Protein AF-A0A103IWM6-F1 (afdb_monomer)

Organism: Cynara cardunculus var. scolymus (NCBI:txid59895)

Nearest PDB structures (foldseek):
  8atw-assembly1_A  TM=8.349E-01  e=1.826E-16  Saccharomyces cerevisiae S288C
  6ymw-assembly1_A  TM=8.243E-01  e=3.149E-16  Saccharomyces cerevisiae S288C
  8ap1-assembly1_A  TM=8.142E-01  e=3.393E-15  Saccharomyces cerevisiae S288C
  8q63-assembly1_A  TM=7.911E-01  e=1.462E-15  Saccharomyces cerevisiae S288C
  4rnp-assembly3_C  TM=8.339E-01  e=2.522E-13  Escherichia phage T7

Sequence (405 aa):
MLQGLHKDIQQARYESLIIDLSIAYEGYKFYLPAFLDFRGRIYRSGLLHFHERDLARSFIQFADSNNSPACAPITALATCYHYKSFISQSAVVDWCESFLIHTDTNSPISLINYASGAKRPFQFLSNIVLMELSKDNDSKMCIPITHDASASAYQIMSYFLMDECIARRTNLIPSENGEIQDLYLCILNELKPFIQNELCDSNLSVLICSSITRKMVKGIFMPIIYGKTVMSTASDIKGYLSQYLTQKECFDLAKICFKFWKVKYHNMDCLIRLIRSIGWVASSCGRPVQYSVDYYTTIQDYMQMESINIWVYDKLHKKRRKVSLRISTDKRDSKKTGVSTFVNFIHQKDAFIAMKVVEVMLYLKAPVYTVHDNFLTLPYYSQKVADIYSNLVTRMGSPLLIINK

Solvent-accessible surface area (backbone atoms only — not comparable to full-atom values): 22451 Å² total; per-residue (Å²): 110,70,70,55,53,52,51,50,51,52,49,51,55,51,52,49,51,50,50,54,51,50,61,75,46,60,95,59,85,82,84,81,66,77,44,64,49,78,48,48,39,57,44,72,80,86,69,84,42,76,83,44,57,53,65,39,38,37,76,58,63,51,92,62,63,50,78,56,79,69,23,56,62,48,47,54,54,56,37,50,57,25,40,45,89,67,56,30,68,66,60,43,52,59,48,49,56,53,47,68,73,75,49,60,76,89,40,66,68,56,38,51,61,56,26,67,72,25,76,29,32,44,41,30,43,40,49,51,55,53,53,58,59,30,72,80,57,92,38,63,45,24,57,64,40,80,46,69,56,51,57,54,69,51,38,54,48,15,62,78,66,68,34,61,71,48,19,37,32,28,50,63,40,75,48,93,86,51,48,56,56,52,48,41,53,52,50,44,67,57,43,43,64,52,47,49,74,71,39,88,51,61,70,62,31,51,55,47,56,72,65,67,44,52,68,54,41,41,67,49,56,61,41,43,78,56,59,56,48,53,69,63,41,14,53,52,44,36,75,76,36,55,92,80,41,56,76,66,53,22,41,52,51,25,48,48,54,53,50,48,42,52,68,79,41,35,70,59,51,50,52,46,50,52,47,16,48,52,20,35,52,30,37,73,72,77,39,60,43,35,40,54,54,101,87,52,70,28,72,52,71,48,48,37,70,46,79,47,78,46,80,43,76,39,74,91,76,73,40,81,41,83,44,82,45,78,44,79,48,96,48,71,27,44,67,59,33,18,58,44,36,39,41,50,51,53,46,27,52,48,22,50,51,39,52,52,45,50,53,54,33,53,76,69,71,44,67,73,47,63,53,50,67,25,41,30,23,39,41,81,58,46,79,50,48,62,58,51,47,48,58,50,63,77,64,71,68,68,73,72,78,28,49,68,113

InterPro domains:
  IPR002092 DNA-directed RNA polymerase, phage-type [PS00489] (212-226)
  IPR002092 DNA-directed RNA polymerase, phage-type [PTHR10102] (22-380)
  IPR043502 DNA/RNA polymerase superfamily [SSF56672] (5-399)
  IPR046950 DNA-directed RNA polymerase, C-terminal domain, phage-type [PF00940] (106-380)

Radius of gyration: 24.31 Å; Cα contacts (8 Å, |Δi|>4): 519; chains: 1; bounding box: 64×63×61 Å

Foldseek 3Di:
DVVVVVVVVVVVVLLVVLVVVLVVCVPHDDDWDWDADLLQFIDTDDAQDPLHALSSLLSDFAPAFDLPPLQLVLLLLLLLVQAHDDFFSVRSVVVSVVCVVPQDLVDPVSLLVSLVNGNRSSNSSSSSVVSVVCVPDSDGQGRWRKDFFQLLLLCLVCLQVVPVVSCPQRCLPADPVRTDHHVLVVVLVVLLVLLCVPDPDNVLSVVCNVQDDSVLSCVQPSCVLLQDDLQNNLVSQCVRQVVPDDSVRSSVVSVSVVVCCCVVVVVSVVVLQVQLVLLLVCVVVVHWKWFDDPPDIRTHFAFDWDWDWDWDQDPVVRDIDIDIDIDGDPRTDSVCSSSRRSVSLSQSLLSVLVVQLVVVCVVVVWDWDDPRSMIITRSVCVVCSSVSSSVVSNVSDHSVVGIPD

Structure (mmCIF, N/CA/C/O backbone):
data_AF-A0A103IWM6-F1
#
_entry.id   AF-A0A103IWM6-F1
#
loop_
_atom_site.group_PDB
_atom_site.id
_atom_site.type_symbol
_atom_site.label_atom_id
_atom_site.label_alt_id
_atom_site.label_comp_id
_atom_site.label_asym_id
_atom_site.label_entity_id
_atom_site.label_seq_id
_atom_site.pdbx_PDB_ins_code
_atom_site.Cartn_x
_atom_site.Cartn_y
_atom_site.Cartn_z
_atom_site.occupancy
_atom_site.B_iso_or_equiv
_atom_site.auth_seq_id
_atom_site.auth_comp_id
_atom_site.auth_asym_id
_atom_site.auth_atom_id
_atom_site.pdbx_PDB_model_num
ATOM 1 N N . MET A 1 1 ? 21.085 -4.346 23.808 1.00 64.94 1 MET A N 1
ATOM 2 C CA . MET A 1 1 ? 22.115 -5.199 23.173 1.00 64.94 1 MET A CA 1
ATOM 3 C C . MET A 1 1 ? 21.542 -6.553 22.732 1.00 64.94 1 MET A C 1
ATOM 5 O O . MET A 1 1 ? 21.488 -6.783 21.535 1.00 64.94 1 MET A O 1
ATOM 9 N N . LEU A 1 2 ? 20.992 -7.386 23.632 1.00 74.88 2 LEU A N 1
ATOM 10 C CA . LEU A 1 2 ? 20.420 -8.710 23.284 1.00 74.88 2 LEU A CA 1
ATOM 11 C C . LEU A 1 2 ? 19.254 -8.689 22.272 1.00 74.88 2 LEU A C 1
ATOM 13 O O . LEU A 1 2 ? 19.198 -9.530 21.383 1.00 74.88 2 LEU A O 1
ATOM 17 N N . GLN A 1 3 ? 18.337 -7.720 22.374 1.00 75.44 3 GLN A N 1
ATOM 18 C CA . GLN A 1 3 ? 17.219 -7.589 21.424 1.00 75.44 3 GLN A CA 1
ATOM 19 C C . GLN A 1 3 ? 17.675 -7.207 20.007 1.00 75.44 3 GLN A C 1
ATOM 21 O O . GLN A 1 3 ? 17.056 -7.644 19.041 1.00 75.44 3 GLN A O 1
ATOM 26 N N . GLY A 1 4 ? 18.751 -6.417 19.891 1.00 84.19 4 GLY A N 1
ATOM 27 C CA . GLY A 1 4 ? 19.355 -6.059 18.604 1.00 84.19 4 GLY A CA 1
ATOM 28 C C . GLY A 1 4 ? 19.963 -7.289 17.943 1.00 84.19 4 GLY A C 1
ATOM 29 O O . GLY A 1 4 ? 19.514 -7.687 16.878 1.00 84.19 4 GLY A O 1
ATOM 30 N N . LEU A 1 5 ? 20.841 -7.990 18.668 1.00 89.12 5 LEU A N 1
ATOM 31 C CA . LEU A 1 5 ? 21.473 -9.218 18.182 1.00 89.12 5 LEU A CA 1
ATOM 32 C C . LEU A 1 5 ? 20.452 -10.281 17.746 1.00 89.12 5 LEU A C 1
ATOM 34 O O . LEU A 1 5 ? 20.606 -10.898 16.700 1.00 89.12 5 LEU A O 1
ATOM 38 N N . HIS A 1 6 ? 19.386 -10.494 18.523 1.00 91.12 6 HIS A N 1
ATOM 39 C CA . HIS A 1 6 ? 18.343 -11.452 18.149 1.00 91.12 6 HIS A CA 1
ATOM 40 C C . HIS A 1 6 ? 17.626 -11.055 16.852 1.00 91.12 6 HIS A C 1
ATOM 42 O O . HIS A 1 6 ? 17.358 -11.912 16.011 1.00 91.12 6 HIS A O 1
ATOM 48 N N . LYS A 1 7 ? 17.327 -9.763 16.676 1.00 90.19 7 LYS A N 1
ATOM 49 C CA . LYS A 1 7 ? 16.724 -9.245 15.444 1.00 90.19 7 LYS A CA 1
ATOM 50 C C . LYS A 1 7 ? 17.661 -9.443 14.250 1.00 90.19 7 LYS A C 1
ATOM 52 O O . LYS A 1 7 ? 17.196 -9.889 13.205 1.00 90.19 7 LYS A O 1
ATOM 57 N N . ASP A 1 8 ? 18.950 -9.176 14.428 1.00 91.88 8 ASP A N 1
ATOM 58 C CA . ASP A 1 8 ? 19.957 -9.312 13.374 1.00 91.88 8 ASP A CA 1
ATOM 59 C C . ASP A 1 8 ? 20.137 -10.783 12.973 1.00 91.88 8 ASP A C 1
ATOM 61 O O . ASP A 1 8 ? 20.119 -11.107 11.790 1.00 91.88 8 ASP A O 1
ATOM 65 N N . ILE A 1 9 ? 20.183 -11.706 13.942 1.00 94.06 9 ILE A N 1
ATOM 66 C CA . ILE A 1 9 ? 20.218 -13.155 13.679 1.00 94.06 9 ILE A CA 1
ATOM 67 C C . ILE A 1 9 ? 18.961 -13.608 12.927 1.00 94.06 9 ILE A C 1
ATOM 69 O O . ILE A 1 9 ? 19.051 -14.383 11.976 1.00 94.06 9 ILE A O 1
ATOM 73 N N . GLN A 1 10 ? 17.775 -13.155 13.343 1.00 92.62 10 GLN A N 1
ATOM 74 C CA . GLN A 1 10 ? 16.530 -13.496 12.651 1.00 92.62 10 GLN A CA 1
ATOM 75 C C . GLN A 1 10 ? 16.519 -12.980 11.212 1.00 92.62 10 GLN A C 1
ATOM 77 O O . GLN A 1 10 ? 16.090 -13.701 10.313 1.00 92.62 10 GLN A O 1
ATOM 82 N N . GLN A 1 11 ? 16.995 -11.754 11.001 1.00 92.06 11 GLN A N 1
ATOM 83 C CA . GLN A 1 11 ? 17.110 -11.163 9.677 1.00 92.06 11 GLN A CA 1
ATOM 84 C C . GLN A 1 11 ? 18.101 -11.942 8.807 1.00 92.06 11 GLN A C 1
ATOM 86 O O . GLN A 1 11 ? 17.716 -12.372 7.726 1.00 92.06 11 GLN A O 1
ATOM 91 N N . ALA A 1 12 ? 19.307 -12.222 9.304 1.00 94.31 12 ALA A N 1
ATOM 92 C CA . ALA A 1 12 ? 20.319 -12.980 8.571 1.00 94.31 12 ALA A CA 1
ATOM 93 C C . ALA A 1 12 ? 19.829 -14.385 8.187 1.00 94.31 12 ALA A C 1
ATOM 95 O O . ALA A 1 12 ? 20.014 -14.828 7.058 1.00 94.31 12 ALA A O 1
ATOM 96 N N . ARG A 1 13 ? 19.135 -15.082 9.099 1.00 94.81 13 ARG A N 1
ATOM 97 C CA . ARG A 1 13 ? 18.540 -16.398 8.805 1.00 94.81 13 ARG A CA 1
ATOM 98 C C . ARG A 1 13 ? 17.465 -16.325 7.726 1.00 94.81 13 ARG A C 1
ATOM 100 O O . ARG A 1 13 ? 17.384 -17.221 6.893 1.00 94.81 13 ARG A O 1
ATOM 107 N N . TYR A 1 14 ? 16.630 -15.291 7.767 1.00 93.56 14 TYR A N 1
ATOM 108 C CA . TYR A 1 14 ? 15.615 -15.066 6.746 1.00 93.56 14 TYR A CA 1
ATOM 109 C C . TYR A 1 14 ? 16.255 -14.779 5.382 1.00 93.56 14 TYR A C 1
ATOM 111 O O . TYR A 1 14 ? 15.870 -15.385 4.390 1.00 93.56 14 TYR A O 1
ATOM 119 N N . GLU A 1 15 ? 17.249 -13.894 5.335 1.00 94.62 15 GLU A N 1
ATOM 120 C CA . GLU A 1 15 ? 17.946 -13.519 4.100 1.00 94.62 15 GLU A CA 1
ATOM 121 C C . GLU A 1 15 ? 18.711 -14.704 3.498 1.00 94.62 15 GLU A C 1
ATOM 123 O O . GLU A 1 15 ? 18.584 -14.945 2.301 1.00 94.62 15 GLU A O 1
ATOM 128 N N . SER A 1 16 ? 19.399 -15.505 4.323 1.00 96.44 16 SER A N 1
ATOM 129 C CA . SER A 1 16 ? 20.036 -16.759 3.890 1.00 96.44 16 SER A CA 1
ATOM 130 C C . SER A 1 16 ? 19.026 -17.706 3.250 1.00 96.44 16 SER A C 1
ATOM 132 O O . SER A 1 16 ? 19.258 -18.186 2.150 1.00 96.44 16 SER A O 1
ATOM 134 N N . LEU A 1 17 ? 17.865 -17.911 3.884 1.00 96.06 17 LEU A N 1
ATOM 135 C CA . LEU A 1 17 ? 16.816 -18.771 3.335 1.00 96.06 17 LEU A CA 1
ATOM 136 C C . LEU A 1 17 ? 16.293 -18.262 1.983 1.00 96.06 17 LEU A C 1
ATOM 138 O O . LEU A 1 17 ? 16.028 -19.065 1.094 1.00 96.06 17 LEU A O 1
ATOM 142 N N . ILE A 1 18 ? 16.130 -16.946 1.816 1.00 96.44 18 ILE A N 1
ATOM 143 C CA . ILE A 1 18 ? 15.721 -16.359 0.531 1.00 96.44 18 ILE A CA 1
ATOM 144 C C . ILE A 1 18 ? 16.775 -16.614 -0.550 1.00 96.44 18 ILE A C 1
ATOM 146 O O . ILE A 1 18 ? 16.406 -16.949 -1.675 1.00 96.44 18 ILE A O 1
ATOM 150 N N . ILE A 1 19 ? 18.061 -16.478 -0.221 1.00 96.81 19 ILE A N 1
ATOM 151 C CA . ILE A 1 19 ? 19.164 -16.746 -1.151 1.00 96.81 19 ILE A CA 1
ATOM 152 C C . ILE A 1 19 ? 19.192 -18.232 -1.526 1.00 96.81 19 ILE A C 1
ATOM 154 O O . ILE A 1 19 ? 19.172 -18.547 -2.712 1.00 96.81 19 ILE A O 1
ATOM 158 N N . ASP A 1 20 ? 19.135 -19.134 -0.545 1.00 97.12 20 ASP A N 1
ATOM 159 C CA . ASP A 1 20 ? 19.146 -20.586 -0.767 1.00 97.12 20 ASP A CA 1
ATOM 160 C C . ASP A 1 20 ? 17.960 -21.034 -1.634 1.00 97.12 20 ASP A C 1
ATOM 162 O O . ASP A 1 20 ? 18.118 -21.828 -2.562 1.00 97.12 20 ASP A O 1
ATOM 166 N N . LEU A 1 21 ? 16.765 -20.485 -1.377 1.00 95.50 21 LEU A N 1
ATOM 167 C CA . LEU A 1 21 ? 15.594 -20.714 -2.223 1.00 95.50 21 LEU A CA 1
ATOM 168 C C . LEU A 1 21 ? 15.811 -20.162 -3.634 1.00 95.50 21 LEU A C 1
ATOM 170 O O . LEU A 1 21 ? 15.482 -20.838 -4.599 1.00 95.50 21 LEU A O 1
ATOM 174 N N . SER A 1 22 ? 16.369 -18.962 -3.777 1.00 95.25 22 SER A N 1
ATOM 175 C CA . SER A 1 22 ? 16.598 -18.363 -5.098 1.00 95.25 22 SER A CA 1
ATOM 176 C C . SER A 1 22 ? 17.586 -19.188 -5.928 1.00 95.25 22 SER A C 1
ATOM 178 O O . SER A 1 22 ? 17.331 -19.409 -7.106 1.00 95.25 22 SER A O 1
ATOM 180 N N . ILE A 1 23 ? 18.644 -19.721 -5.304 1.00 96.44 23 ILE A N 1
ATOM 181 C CA . ILE A 1 23 ? 19.593 -20.654 -5.933 1.00 96.44 23 ILE A CA 1
ATOM 182 C C . ILE A 1 23 ? 18.882 -21.951 -6.339 1.00 96.44 23 ILE A C 1
ATOM 184 O O . ILE A 1 23 ? 19.032 -22.421 -7.461 1.00 96.44 23 ILE A O 1
ATOM 188 N N . ALA A 1 24 ? 18.055 -22.524 -5.458 1.00 95.75 24 ALA A N 1
ATOM 189 C CA . ALA A 1 24 ? 17.328 -23.759 -5.761 1.00 95.75 24 ALA A CA 1
ATOM 190 C C . ALA A 1 24 ? 16.338 -23.615 -6.936 1.00 95.75 24 ALA A C 1
ATOM 192 O O . ALA A 1 24 ? 16.064 -24.595 -7.627 1.00 95.75 24 ALA A O 1
ATOM 193 N N . TYR A 1 25 ? 15.802 -22.411 -7.153 1.00 94.38 25 TYR A N 1
ATOM 194 C CA . TYR A 1 25 ? 14.888 -22.082 -8.252 1.00 94.38 25 TYR A CA 1
ATOM 195 C C . TYR A 1 25 ? 15.586 -21.412 -9.449 1.00 94.38 25 TYR A C 1
ATOM 197 O O . TYR A 1 25 ? 14.907 -20.995 -10.390 1.00 94.38 25 TYR A O 1
ATOM 205 N N . GLU A 1 26 ? 16.917 -21.318 -9.457 1.00 92.88 26 GLU A N 1
ATOM 206 C CA . GLU A 1 26 ? 17.664 -20.702 -10.553 1.00 92.88 26 GLU A CA 1
ATOM 207 C C . GLU A 1 26 ? 17.361 -21.403 -11.889 1.00 92.88 26 GLU A C 1
ATOM 209 O O . GLU A 1 26 ? 17.395 -22.628 -12.005 1.00 92.88 26 GLU A O 1
ATOM 214 N N . GLY A 1 27 ? 16.994 -20.619 -12.907 1.00 90.12 27 GLY A N 1
ATOM 215 C CA . GLY A 1 27 ? 16.616 -21.122 -14.233 1.00 90.12 27 GLY A CA 1
ATOM 216 C C . GLY A 1 27 ? 15.213 -21.739 -14.333 1.00 90.12 27 GLY A C 1
ATOM 217 O O . GLY A 1 27 ? 14.746 -22.003 -15.444 1.00 90.12 27 GLY A O 1
ATOM 218 N N . TYR A 1 28 ? 14.495 -21.928 -13.221 1.00 93.56 28 TYR A N 1
ATOM 219 C CA . TYR A 1 28 ? 13.139 -22.471 -13.246 1.00 93.56 28 TYR A CA 1
ATOM 220 C C . TYR A 1 28 ? 12.092 -21.397 -13.546 1.00 93.56 28 TYR A C 1
ATOM 222 O O . TYR A 1 28 ? 12.085 -20.303 -12.982 1.00 93.56 28 TYR A O 1
ATOM 230 N N . LYS A 1 29 ? 11.114 -21.760 -14.381 1.00 94.31 29 LYS A N 1
ATOM 231 C CA . LYS A 1 29 ? 9.841 -21.038 -14.483 1.00 94.31 29 LYS A CA 1
ATOM 232 C C . LYS A 1 29 ? 8.880 -21.624 -13.459 1.00 94.31 29 LYS A C 1
ATOM 234 O O . LYS A 1 29 ? 8.609 -22.822 -13.488 1.00 94.31 29 LYS A O 1
ATOM 239 N N . PHE A 1 30 ? 8.346 -20.789 -12.579 1.00 92.75 30 PHE A N 1
ATOM 240 C CA . PHE A 1 30 ? 7.389 -21.215 -11.564 1.00 92.75 30 PHE A CA 1
ATOM 241 C C . PHE A 1 30 ? 6.170 -20.296 -11.531 1.00 92.75 30 PHE A C 1
ATOM 243 O O . PHE A 1 30 ? 6.213 -19.141 -11.953 1.00 92.75 30 PHE A O 1
ATOM 250 N N . TYR A 1 31 ? 5.067 -20.834 -11.018 1.00 92.62 31 TYR A N 1
ATOM 251 C CA . TYR A 1 31 ? 3.801 -20.127 -10.876 1.00 92.62 31 TYR A CA 1
ATOM 252 C C . TYR A 1 31 ? 3.477 -19.951 -9.398 1.00 92.62 31 TYR A C 1
ATOM 254 O O . TYR A 1 31 ? 3.702 -20.845 -8.584 1.00 92.62 31 TYR A O 1
ATOM 262 N N . LEU A 1 32 ? 2.918 -18.793 -9.053 1.00 93.00 32 LEU A N 1
ATOM 263 C CA . LEU A 1 32 ? 2.563 -18.450 -7.681 1.00 93.00 32 LEU A CA 1
ATOM 264 C C . LEU A 1 32 ? 1.038 -18.517 -7.511 1.00 93.00 32 LEU A C 1
ATOM 266 O O . LEU A 1 32 ? 0.350 -17.617 -8.012 1.00 93.00 32 LEU A O 1
ATOM 270 N N . PRO A 1 33 ? 0.492 -19.531 -6.810 1.00 93.38 33 PRO A N 1
ATOM 271 C CA . PRO A 1 33 ? -0.950 -19.679 -6.634 1.00 93.38 33 PRO A CA 1
ATOM 272 C C . PRO A 1 33 ? -1.531 -18.521 -5.820 1.00 93.38 33 PRO A C 1
ATOM 274 O O . PRO A 1 33 ? -0.971 -18.114 -4.798 1.00 93.38 33 PRO A O 1
ATOM 277 N N . ALA A 1 34 ? -2.653 -17.987 -6.301 1.00 94.56 34 ALA A N 1
ATOM 278 C CA . ALA A 1 34 ? -3.360 -16.864 -5.706 1.00 94.56 34 ALA A CA 1
ATOM 279 C C . ALA A 1 34 ? -4.404 -17.316 -4.689 1.00 94.56 34 ALA A C 1
ATOM 281 O O . ALA A 1 34 ? -5.177 -18.230 -4.962 1.00 94.56 34 ALA A O 1
ATOM 282 N N . PHE A 1 35 ? -4.485 -16.610 -3.565 1.00 94.88 35 PHE A N 1
ATOM 283 C CA . PHE A 1 35 ? -5.546 -16.792 -2.577 1.00 94.88 35 PHE A CA 1
ATOM 284 C C . PHE A 1 35 ? -6.193 -15.449 -2.276 1.00 94.88 35 PHE A C 1
ATOM 286 O O . PHE A 1 35 ? -5.536 -14.411 -2.361 1.00 94.88 35 PHE A O 1
ATOM 293 N N . LEU A 1 36 ? -7.471 -15.473 -1.920 1.00 95.81 36 LEU A N 1
ATOM 294 C CA . LEU A 1 36 ? -8.208 -14.285 -1.518 1.00 95.81 36 LEU A CA 1
ATOM 295 C C . LEU A 1 36 ? -8.424 -14.317 -0.009 1.00 95.81 36 LEU A C 1
ATOM 297 O O . LEU A 1 36 ? -8.766 -15.362 0.547 1.00 95.81 36 LEU A O 1
ATOM 301 N N . ASP A 1 37 ? -8.257 -13.177 0.658 1.00 96.38 37 ASP A N 1
ATOM 302 C CA . ASP A 1 37 ? -8.880 -13.019 1.970 1.00 96.38 37 ASP A CA 1
ATOM 303 C C . ASP A 1 37 ? -10.400 -12.832 1.827 1.00 96.38 37 ASP A C 1
ATOM 305 O O . ASP A 1 37 ? -10.929 -12.671 0.727 1.00 96.38 37 ASP A O 1
ATOM 309 N N . PHE A 1 38 ? -11.124 -12.807 2.949 1.00 95.81 38 PHE A N 1
ATOM 310 C CA . PHE A 1 38 ? -12.585 -12.657 2.924 1.00 95.81 38 PHE A CA 1
ATOM 311 C C . PHE A 1 38 ? -13.067 -11.337 2.290 1.00 95.81 38 PHE A C 1
ATOM 313 O O . PHE A 1 38 ? -14.246 -11.218 1.983 1.00 95.81 38 PHE A O 1
ATOM 320 N N . ARG A 1 39 ? -12.183 -10.343 2.110 1.00 95.88 39 ARG A N 1
ATOM 321 C CA . ARG A 1 39 ? -12.472 -9.044 1.477 1.00 95.88 39 ARG A CA 1
ATOM 322 C C . ARG A 1 39 ? -12.137 -9.049 -0.015 1.00 95.88 39 ARG A C 1
ATOM 324 O O . ARG A 1 39 ? -12.439 -8.068 -0.690 1.00 95.88 39 ARG A O 1
ATOM 331 N N . GLY A 1 40 ? -11.521 -10.120 -0.512 1.00 96.25 40 GLY A N 1
ATOM 332 C CA . GLY A 1 40 ? -11.048 -10.279 -1.881 1.00 96.25 40 GLY A CA 1
ATOM 333 C C . GLY A 1 40 ? -9.613 -9.813 -2.114 1.00 96.25 40 GLY A C 1
ATOM 334 O O . GLY A 1 40 ? -9.153 -9.853 -3.250 1.00 96.25 40 GLY A O 1
ATOM 335 N N . ARG A 1 41 ? -8.862 -9.371 -1.095 1.00 96.56 41 ARG A N 1
ATOM 336 C CA . ARG A 1 41 ? -7.463 -8.977 -1.323 1.00 96.56 41 ARG A CA 1
ATOM 337 C C . ARG A 1 41 ? -6.660 -10.202 -1.735 1.00 96.56 41 ARG A C 1
ATOM 339 O O . ARG A 1 41 ? -6.765 -11.261 -1.120 1.00 96.56 41 ARG A O 1
ATOM 346 N N . ILE A 1 42 ? -5.858 -10.027 -2.775 1.00 96.31 42 ILE A N 1
ATOM 347 C CA . ILE A 1 42 ? -5.085 -11.092 -3.401 1.00 96.31 42 ILE A CA 1
ATOM 348 C C . ILE A 1 42 ? -3.775 -11.291 -2.627 1.00 96.31 42 ILE A C 1
ATOM 350 O O . ILE A 1 42 ? -3.045 -10.331 -2.401 1.00 96.31 42 ILE A O 1
ATOM 354 N N . TYR A 1 43 ? -3.479 -12.537 -2.257 1.00 96.56 43 TYR A N 1
ATOM 355 C CA . TYR A 1 43 ? -2.278 -12.975 -1.542 1.00 96.56 43 TYR A CA 1
ATOM 356 C C . TYR A 1 43 ? -1.575 -14.117 -2.281 1.00 96.56 43 TYR A C 1
ATOM 358 O O . TYR A 1 43 ? -2.130 -14.726 -3.204 1.00 96.56 43 TYR A O 1
ATOM 366 N N . ARG A 1 44 ? -0.343 -14.415 -1.863 1.00 94.69 44 ARG A N 1
ATOM 367 C CA . ARG A 1 44 ? 0.436 -15.589 -2.275 1.00 94.69 44 ARG A CA 1
ATOM 368 C C . ARG A 1 44 ? 0.941 -16.338 -1.044 1.00 94.69 44 ARG A C 1
ATOM 370 O O . ARG A 1 44 ? 1.005 -15.773 0.042 1.00 94.69 44 ARG A O 1
ATOM 377 N N . SER A 1 45 ? 1.250 -17.614 -1.238 1.00 89.81 45 SER A N 1
ATOM 378 C CA . SER A 1 45 ? 1.908 -18.455 -0.238 1.00 89.81 45 SER A CA 1
ATOM 379 C C . SER A 1 45 ? 3.388 -18.611 -0.586 1.00 89.81 45 SER A C 1
ATOM 381 O O . SER A 1 45 ? 3.754 -18.545 -1.761 1.00 89.81 45 SER A O 1
ATOM 383 N N . GLY A 1 46 ? 4.218 -18.852 0.426 1.00 88.44 46 GLY A N 1
ATOM 384 C CA . GLY A 1 46 ? 5.665 -19.013 0.293 1.00 88.44 46 GLY A CA 1
ATOM 385 C C . GLY A 1 46 ? 6.444 -17.748 0.651 1.00 88.44 46 GLY A C 1
ATOM 386 O O . GLY A 1 46 ? 5.908 -16.842 1.275 1.00 88.44 46 GLY A O 1
ATOM 387 N N . LEU A 1 47 ? 7.732 -17.734 0.299 1.00 89.56 47 LEU A N 1
ATOM 388 C CA . LEU A 1 47 ? 8.662 -16.637 0.609 1.00 89.56 47 LEU A CA 1
ATOM 389 C C . LEU A 1 47 ? 9.243 -15.969 -0.648 1.00 89.56 47 LEU A C 1
ATOM 391 O O . LEU A 1 47 ? 9.756 -14.858 -0.586 1.00 89.56 47 LEU A O 1
ATOM 395 N N . LEU A 1 48 ? 9.170 -16.625 -1.807 1.00 92.38 48 LEU A N 1
ATOM 396 C CA . LEU A 1 48 ? 9.710 -16.097 -3.059 1.00 92.38 48 LEU A CA 1
ATOM 397 C C . LEU A 1 48 ? 8.574 -15.500 -3.901 1.00 92.38 48 LEU A C 1
ATOM 399 O O . LEU A 1 48 ? 8.103 -16.098 -4.866 1.00 92.38 48 LEU A O 1
ATOM 403 N N . HIS A 1 49 ? 8.082 -14.326 -3.494 1.00 94.19 49 HIS A N 1
ATOM 404 C CA . HIS A 1 49 ? 7.029 -13.594 -4.209 1.00 94.19 49 HIS A CA 1
ATOM 405 C C . HIS A 1 49 ? 7.060 -12.079 -3.946 1.00 94.19 49 HIS A C 1
ATOM 407 O O . HIS A 1 49 ? 7.617 -11.624 -2.949 1.00 94.19 49 HIS A O 1
ATOM 413 N N . PHE A 1 50 ? 6.375 -11.276 -4.769 1.00 94.81 50 PHE A N 1
ATOM 414 C CA . PHE A 1 50 ? 6.474 -9.808 -4.689 1.00 94.81 50 PHE A CA 1
ATOM 415 C C . PHE A 1 50 ? 5.831 -9.137 -3.461 1.00 94.81 50 PHE A C 1
ATOM 417 O O . PHE A 1 50 ? 6.055 -7.944 -3.242 1.00 94.81 50 PHE A O 1
ATOM 424 N N . HIS A 1 51 ? 5.074 -9.876 -2.641 1.00 94.44 51 HIS A N 1
ATOM 425 C CA . HIS A 1 51 ? 4.609 -9.386 -1.334 1.00 94.44 51 HIS A CA 1
ATOM 426 C C . HIS A 1 51 ? 5.738 -9.309 -0.291 1.00 94.44 51 HIS A C 1
ATOM 428 O O . HIS A 1 51 ? 5.563 -8.661 0.740 1.00 94.44 51 HIS A O 1
ATOM 434 N N . GLU A 1 52 ? 6.882 -9.950 -0.551 1.00 94.44 52 GLU A N 1
ATOM 435 C CA . GLU A 1 52 ? 8.011 -9.952 0.374 1.00 94.44 52 GLU A CA 1
ATOM 436 C C . GLU A 1 52 ? 8.877 -8.689 0.286 1.00 94.44 52 GLU A C 1
ATOM 438 O O . GLU A 1 52 ? 8.627 -7.744 -0.469 1.00 94.44 52 GLU A O 1
ATOM 443 N N . ARG A 1 53 ? 9.907 -8.661 1.134 1.00 92.31 53 ARG A N 1
ATOM 444 C CA . ARG A 1 53 ? 10.887 -7.577 1.248 1.00 92.31 53 ARG A CA 1
ATOM 445 C C . ARG A 1 53 ? 11.738 -7.415 -0.014 1.00 92.31 53 ARG A C 1
ATOM 447 O O . ARG A 1 53 ? 11.779 -8.279 -0.884 1.00 92.31 53 ARG A O 1
ATOM 454 N N . ASP A 1 54 ? 12.459 -6.297 -0.048 1.00 95.62 54 ASP A N 1
ATOM 455 C CA . ASP A 1 54 ? 13.321 -5.856 -1.151 1.00 95.62 54 ASP A CA 1
ATOM 456 C C . ASP A 1 54 ? 14.197 -6.972 -1.747 1.00 95.62 54 ASP A C 1
ATOM 458 O O . ASP A 1 54 ? 14.143 -7.195 -2.951 1.00 95.62 54 ASP A O 1
ATOM 462 N N . LEU A 1 55 ? 14.900 -7.731 -0.897 1.00 95.88 55 LEU A N 1
ATOM 463 C CA . LEU A 1 55 ? 15.767 -8.838 -1.316 1.00 95.88 55 LEU A CA 1
ATOM 464 C C . LEU A 1 55 ? 15.015 -9.961 -2.051 1.00 95.88 55 LEU A C 1
ATOM 466 O O . LEU A 1 55 ? 15.464 -10.446 -3.078 1.00 95.88 55 LEU A O 1
ATOM 470 N N . ALA A 1 56 ? 13.854 -10.390 -1.555 1.00 95.31 56 ALA A N 1
ATOM 471 C CA . ALA A 1 56 ? 13.092 -11.443 -2.229 1.00 95.31 56 ALA A CA 1
ATOM 472 C C . ALA A 1 56 ? 12.547 -10.952 -3.579 1.00 95.31 56 ALA A C 1
ATOM 474 O O . ALA A 1 56 ? 12.526 -11.695 -4.555 1.00 95.31 56 ALA A O 1
ATOM 475 N N . ARG A 1 57 ? 12.139 -9.678 -3.650 1.00 95.44 57 ARG A N 1
ATOM 476 C CA . ARG A 1 57 ? 11.642 -9.051 -4.883 1.00 95.44 57 ARG A CA 1
ATOM 477 C C . ARG A 1 57 ? 12.723 -8.914 -5.950 1.00 95.44 57 ARG A C 1
ATOM 479 O O . ARG A 1 57 ? 12.392 -9.005 -7.125 1.00 95.44 57 ARG A O 1
ATOM 486 N N . SER A 1 58 ? 13.982 -8.706 -5.561 1.00 95.56 58 SER A N 1
ATOM 487 C CA . SER A 1 58 ? 15.089 -8.522 -6.505 1.00 95.56 58 SER A CA 1
ATOM 488 C C . SER A 1 58 ? 15.519 -9.799 -7.228 1.00 95.56 58 SER A C 1
ATOM 490 O O . SER A 1 58 ? 16.189 -9.698 -8.252 1.00 95.56 58 SER A O 1
ATOM 492 N N . PHE A 1 59 ? 15.150 -10.978 -6.716 1.00 94.56 59 PHE A N 1
ATOM 493 C CA . PHE A 1 59 ? 15.478 -12.272 -7.326 1.00 94.56 59 PHE A CA 1
ATOM 494 C C . PHE A 1 59 ? 14.419 -12.787 -8.309 1.00 94.56 59 PHE A C 1
ATOM 496 O O . PHE A 1 59 ? 14.658 -13.773 -9.001 1.00 94.56 59 PHE A O 1
ATOM 503 N N . ILE A 1 60 ? 13.246 -12.150 -8.389 1.00 93.25 60 ILE A N 1
ATOM 504 C CA . ILE A 1 60 ? 12.114 -12.656 -9.175 1.00 93.25 60 ILE A CA 1
ATOM 505 C C . ILE A 1 60 ? 11.903 -11.780 -10.401 1.00 93.25 60 ILE A C 1
ATOM 507 O O . ILE A 1 60 ? 11.797 -10.559 -10.304 1.00 93.25 60 ILE A O 1
ATOM 511 N N . GLN A 1 61 ? 11.770 -12.427 -11.553 1.00 92.81 61 GLN A N 1
ATOM 512 C CA . GLN A 1 61 ? 11.523 -11.786 -12.840 1.00 92.81 61 GLN A CA 1
ATOM 513 C C . GLN A 1 61 ? 10.293 -12.405 -13.505 1.00 92.81 61 GLN A C 1
ATOM 515 O O . GLN A 1 61 ? 9.844 -13.490 -13.124 1.00 92.81 61 GLN A O 1
ATOM 520 N N . PHE A 1 62 ? 9.732 -11.726 -14.506 1.00 93.62 62 PHE A N 1
ATOM 521 C CA . PHE A 1 62 ? 8.732 -12.364 -15.357 1.00 93.62 62 PHE A CA 1
ATOM 522 C C . PHE A 1 62 ? 9.400 -13.414 -16.254 1.00 93.62 62 PHE A C 1
ATOM 524 O O . PHE A 1 62 ? 10.495 -13.207 -16.763 1.00 93.62 62 PHE A O 1
ATOM 531 N N . ALA A 1 63 ? 8.741 -14.559 -16.450 1.00 91.31 63 ALA A N 1
ATOM 532 C CA . ALA A 1 63 ? 9.241 -15.600 -17.352 1.00 91.31 63 ALA A CA 1
ATOM 533 C C . ALA A 1 63 ? 9.117 -15.206 -18.836 1.00 91.31 63 ALA A C 1
ATOM 535 O O . ALA A 1 63 ? 9.837 -15.742 -19.684 1.00 91.31 63 ALA A O 1
ATOM 536 N N . ASP A 1 64 ? 8.183 -14.300 -19.127 1.00 84.56 64 ASP A N 1
ATOM 537 C CA . ASP A 1 64 ? 7.981 -13.690 -20.433 1.00 84.56 64 ASP A CA 1
ATOM 538 C C . ASP A 1 64 ? 8.776 -12.392 -20.546 1.00 84.56 64 ASP A C 1
ATOM 540 O O . ASP A 1 64 ? 9.095 -11.737 -19.556 1.00 84.56 64 ASP A O 1
ATOM 544 N N . SER A 1 65 ? 9.032 -11.990 -21.782 1.00 81.62 65 SER A N 1
ATOM 545 C CA . SER A 1 65 ? 9.919 -10.883 -22.110 1.00 81.62 65 SER A CA 1
ATOM 546 C C . SER A 1 65 ? 9.372 -10.029 -23.235 1.00 81.62 65 SER A C 1
ATOM 548 O O . SER A 1 65 ? 8.711 -10.555 -24.134 1.00 81.62 65 SER A O 1
ATOM 550 N N . ASN A 1 66 ? 9.754 -8.756 -23.270 1.00 76.00 66 ASN A N 1
ATOM 551 C CA . ASN A 1 66 ? 9.478 -7.896 -24.413 1.00 76.00 66 ASN A CA 1
ATOM 552 C C . ASN A 1 66 ? 10.739 -7.136 -24.847 1.00 76.00 66 ASN A C 1
ATOM 554 O O . ASN A 1 66 ? 11.334 -6.420 -24.043 1.00 76.00 66 ASN A O 1
ATOM 558 N N . ASN A 1 67 ? 11.098 -7.267 -26.127 1.00 73.06 67 ASN A N 1
ATOM 559 C CA . ASN A 1 67 ? 12.309 -6.687 -26.721 1.00 73.06 67 ASN A CA 1
ATOM 560 C C . ASN A 1 67 ? 12.042 -5.351 -27.431 1.00 73.06 67 ASN A C 1
ATOM 562 O O . ASN A 1 67 ? 12.836 -4.912 -28.258 1.00 73.06 67 ASN A O 1
ATOM 566 N N . SER A 1 68 ? 10.914 -4.695 -27.149 1.00 82.25 68 SER A N 1
ATOM 567 C CA . SER A 1 68 ? 10.668 -3.354 -27.671 1.00 82.25 68 SER A CA 1
ATOM 568 C C . SER A 1 68 ? 11.797 -2.402 -27.238 1.00 82.25 68 SER A C 1
ATOM 570 O O . SER A 1 68 ? 12.096 -2.341 -26.042 1.00 82.25 68 SER A O 1
ATOM 572 N N . PRO A 1 69 ? 12.373 -1.596 -28.152 1.00 79.00 69 PRO A N 1
ATOM 573 C CA . PRO A 1 69 ? 13.381 -0.590 -27.803 1.00 79.00 69 PRO A CA 1
ATOM 574 C C . PRO A 1 69 ? 12.911 0.400 -26.727 1.00 79.00 69 PRO A C 1
ATOM 576 O O . PRO A 1 69 ? 13.717 0.928 -25.967 1.00 79.00 69 PRO A O 1
ATOM 579 N N . ALA A 1 70 ? 11.594 0.608 -26.603 1.00 83.06 70 ALA A N 1
ATOM 580 C CA . ALA A 1 70 ? 11.002 1.444 -25.562 1.00 83.06 70 ALA A CA 1
ATOM 581 C C . ALA A 1 70 ? 11.165 0.867 -24.141 1.00 83.06 70 ALA A C 1
ATOM 583 O O . ALA A 1 70 ? 11.048 1.609 -23.169 1.00 83.06 70 ALA A O 1
ATOM 584 N N . CYS A 1 71 ? 11.450 -0.432 -23.985 1.00 86.19 71 CYS A N 1
ATOM 585 C CA . CYS A 1 71 ? 11.600 -1.061 -22.673 1.00 86.19 71 CYS A CA 1
ATOM 586 C C . CYS A 1 71 ? 12.802 -0.511 -21.892 1.00 86.19 71 CYS A C 1
ATOM 588 O O . CYS A 1 71 ? 12.684 -0.296 -20.690 1.00 86.19 71 CYS A O 1
ATOM 590 N N . ALA A 1 72 ? 13.941 -0.271 -22.549 1.00 86.56 72 ALA A N 1
ATOM 591 C CA . ALA A 1 72 ? 15.171 0.174 -21.889 1.00 86.56 72 ALA A CA 1
ATOM 592 C C . ALA A 1 72 ? 15.021 1.518 -21.151 1.00 86.56 72 ALA A C 1
ATOM 594 O O . ALA A 1 72 ? 15.284 1.549 -19.945 1.00 86.56 72 ALA A O 1
ATOM 595 N N . PRO A 1 73 ? 14.532 2.605 -21.787 1.00 89.19 73 PRO A N 1
ATOM 596 C CA . PRO A 1 73 ? 14.337 3.870 -21.083 1.00 89.19 73 PRO A CA 1
ATOM 597 C C . PRO A 1 73 ? 13.296 3.759 -19.960 1.00 89.19 73 PRO A C 1
ATOM 599 O O . PRO A 1 73 ? 13.491 4.326 -18.889 1.00 89.19 73 PRO A O 1
ATOM 602 N N . ILE A 1 74 ? 12.222 2.982 -20.148 1.00 90.94 74 ILE A N 1
ATOM 603 C CA . ILE A 1 74 ? 11.209 2.757 -19.101 1.00 90.94 74 ILE A CA 1
ATOM 604 C C . ILE A 1 74 ? 11.838 2.087 -17.873 1.00 90.94 74 ILE A C 1
ATOM 606 O O . ILE A 1 74 ? 11.610 2.524 -16.744 1.00 90.94 74 ILE A O 1
ATOM 610 N N . THR A 1 75 ? 12.644 1.047 -18.084 1.00 91.19 75 THR A N 1
ATOM 611 C CA . THR A 1 75 ? 13.353 0.344 -17.011 1.00 91.19 75 THR A CA 1
ATOM 612 C C . THR A 1 75 ? 14.348 1.259 -16.303 1.00 91.19 75 THR A C 1
ATOM 614 O O . THR A 1 75 ? 14.393 1.263 -15.072 1.00 91.19 75 THR A O 1
ATOM 617 N N . ALA A 1 76 ? 15.121 2.053 -17.046 1.00 91.31 76 ALA A N 1
ATOM 618 C CA . ALA A 1 76 ? 16.093 2.979 -16.470 1.00 91.31 76 ALA A CA 1
ATOM 619 C C . ALA A 1 76 ? 15.409 3.995 -15.537 1.00 91.31 76 ALA A C 1
ATOM 621 O O . ALA A 1 76 ? 15.789 4.136 -14.371 1.00 91.31 76 ALA A O 1
ATOM 622 N N . LEU A 1 77 ? 14.314 4.611 -15.995 1.00 93.31 77 LEU A N 1
ATOM 623 C CA . LEU A 1 77 ? 13.528 5.544 -15.184 1.00 93.31 77 LEU A CA 1
ATOM 624 C C . LEU A 1 77 ? 12.894 4.861 -13.964 1.00 93.31 77 LEU A C 1
ATOM 626 O O . LEU A 1 77 ? 12.957 5.391 -12.855 1.00 93.31 77 LEU A O 1
ATOM 630 N N . ALA A 1 78 ? 12.330 3.660 -14.123 1.00 93.69 78 ALA A N 1
ATOM 631 C CA . ALA A 1 78 ? 11.768 2.900 -13.005 1.00 93.69 78 ALA A CA 1
ATOM 632 C C . ALA A 1 78 ? 12.828 2.528 -11.954 1.00 93.69 78 ALA A C 1
ATOM 634 O O . ALA A 1 78 ? 12.558 2.563 -10.751 1.00 93.69 78 ALA A O 1
ATOM 635 N N . THR A 1 79 ? 14.049 2.227 -12.396 1.00 94.50 79 THR A N 1
ATOM 636 C CA . THR A 1 79 ? 15.186 1.917 -11.522 1.00 94.50 79 THR A CA 1
ATOM 637 C C . THR A 1 79 ? 15.560 3.119 -10.663 1.00 94.50 79 THR A C 1
ATOM 639 O O . THR A 1 79 ? 15.766 2.965 -9.461 1.00 94.50 79 THR A O 1
ATOM 642 N N . CYS A 1 80 ? 15.518 4.337 -11.207 1.00 95.69 80 CYS A N 1
ATOM 643 C CA . CYS A 1 80 ? 15.752 5.559 -10.434 1.00 95.69 80 CYS A CA 1
ATOM 644 C C . CYS A 1 80 ? 14.812 5.672 -9.216 1.00 95.69 80 CYS A C 1
ATOM 646 O O . CYS A 1 80 ? 15.244 6.060 -8.126 1.00 95.69 80 CYS A O 1
ATOM 648 N N . TYR A 1 81 ? 13.545 5.254 -9.345 1.00 95.31 81 TYR A N 1
ATOM 649 C CA . TYR A 1 81 ? 12.573 5.255 -8.240 1.00 95.31 81 TYR A CA 1
ATOM 650 C C . TYR A 1 81 ? 12.871 4.234 -7.127 1.00 95.31 81 TYR A C 1
ATOM 652 O O . TYR A 1 81 ? 12.344 4.353 -6.013 1.00 95.31 81 TYR A O 1
ATOM 660 N N . HIS A 1 82 ? 13.714 3.230 -7.383 1.00 96.19 82 HIS A N 1
ATOM 661 C CA . HIS A 1 82 ? 14.258 2.372 -6.328 1.00 96.19 82 HIS A CA 1
ATOM 662 C C . HIS A 1 82 ? 15.334 3.092 -5.506 1.00 96.19 82 HIS A C 1
ATOM 664 O O . HIS A 1 82 ? 15.481 2.791 -4.320 1.00 96.19 82 HIS A O 1
ATOM 670 N N . TYR A 1 83 ? 16.003 4.101 -6.073 1.00 96.31 83 TYR A N 1
ATOM 671 C CA . TYR A 1 83 ? 16.972 4.925 -5.356 1.00 96.31 83 TYR A CA 1
ATOM 672 C C . TYR A 1 83 ? 16.298 5.961 -4.454 1.00 96.31 83 TYR A C 1
ATOM 674 O O . TYR A 1 83 ? 16.526 5.976 -3.244 1.00 96.31 83 TYR A O 1
ATOM 682 N N . LYS A 1 84 ? 15.422 6.805 -5.010 1.00 95.06 84 LYS A N 1
ATOM 683 C CA . LYS A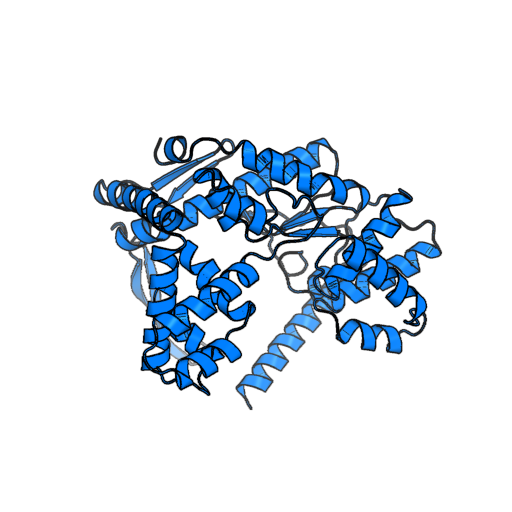 1 84 ? 14.739 7.875 -4.263 1.00 95.06 84 LYS A CA 1
ATOM 684 C C . LYS A 1 84 ? 13.381 8.237 -4.869 1.00 95.06 84 LYS A C 1
ATOM 686 O O . LYS A 1 84 ? 13.005 7.751 -5.926 1.00 95.06 84 LYS A O 1
ATOM 691 N N . SER A 1 85 ? 12.623 9.077 -4.166 1.00 93.06 85 SER A N 1
ATOM 692 C CA . SER A 1 85 ? 11.408 9.696 -4.713 1.00 93.06 85 SER A CA 1
ATOM 693 C C . SER A 1 85 ? 11.764 10.946 -5.530 1.00 93.06 85 SER A C 1
ATOM 695 O O . SER A 1 85 ? 12.753 11.610 -5.223 1.00 93.06 85 SER A O 1
ATOM 697 N N . PHE A 1 86 ? 10.926 11.295 -6.506 1.00 94.25 86 PHE A N 1
ATOM 698 C CA . PHE A 1 86 ? 11.096 12.463 -7.379 1.00 94.25 86 PHE A CA 1
ATOM 699 C C . PHE A 1 86 ? 9.845 13.340 -7.372 1.00 94.25 86 PHE A C 1
ATOM 701 O O . PHE A 1 86 ? 8.757 12.857 -7.059 1.00 94.25 86 PHE A O 1
ATOM 708 N N . ILE A 1 87 ? 10.022 14.619 -7.711 1.00 92.94 87 ILE A N 1
ATOM 709 C CA . ILE A 1 87 ? 8.950 15.625 -7.753 1.00 92.94 87 ILE A CA 1
ATOM 710 C C . ILE A 1 87 ? 8.249 15.704 -9.113 1.00 92.94 87 ILE A C 1
ATOM 712 O O . ILE A 1 87 ? 7.130 16.187 -9.187 1.00 92.94 87 ILE A O 1
ATOM 716 N N . SER A 1 88 ? 8.888 15.239 -10.184 1.00 93.81 88 SER A N 1
ATOM 717 C CA . SER A 1 88 ? 8.369 15.271 -11.553 1.00 93.81 88 SER A CA 1
ATOM 718 C C . SER A 1 88 ? 9.060 14.196 -12.387 1.00 93.81 88 SER A C 1
ATOM 720 O O . SER A 1 88 ? 10.103 13.677 -11.985 1.00 93.81 88 SER A O 1
ATOM 722 N N . GLN A 1 89 ? 8.509 13.892 -13.562 1.00 89.69 89 GLN A N 1
ATOM 723 C CA . GLN A 1 89 ? 9.139 12.958 -14.497 1.00 89.69 89 GLN A CA 1
ATOM 724 C C . GLN A 1 89 ? 10.446 13.514 -15.085 1.00 89.69 89 GLN A C 1
ATOM 726 O O . GLN A 1 89 ? 11.404 12.762 -15.241 1.00 89.69 89 GLN A O 1
ATOM 731 N N . SER A 1 90 ? 10.521 14.825 -15.350 1.00 92.25 90 SER A N 1
ATOM 732 C CA . SER A 1 90 ? 11.745 15.481 -15.837 1.00 92.25 90 SER A CA 1
ATOM 733 C C . SER A 1 90 ? 12.904 15.329 -14.852 1.00 92.25 90 SER A C 1
ATOM 735 O O . SER A 1 90 ? 13.988 14.912 -15.239 1.00 92.25 90 SER A O 1
ATOM 737 N N . ALA A 1 91 ? 12.647 15.516 -13.554 1.00 94.44 91 ALA A N 1
ATOM 738 C CA . ALA A 1 91 ? 13.664 15.354 -12.519 1.00 94.44 91 ALA A CA 1
ATOM 739 C C . ALA A 1 91 ? 14.216 13.917 -12.423 1.00 94.44 91 ALA A C 1
ATOM 741 O O . ALA A 1 91 ? 15.331 13.717 -11.938 1.00 94.44 91 ALA A O 1
ATOM 742 N N . VAL A 1 92 ? 13.440 12.908 -12.840 1.00 94.56 92 VAL A N 1
ATOM 743 C CA . VAL A 1 92 ? 13.910 11.515 -12.923 1.00 94.56 92 VAL A CA 1
ATOM 744 C C . VAL A 1 92 ? 14.876 11.357 -14.091 1.00 94.56 92 VAL A C 1
ATOM 746 O O . VAL A 1 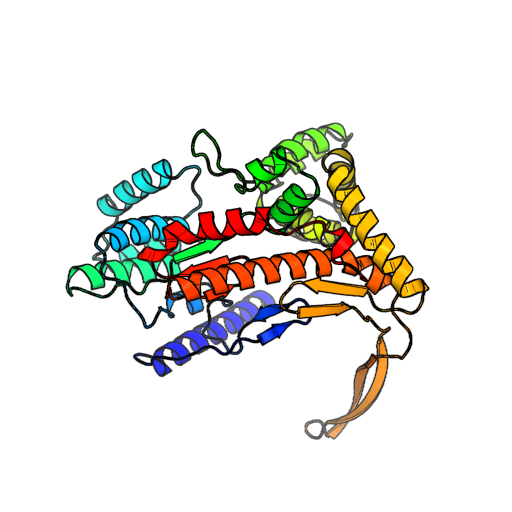92 ? 15.915 10.724 -13.922 1.00 94.56 92 VAL A O 1
ATOM 749 N N . VAL A 1 93 ? 14.540 11.932 -15.250 1.00 93.44 93 VAL A N 1
ATOM 750 C CA . VAL A 1 93 ? 15.368 11.887 -16.465 1.00 93.44 93 VAL A CA 1
ATOM 751 C C . VAL A 1 93 ? 1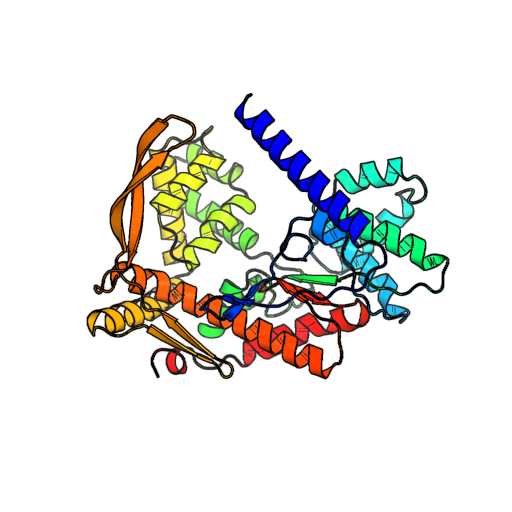6.718 12.548 -16.199 1.00 93.44 93 VAL A C 1
ATOM 753 O O . VAL A 1 93 ? 17.742 11.880 -16.332 1.00 93.44 93 VAL A O 1
ATOM 756 N N . ASP A 1 94 ? 16.716 13.785 -15.695 1.00 93.31 94 ASP A N 1
ATOM 757 C CA . ASP A 1 94 ? 17.940 14.540 -15.392 1.00 93.31 94 ASP A CA 1
ATOM 758 C C . ASP A 1 94 ? 18.848 13.778 -14.411 1.00 93.31 94 ASP A C 1
ATOM 760 O O . ASP A 1 94 ? 20.073 13.723 -14.548 1.00 93.31 94 ASP A O 1
ATOM 764 N N . TRP A 1 95 ? 18.244 13.143 -13.401 1.00 95.06 95 TRP A N 1
ATOM 765 C CA . TRP A 1 95 ? 18.990 12.345 -12.433 1.00 95.06 95 TRP A CA 1
ATOM 766 C C . TRP A 1 95 ? 19.532 11.046 -13.034 1.00 95.06 95 TRP A C 1
ATOM 768 O O . TRP A 1 95 ? 20.647 10.653 -12.697 1.00 95.06 95 TRP A O 1
ATOM 778 N N . CYS A 1 96 ? 18.770 10.386 -13.909 1.00 92.62 96 CYS A N 1
ATOM 779 C CA . CYS A 1 96 ? 19.198 9.172 -14.598 1.00 92.62 96 CYS A CA 1
ATOM 780 C C . CYS A 1 96 ? 20.422 9.442 -15.479 1.00 92.62 96 CYS A C 1
ATOM 782 O O . CYS A 1 96 ? 21.385 8.681 -15.432 1.00 92.62 96 CYS A O 1
ATOM 784 N N . GLU A 1 97 ? 20.411 10.536 -16.243 1.00 88.94 97 GLU A N 1
ATOM 785 C CA . GLU A 1 97 ? 21.541 10.942 -17.086 1.00 88.94 97 GLU A CA 1
ATOM 786 C C . GLU A 1 97 ? 22.789 11.220 -16.242 1.00 88.94 97 GLU A C 1
ATOM 788 O O . GLU A 1 97 ? 23.860 10.676 -16.510 1.00 88.94 97 GLU A O 1
ATOM 793 N N . SER A 1 98 ? 22.637 11.982 -15.155 1.00 89.06 98 SER A N 1
ATOM 794 C CA . SER A 1 98 ? 23.725 12.248 -14.207 1.00 89.06 98 SER A CA 1
ATOM 795 C C . SER A 1 98 ? 24.285 10.960 -13.584 1.00 89.06 98 SER A C 1
ATOM 797 O O . SER A 1 98 ? 25.501 10.780 -13.503 1.00 89.06 98 SER A O 1
ATOM 799 N N . PHE A 1 99 ? 23.412 10.033 -13.181 1.00 87.44 99 PHE A N 1
ATOM 800 C CA . PHE A 1 99 ? 23.804 8.742 -12.617 1.00 87.44 99 PHE A CA 1
ATOM 801 C C . PHE A 1 99 ? 24.644 7.913 -13.599 1.00 87.44 99 PHE A C 1
ATOM 803 O O . PHE A 1 99 ? 25.704 7.419 -13.207 1.00 87.44 99 PHE A O 1
ATOM 810 N N . LEU A 1 100 ? 24.195 7.803 -14.855 1.00 80.44 100 LEU A N 1
ATOM 811 C CA . LEU A 1 100 ? 24.867 7.030 -15.905 1.00 80.44 100 LEU A CA 1
ATOM 812 C C . LEU A 1 100 ? 26.242 7.603 -16.283 1.00 80.44 100 LEU A C 1
ATOM 814 O O . LEU A 1 100 ? 27.109 6.851 -16.713 1.00 80.44 100 LEU A O 1
ATOM 818 N N . ILE A 1 101 ? 26.457 8.912 -16.115 1.00 82.56 101 ILE A N 1
ATOM 819 C CA . ILE A 1 101 ? 27.743 9.572 -16.396 1.00 82.56 101 ILE A CA 1
ATOM 820 C C . ILE A 1 101 ? 28.737 9.395 -15.240 1.00 82.56 101 ILE A C 1
ATOM 822 O O . ILE A 1 101 ? 29.932 9.219 -15.469 1.00 82.56 101 ILE A O 1
ATOM 826 N N . HIS A 1 102 ? 28.268 9.491 -13.993 1.00 80.50 102 HIS A N 1
ATOM 827 C CA . HIS A 1 102 ? 29.149 9.609 -12.825 1.00 80.50 102 HIS A CA 1
ATOM 828 C C . HIS A 1 102 ? 29.373 8.311 -12.051 1.00 80.50 102 HIS A C 1
ATOM 830 O O . HIS A 1 102 ? 30.254 8.271 -11.190 1.00 80.50 102 HIS A O 1
ATOM 836 N N . THR A 1 103 ? 28.591 7.266 -12.317 1.00 77.88 103 THR A N 1
ATOM 837 C CA . THR A 1 103 ? 28.720 5.991 -11.608 1.00 77.88 103 THR A CA 1
ATOM 838 C C . THR A 1 103 ? 29.368 4.966 -12.517 1.00 77.88 103 THR A C 1
ATOM 840 O O . THR A 1 103 ? 28.799 4.595 -13.539 1.00 77.88 103 THR A O 1
ATOM 843 N N . ASP A 1 104 ? 30.541 4.475 -12.123 1.00 79.38 104 ASP A N 1
ATOM 844 C CA . ASP A 1 104 ? 31.162 3.338 -12.798 1.00 79.38 104 ASP A CA 1
ATOM 845 C C . ASP A 1 104 ? 30.368 2.059 -12.496 1.00 79.38 104 ASP A C 1
ATOM 847 O O . ASP A 1 104 ? 30.528 1.443 -11.437 1.00 79.38 104 ASP A O 1
ATOM 851 N N . THR A 1 105 ? 29.485 1.683 -13.424 1.00 78.25 105 THR A N 1
ATOM 852 C CA . THR A 1 105 ? 28.681 0.457 -13.349 1.00 78.25 105 THR A CA 1
ATOM 853 C C . THR A 1 105 ? 29.493 -0.806 -13.639 1.00 78.25 105 THR A C 1
ATOM 855 O O . THR A 1 105 ? 29.025 -1.895 -13.310 1.00 78.25 105 THR A O 1
ATOM 858 N N . ASN A 1 106 ? 30.718 -0.688 -14.173 1.00 79.38 106 ASN A N 1
ATOM 859 C CA . ASN A 1 106 ? 31.580 -1.835 -14.479 1.00 79.38 106 ASN A CA 1
ATOM 860 C C . ASN A 1 106 ? 32.349 -2.348 -13.257 1.00 79.38 106 ASN A C 1
ATOM 862 O O . ASN A 1 106 ? 32.840 -3.475 -13.273 1.00 79.38 106 ASN A O 1
ATOM 866 N N . SER A 1 107 ? 32.458 -1.547 -12.192 1.00 87.44 107 SER A N 1
ATOM 867 C CA . SER A 1 107 ? 33.075 -1.950 -10.928 1.00 87.44 107 SER A CA 1
ATOM 868 C C . SER A 1 107 ? 32.014 -2.477 -9.952 1.00 87.44 107 SER A C 1
ATOM 870 O O . SER A 1 107 ? 31.255 -1.680 -9.387 1.00 87.44 107 SER A O 1
ATOM 872 N N . PRO A 1 108 ? 31.970 -3.798 -9.663 1.00 86.69 108 PRO A N 1
ATOM 873 C CA . PRO A 1 108 ? 30.951 -4.368 -8.781 1.00 86.69 108 PRO A CA 1
ATOM 874 C C . PRO A 1 108 ? 30.947 -3.741 -7.383 1.00 86.69 108 PRO A C 1
ATOM 876 O O . PRO A 1 108 ? 29.889 -3.494 -6.813 1.00 86.69 108 PRO A O 1
ATOM 879 N N . ILE A 1 109 ? 32.126 -3.435 -6.833 1.00 88.94 109 ILE A N 1
ATOM 880 C CA . ILE A 1 109 ? 32.263 -2.838 -5.495 1.00 88.94 109 ILE A CA 1
ATOM 881 C C . ILE A 1 109 ? 31.733 -1.402 -5.486 1.00 88.94 109 ILE A C 1
ATOM 883 O O . ILE A 1 109 ? 31.020 -1.019 -4.558 1.00 88.94 109 ILE A O 1
ATOM 887 N N . SER A 1 110 ? 32.057 -0.615 -6.517 1.00 87.88 110 SER A N 1
ATOM 888 C CA . SER A 1 110 ? 31.544 0.752 -6.668 1.00 87.88 110 SER A CA 1
ATOM 889 C C . SER A 1 110 ? 30.017 0.748 -6.741 1.00 87.88 110 SER A C 1
ATOM 891 O O . SER A 1 110 ? 29.349 1.455 -5.983 1.00 87.88 110 SER A O 1
ATOM 893 N N . LEU A 1 111 ? 29.461 -0.130 -7.581 1.00 89.44 111 LEU A N 1
ATOM 894 C CA . LEU A 1 111 ? 28.024 -0.258 -7.770 1.00 89.44 111 LEU A CA 1
ATOM 895 C C . LEU A 1 111 ? 27.303 -0.720 -6.494 1.00 89.44 111 LEU A C 1
ATOM 897 O O . LEU A 1 111 ? 26.275 -0.146 -6.144 1.00 89.44 111 LEU A O 1
ATOM 901 N N . ILE A 1 112 ? 27.842 -1.706 -5.767 1.00 92.44 112 ILE A N 1
ATOM 902 C CA . ILE A 1 112 ? 27.278 -2.173 -4.487 1.00 92.44 112 ILE A CA 1
ATOM 903 C C . ILE A 1 112 ? 27.275 -1.043 -3.451 1.00 92.44 112 ILE A C 1
ATOM 905 O O . ILE A 1 112 ? 26.255 -0.803 -2.800 1.00 92.44 112 ILE A O 1
ATOM 909 N N . ASN A 1 113 ? 28.392 -0.322 -3.318 1.00 91.69 113 ASN A N 1
ATOM 910 C CA . ASN A 1 113 ? 28.495 0.803 -2.391 1.00 91.69 113 ASN A CA 1
ATOM 911 C C . ASN A 1 113 ? 27.486 1.902 -2.741 1.00 91.69 113 ASN A C 1
ATOM 913 O O . ASN A 1 113 ? 26.809 2.411 -1.849 1.00 91.69 113 ASN A O 1
ATOM 917 N N . TYR A 1 114 ? 27.321 2.223 -4.025 1.00 91.69 114 TYR A N 1
ATOM 918 C CA . TYR A 1 114 ? 26.322 3.190 -4.472 1.00 91.69 114 TYR A CA 1
ATOM 919 C C . TYR A 1 114 ? 24.891 2.707 -4.195 1.00 91.69 114 TYR A C 1
ATOM 921 O O . TYR A 1 114 ? 24.091 3.418 -3.584 1.00 91.69 114 TYR A O 1
ATOM 929 N N . ALA A 1 115 ? 24.572 1.467 -4.576 1.00 94.25 115 ALA A N 1
ATOM 930 C CA . ALA A 1 115 ? 23.258 0.863 -4.381 1.00 94.25 115 ALA A CA 1
ATOM 931 C C . ALA A 1 115 ? 22.854 0.792 -2.902 1.00 94.25 115 ALA A C 1
ATOM 933 O O . ALA A 1 115 ? 21.668 0.898 -2.597 1.00 94.25 115 ALA A O 1
ATOM 934 N N . SER A 1 116 ? 23.811 0.686 -1.973 1.00 94.62 116 SER A N 1
ATOM 935 C CA . SER A 1 116 ? 23.540 0.714 -0.527 1.00 94.62 116 SER A CA 1
ATOM 936 C C . SER A 1 116 ? 22.855 2.008 -0.053 1.00 94.62 116 SER A C 1
ATOM 938 O O . SER A 1 116 ? 22.141 1.990 0.950 1.00 94.62 116 SER A O 1
ATOM 940 N N . GLY A 1 117 ? 23.018 3.113 -0.793 1.00 94.44 117 GLY A N 1
ATOM 941 C CA . GLY A 1 117 ? 22.351 4.391 -0.533 1.00 94.44 117 GLY A CA 1
ATOM 942 C C . GLY A 1 117 ? 20.909 4.476 -1.047 1.00 94.44 117 GLY A C 1
ATOM 943 O O . GLY A 1 117 ? 20.204 5.440 -0.741 1.00 94.44 117 GLY A O 1
ATOM 944 N N . ALA A 1 118 ? 20.447 3.490 -1.818 1.00 96.44 118 ALA A N 1
ATOM 945 C CA . ALA A 1 118 ? 19.104 3.472 -2.380 1.00 96.44 118 ALA A CA 1
ATOM 946 C C . ALA A 1 118 ? 18.029 3.174 -1.320 1.00 96.44 118 ALA A C 1
ATOM 948 O O . ALA A 1 118 ? 18.223 2.419 -0.369 1.00 96.44 118 ALA A O 1
ATOM 949 N N . LYS A 1 119 ? 16.814 3.683 -1.543 1.00 95.88 119 LYS A N 1
ATOM 950 C CA . LYS A 1 119 ? 15.614 3.341 -0.760 1.00 95.88 119 LYS A CA 1
ATOM 951 C C . LYS A 1 119 ? 15.251 1.849 -0.843 1.00 95.88 119 LYS A C 1
ATOM 953 O O . LYS A 1 119 ? 14.597 1.332 0.065 1.00 95.88 119 LYS A O 1
ATOM 958 N N . ARG A 1 120 ? 15.605 1.192 -1.950 1.00 96.81 120 ARG A N 1
ATOM 959 C CA . ARG A 1 120 ? 15.396 -0.230 -2.267 1.00 96.81 120 ARG A CA 1
ATOM 960 C C . ARG A 1 120 ? 16.687 -0.795 -2.884 1.00 96.81 120 ARG A C 1
ATOM 962 O O . ARG A 1 120 ? 16.763 -0.902 -4.109 1.00 96.81 120 ARG A O 1
ATOM 969 N N . PRO A 1 121 ? 17.721 -1.054 -2.064 1.00 96.88 121 PRO A N 1
ATOM 970 C CA . PRO A 1 121 ? 19.071 -1.366 -2.535 1.00 96.88 121 PRO A CA 1
ATOM 971 C C . PRO A 1 121 ? 19.138 -2.582 -3.457 1.00 96.88 121 PRO A C 1
ATOM 973 O O . PRO A 1 121 ? 19.786 -2.516 -4.499 1.00 96.88 121 PRO A O 1
ATOM 976 N N . PHE A 1 122 ? 18.440 -3.669 -3.132 1.00 96.81 122 PHE A N 1
ATOM 977 C CA . PHE A 1 122 ? 18.542 -4.906 -3.899 1.00 96.81 122 PHE A CA 1
ATOM 978 C C . PHE A 1 122 ? 17.774 -4.836 -5.218 1.00 96.81 122 PHE A C 1
ATOM 980 O O . PHE A 1 122 ? 18.290 -5.278 -6.240 1.00 96.81 122 PHE A O 1
ATOM 987 N N . GLN A 1 123 ? 16.572 -4.246 -5.237 1.00 96.38 123 GLN A N 1
ATOM 988 C CA . GLN A 1 123 ? 15.842 -4.027 -6.495 1.00 96.38 123 GLN A CA 1
ATOM 989 C C . GLN A 1 123 ? 16.577 -3.028 -7.404 1.00 96.38 123 GLN A C 1
ATOM 991 O O . GLN A 1 123 ? 16.634 -3.236 -8.612 1.00 96.38 123 GLN A O 1
ATOM 996 N N . PHE A 1 124 ? 17.180 -1.972 -6.839 1.00 95.81 124 PHE A N 1
ATOM 997 C CA . PHE A 1 124 ? 18.006 -1.029 -7.601 1.00 95.81 124 PHE A CA 1
ATOM 998 C C . PHE A 1 124 ? 19.203 -1.731 -8.254 1.00 95.81 124 PHE A C 1
ATOM 1000 O O . PHE A 1 124 ? 19.388 -1.634 -9.465 1.00 95.81 124 PHE A O 1
ATOM 1007 N N . LEU A 1 125 ? 19.971 -2.484 -7.459 1.00 94.94 125 LEU A N 1
ATOM 1008 C CA . LEU A 1 125 ? 21.134 -3.234 -7.931 1.00 94.94 125 LEU A CA 1
ATOM 1009 C C . LEU A 1 125 ? 20.751 -4.277 -8.989 1.00 94.94 125 LEU A C 1
ATOM 1011 O O . LEU A 1 125 ? 21.375 -4.327 -10.045 1.00 94.94 125 LEU A O 1
ATOM 1015 N N . SER A 1 126 ? 19.710 -5.073 -8.726 1.00 93.38 126 SER A N 1
ATOM 1016 C CA . SER A 1 126 ? 19.235 -6.121 -9.637 1.00 93.38 126 SER A CA 1
ATOM 1017 C C . SER A 1 126 ? 18.842 -5.554 -10.999 1.00 93.38 126 SER A C 1
ATOM 1019 O O . SER A 1 126 ? 19.286 -6.066 -12.024 1.00 93.38 126 SER A O 1
ATOM 1021 N N . ASN A 1 127 ? 18.106 -4.438 -11.031 1.00 93.00 127 ASN A N 1
ATOM 1022 C CA . ASN A 1 127 ? 17.733 -3.812 -12.295 1.00 93.00 127 ASN A CA 1
ATOM 1023 C C . ASN A 1 127 ? 18.951 -3.331 -13.093 1.00 93.00 127 ASN A C 1
ATOM 1025 O O . ASN A 1 127 ? 18.970 -3.508 -14.307 1.00 93.00 127 ASN A O 1
ATOM 1029 N N . ILE A 1 128 ? 19.960 -2.734 -12.444 1.00 91.31 128 ILE A N 1
ATOM 1030 C CA . ILE A 1 128 ? 21.177 -2.274 -13.135 1.00 91.31 128 ILE A CA 1
ATOM 1031 C C . ILE A 1 128 ? 21.940 -3.455 -13.715 1.00 91.31 128 ILE A C 1
ATOM 1033 O O . ILE A 1 128 ? 22.244 -3.444 -14.903 1.00 91.31 128 ILE A O 1
ATOM 1037 N N . VAL A 1 129 ? 22.186 -4.490 -12.908 1.00 89.50 129 VAL A N 1
ATOM 1038 C CA . VAL A 1 129 ? 22.868 -5.708 -13.366 1.00 89.50 129 VAL A CA 1
ATOM 1039 C C . VAL A 1 129 ? 22.137 -6.306 -14.566 1.00 89.50 129 VAL A C 1
ATOM 1041 O O . VAL A 1 129 ? 22.764 -6.636 -15.568 1.00 89.50 129 VAL A O 1
ATOM 1044 N N . LEU A 1 130 ? 20.807 -6.391 -14.511 1.00 87.50 130 LEU A N 1
ATOM 1045 C CA . LEU A 1 130 ? 20.032 -6.966 -15.603 1.00 87.50 130 LEU A CA 1
ATOM 1046 C C . LEU A 1 130 ? 20.004 -6.075 -16.857 1.00 87.50 130 LEU A C 1
ATOM 1048 O O . LEU A 1 130 ? 19.984 -6.596 -17.971 1.00 87.50 130 LEU A O 1
ATOM 1052 N N . MET A 1 131 ? 20.024 -4.747 -16.701 1.00 86.31 131 MET A N 1
ATOM 1053 C CA . MET A 1 131 ? 20.158 -3.811 -17.823 1.00 86.31 131 MET A CA 1
ATOM 1054 C C . MET A 1 131 ? 21.528 -3.926 -18.498 1.00 86.31 131 MET A C 1
ATOM 1056 O O . MET A 1 131 ? 21.572 -3.938 -19.724 1.00 86.31 131 MET A O 1
ATOM 1060 N N . GLU A 1 132 ? 22.619 -4.050 -17.735 1.00 84.19 132 GLU A N 1
ATOM 1061 C CA . GLU A 1 132 ? 23.969 -4.254 -18.283 1.00 84.19 132 GLU A CA 1
ATOM 1062 C C . GLU A 1 132 ? 24.070 -5.588 -19.030 1.00 84.19 132 GLU A C 1
ATOM 1064 O O . GLU A 1 132 ? 24.443 -5.607 -20.199 1.00 84.19 132 GLU A O 1
ATOM 1069 N N . LEU A 1 133 ? 23.598 -6.686 -18.425 1.00 80.31 133 LEU A N 1
ATOM 1070 C CA . LEU A 1 133 ? 23.524 -7.995 -19.093 1.00 80.31 133 LEU A CA 1
ATOM 1071 C C . LEU A 1 133 ? 22.661 -7.967 -20.363 1.00 80.31 133 LEU A C 1
ATOM 1073 O O . LEU A 1 133 ? 22.858 -8.778 -21.269 1.00 80.31 133 LEU A O 1
ATOM 1077 N N . SER A 1 134 ? 21.702 -7.039 -20.438 1.00 75.88 134 SER A N 1
ATOM 1078 C CA . SER A 1 134 ? 20.830 -6.908 -21.602 1.00 75.88 134 SER A CA 1
ATOM 1079 C C . SER A 1 134 ? 21.464 -6.190 -22.789 1.00 75.88 134 SER A C 1
ATOM 1081 O O . SER A 1 134 ? 20.990 -6.390 -23.907 1.00 75.88 134 SER A O 1
ATOM 1083 N N . LYS A 1 135 ? 22.535 -5.411 -22.580 1.00 74.25 135 LYS A N 1
ATOM 1084 C CA . LYS A 1 135 ? 23.258 -4.719 -23.661 1.00 74.25 135 LYS A CA 1
ATO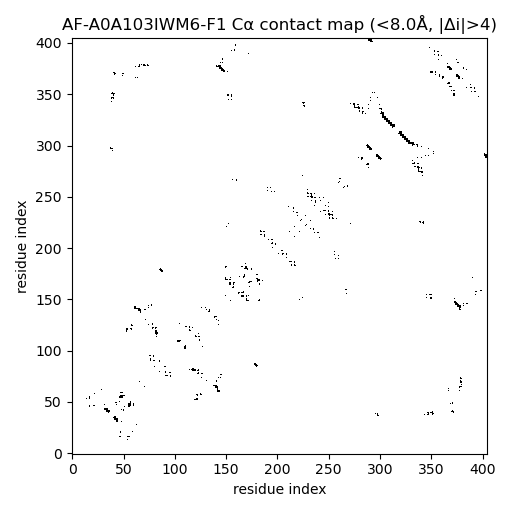M 1085 C C . LYS A 1 135 ? 24.002 -5.688 -24.581 1.00 74.25 135 LYS A C 1
ATOM 1087 O O . LYS A 1 135 ? 24.071 -5.441 -25.780 1.00 74.25 135 LYS A O 1
ATOM 1092 N N . ASP A 1 136 ? 24.491 -6.798 -24.031 1.00 61.19 136 ASP A N 1
ATOM 1093 C CA . ASP A 1 136 ? 25.400 -7.708 -24.736 1.00 61.19 136 ASP A CA 1
ATOM 1094 C C . ASP A 1 136 ? 24.697 -8.847 -25.499 1.00 61.19 136 ASP A C 1
ATOM 1096 O O . ASP A 1 136 ? 25.337 -9.515 -26.306 1.00 61.19 136 ASP A O 1
ATOM 1100 N N . ASN A 1 137 ? 23.400 -9.101 -25.266 1.00 50.91 137 ASN A N 1
ATOM 1101 C CA . ASN A 1 137 ? 22.801 -10.408 -25.596 1.00 50.91 137 ASN A CA 1
ATOM 1102 C C . ASN A 1 137 ? 21.442 -10.409 -26.322 1.00 50.91 137 ASN A C 1
ATOM 1104 O O . ASN A 1 137 ? 20.722 -11.405 -26.248 1.00 50.91 137 ASN A O 1
ATOM 1108 N N . ASP A 1 138 ? 21.040 -9.324 -26.998 1.00 52.31 138 ASP A N 1
ATOM 1109 C CA . ASP A 1 138 ? 19.677 -9.199 -27.577 1.00 52.31 138 ASP A CA 1
ATOM 1110 C C . ASP A 1 138 ? 18.591 -9.547 -26.525 1.00 52.31 138 ASP A C 1
ATOM 1112 O O . ASP A 1 138 ? 17.547 -10.175 -26.762 1.00 52.31 138 ASP A O 1
ATOM 1116 N N . SER A 1 139 ? 18.956 -9.234 -25.280 1.00 53.41 139 SER A N 1
ATOM 1117 C CA . SER A 1 139 ? 18.500 -9.956 -24.114 1.00 53.41 139 SER A CA 1
ATOM 1118 C C . SER A 1 139 ? 17.161 -9.413 -23.656 1.00 53.41 139 SER A C 1
ATOM 1120 O O . SER A 1 139 ? 16.839 -8.225 -23.707 1.00 53.41 139 SER A O 1
ATOM 1122 N N . LYS A 1 140 ? 16.345 -10.368 -23.255 1.00 64.75 140 LYS A N 1
ATOM 1123 C CA . LYS A 1 140 ? 14.925 -10.242 -23.033 1.00 64.75 140 LYS A CA 1
ATOM 1124 C C . LYS A 1 140 ? 14.647 -9.447 -21.761 1.00 64.75 140 LYS A C 1
ATOM 1126 O O . LYS A 1 140 ? 14.944 -9.907 -20.664 1.00 64.75 140 LYS A O 1
ATOM 1131 N N . MET A 1 141 ? 14.046 -8.262 -21.898 1.00 77.75 141 MET A N 1
ATOM 1132 C CA . MET A 1 141 ? 13.752 -7.403 -20.748 1.00 77.75 141 MET A CA 1
ATOM 1133 C C . MET A 1 141 ? 12.587 -7.994 -19.934 1.00 77.75 141 MET A C 1
ATOM 1135 O O . MET A 1 141 ? 11.416 -7.828 -20.288 1.00 77.75 141 MET A O 1
ATOM 1139 N N . CYS A 1 142 ? 12.923 -8.698 -18.852 1.00 87.44 142 CYS A N 1
ATOM 1140 C CA . CYS A 1 142 ? 11.989 -9.417 -17.970 1.00 87.44 142 CYS A CA 1
ATOM 1141 C C . CYS A 1 142 ? 11.714 -8.697 -16.633 1.00 87.44 142 CYS A C 1
ATOM 1143 O O . CYS A 1 142 ? 11.071 -9.249 -15.734 1.00 87.44 142 CYS A O 1
ATOM 1145 N N . ILE A 1 143 ? 12.225 -7.470 -16.487 1.00 90.44 143 ILE A N 1
ATOM 1146 C CA . ILE A 1 143 ? 12.231 -6.712 -15.229 1.00 90.44 143 ILE A CA 1
ATOM 1147 C C . ILE A 1 143 ? 10.802 -6.305 -14.849 1.00 90.44 143 ILE A C 1
ATOM 1149 O O . ILE A 1 143 ? 10.135 -5.624 -15.633 1.00 90.44 143 ILE A O 1
ATOM 1153 N N . PRO A 1 144 ? 10.321 -6.665 -13.647 1.00 93.00 144 PRO A N 1
ATOM 1154 C CA . PRO A 1 144 ? 9.026 -6.212 -13.157 1.00 93.00 144 PRO A CA 1
ATOM 1155 C C . PRO A 1 144 ? 9.039 -4.707 -12.849 1.00 93.00 144 PRO A C 1
ATOM 1157 O O . PRO A 1 144 ? 9.684 -4.256 -11.903 1.00 93.00 144 PRO A O 1
ATOM 1160 N N . ILE A 1 145 ? 8.266 -3.919 -13.597 1.00 94.88 145 ILE A N 1
ATOM 1161 C CA . ILE A 1 145 ? 8.050 -2.496 -13.308 1.00 94.88 145 ILE A CA 1
ATOM 1162 C C . ILE A 1 145 ? 6.891 -2.354 -12.330 1.00 94.88 145 ILE A C 1
ATOM 1164 O O . ILE A 1 145 ? 5.809 -2.880 -12.568 1.00 94.88 145 ILE A O 1
ATOM 1168 N N . THR A 1 146 ? 7.132 -1.654 -11.222 1.00 94.75 146 THR A N 1
ATOM 1169 C CA . THR A 1 146 ? 6.199 -1.513 -10.095 1.00 94.75 146 THR A CA 1
ATOM 1170 C C . THR A 1 146 ? 5.429 -0.189 -10.174 1.00 94.75 146 THR A C 1
ATOM 1172 O O . THR A 1 146 ? 6.046 0.873 -10.194 1.00 94.75 146 THR A O 1
ATOM 1175 N N . HIS A 1 147 ? 4.101 -0.245 -10.100 1.00 94.94 147 HIS A N 1
ATOM 1176 C CA . HIS A 1 147 ? 3.188 0.898 -10.028 1.00 94.94 147 HIS A CA 1
ATOM 1177 C C . HIS A 1 147 ? 2.413 0.852 -8.714 1.00 94.94 147 HIS A C 1
ATOM 1179 O O . HIS A 1 147 ? 1.609 -0.049 -8.510 1.00 94.94 147 HIS A O 1
ATOM 1185 N N . ASP A 1 148 ? 2.654 1.809 -7.823 1.00 94.00 148 ASP A N 1
ATOM 1186 C CA . ASP A 1 148 ? 2.041 1.861 -6.491 1.00 94.00 148 ASP A CA 1
ATOM 1187 C C . ASP A 1 148 ? 1.007 2.991 -6.432 1.00 94.00 148 ASP A C 1
ATOM 1189 O O . ASP A 1 148 ? 1.342 4.147 -6.716 1.00 94.00 148 ASP A O 1
ATOM 1193 N N . ALA A 1 149 ? -0.240 2.682 -6.071 1.00 94.19 149 ALA A N 1
ATOM 1194 C CA . ALA A 1 149 ? -1.274 3.701 -5.943 1.00 94.19 149 ALA A CA 1
ATOM 1195 C C . ALA A 1 149 ? -0.943 4.678 -4.800 1.00 94.19 149 ALA A C 1
ATOM 1197 O O . ALA A 1 149 ? -0.643 4.304 -3.662 1.00 94.19 149 ALA A O 1
ATOM 1198 N N . SER A 1 150 ? -1.014 5.978 -5.086 1.00 93.19 150 SER A N 1
ATOM 1199 C CA . SER A 1 150 ? -0.684 7.020 -4.113 1.00 93.19 150 SER A CA 1
ATOM 1200 C C . SER A 1 150 ? -1.799 7.177 -3.079 1.00 93.19 150 SER A C 1
ATOM 1202 O O . SER A 1 150 ? -2.734 7.947 -3.264 1.00 93.19 150 SER A O 1
ATOM 1204 N N . ALA A 1 151 ? -1.668 6.456 -1.961 1.00 95.25 151 ALA A N 1
ATOM 1205 C CA . ALA A 1 151 ? -2.646 6.445 -0.874 1.00 95.25 151 ALA A CA 1
ATOM 1206 C C . ALA A 1 151 ? -4.051 6.027 -1.357 1.00 95.25 151 ALA A C 1
ATOM 1208 O O . ALA A 1 151 ? -5.015 6.772 -1.194 1.00 95.25 151 ALA A O 1
ATOM 1209 N N . SER A 1 152 ? -4.152 4.816 -1.916 1.00 95.50 152 SER A N 1
ATOM 1210 C CA . SER A 1 152 ? -5.362 4.183 -2.483 1.00 95.50 152 SER A CA 1
ATOM 1211 C C . SER A 1 152 ? -6.666 4.473 -1.730 1.00 95.50 152 SER A C 1
ATOM 1213 O O . SER A 1 152 ? -7.648 4.902 -2.329 1.00 95.50 152 SER A O 1
ATOM 1215 N N . ALA A 1 153 ? -6.690 4.351 -0.401 1.00 95.56 153 ALA A N 1
ATOM 1216 C CA . ALA A 1 153 ? -7.893 4.672 0.373 1.00 95.56 153 ALA A CA 1
ATOM 1217 C C . ALA A 1 153 ? -8.351 6.134 0.239 1.00 95.56 153 ALA A C 1
ATOM 1219 O O . ALA A 1 153 ? -9.551 6.386 0.187 1.00 95.56 153 ALA A O 1
ATOM 1220 N N . TYR A 1 154 ? -7.431 7.097 0.155 1.00 97.12 154 TYR A N 1
ATOM 1221 C CA . TYR A 1 154 ? -7.778 8.499 -0.090 1.00 97.12 154 TYR A CA 1
ATOM 1222 C C . TYR A 1 154 ? -8.253 8.730 -1.528 1.00 97.12 154 TYR A C 1
ATOM 1224 O O . TYR A 1 154 ? -9.137 9.558 -1.717 1.00 97.12 154 TYR A O 1
ATOM 1232 N N . GLN A 1 155 ? -7.740 7.978 -2.510 1.00 96.00 155 GLN A N 1
ATOM 1233 C CA . GLN A 1 155 ? -8.252 7.998 -3.890 1.00 96.00 155 GLN A CA 1
ATOM 1234 C C . GLN A 1 155 ? -9.692 7.463 -3.965 1.00 96.00 155 GLN A C 1
ATOM 1236 O O . GLN A 1 155 ? -10.555 8.037 -4.622 1.00 96.00 155 GLN A O 1
ATOM 1241 N N . ILE A 1 156 ? -9.987 6.377 -3.246 1.00 95.44 156 ILE A N 1
ATOM 1242 C CA . ILE A 1 156 ? -11.345 5.822 -3.166 1.00 95.44 156 ILE A CA 1
ATOM 1243 C C . ILE A 1 156 ? -12.282 6.799 -2.437 1.00 95.44 156 ILE A C 1
ATOM 1245 O O . ILE A 1 156 ? -13.422 7.008 -2.850 1.00 95.44 156 ILE A O 1
ATOM 1249 N N . MET A 1 157 ? -11.803 7.431 -1.362 1.00 94.75 157 MET A N 1
ATOM 1250 C CA . MET A 1 157 ? -12.575 8.432 -0.622 1.00 94.75 157 MET A CA 1
ATOM 1251 C C . MET A 1 157 ? -12.852 9.686 -1.445 1.00 94.75 157 MET A C 1
ATOM 1253 O O . MET A 1 157 ? -13.968 10.199 -1.384 1.00 94.75 157 MET A O 1
ATOM 1257 N N . SER A 1 158 ? -11.876 10.169 -2.219 1.00 95.25 158 SER A N 1
ATOM 1258 C CA . SER A 1 158 ? -12.085 11.323 -3.090 1.00 95.25 158 SER A CA 1
ATOM 1259 C C . SER A 1 158 ? -13.107 11.025 -4.177 1.00 95.25 158 SER A C 1
ATOM 1261 O O . SER A 1 158 ? -13.944 11.878 -4.445 1.00 95.25 158 SER A O 1
ATOM 1263 N N . TYR A 1 159 ? -13.125 9.806 -4.722 1.00 94.62 159 TYR A N 1
ATOM 1264 C CA . TYR A 1 159 ? -14.175 9.377 -5.644 1.00 94.62 159 TYR A CA 1
ATOM 1265 C C . TYR A 1 159 ? -15.567 9.425 -4.997 1.00 94.62 159 TYR A C 1
ATOM 1267 O O . TYR A 1 159 ? -16.468 10.070 -5.523 1.00 94.62 159 TYR A O 1
ATOM 1275 N N . PHE A 1 160 ? -15.756 8.796 -3.830 1.00 93.19 160 PHE A N 1
ATOM 1276 C CA . PHE A 1 160 ? -17.080 8.752 -3.192 1.00 93.19 160 PHE A CA 1
ATOM 1277 C C . PHE A 1 160 ? -17.596 10.114 -2.730 1.00 93.19 160 PHE A C 1
ATOM 1279 O O . PHE A 1 160 ? -18.807 10.304 -2.633 1.00 93.19 160 PHE A O 1
ATOM 1286 N N . LEU A 1 161 ? -16.693 11.042 -2.422 1.00 93.81 161 LEU A N 1
ATOM 1287 C CA . LEU A 1 161 ? -17.034 12.394 -1.986 1.00 93.81 161 LEU A CA 1
ATOM 1288 C C . LEU A 1 161 ? -17.000 13.423 -3.117 1.00 93.81 161 LEU A C 1
ATOM 1290 O O . LEU A 1 161 ? -17.310 14.583 -2.859 1.00 93.81 161 LEU A O 1
ATOM 1294 N N . MET A 1 162 ? -16.617 13.021 -4.333 1.00 93.31 162 MET A N 1
ATOM 1295 C CA . MET A 1 162 ? -16.324 13.931 -5.446 1.00 93.31 162 MET A CA 1
ATOM 1296 C C . MET A 1 162 ? -15.338 15.048 -5.038 1.00 93.31 162 MET A C 1
ATOM 1298 O O . MET A 1 162 ? -15.482 16.205 -5.427 1.00 93.31 162 MET A O 1
ATOM 1302 N N . ASP A 1 163 ? -14.340 14.704 -4.217 1.00 95.50 163 ASP A N 1
ATOM 1303 C CA . ASP A 1 163 ? -13.349 15.636 -3.671 1.00 95.50 163 ASP A CA 1
ATOM 1304 C C . ASP A 1 163 ? -12.157 15.778 -4.628 1.00 95.50 163 ASP A C 1
ATOM 1306 O O . ASP A 1 163 ? -11.168 15.040 -4.560 1.00 95.50 163 ASP A O 1
ATOM 1310 N N . GLU A 1 164 ? -12.257 16.745 -5.538 1.00 95.62 164 GLU A N 1
ATOM 1311 C CA . GLU A 1 164 ? -11.223 17.027 -6.535 1.00 95.62 164 GLU A CA 1
ATOM 1312 C C . GLU A 1 164 ? -9.865 17.370 -5.899 1.00 95.62 164 GLU A C 1
ATOM 1314 O O . GLU A 1 164 ? -8.818 16.937 -6.385 1.00 95.62 164 GLU A O 1
ATOM 1319 N N . CYS A 1 165 ? -9.864 18.100 -4.780 1.00 95.31 165 CYS A N 1
ATOM 1320 C CA . CYS A 1 165 ? -8.640 18.521 -4.102 1.00 95.31 165 CYS A CA 1
ATOM 1321 C C . CYS A 1 165 ? -7.833 17.305 -3.632 1.00 95.31 165 CYS A C 1
ATOM 1323 O O . CYS A 1 165 ? -6.626 17.206 -3.877 1.00 95.31 165 CYS A O 1
ATOM 1325 N N . ILE A 1 166 ? -8.500 16.331 -3.010 1.00 96.38 166 ILE A N 1
ATOM 1326 C CA . ILE A 1 166 ? -7.854 15.090 -2.573 1.00 96.38 166 ILE A CA 1
ATOM 1327 C C . ILE A 1 166 ? -7.500 14.200 -3.762 1.00 96.38 166 ILE A C 1
ATOM 1329 O O . ILE A 1 166 ? -6.425 13.596 -3.756 1.00 96.38 166 ILE A O 1
ATOM 1333 N N . ALA A 1 167 ? -8.341 14.141 -4.797 1.00 95.94 167 ALA A N 1
ATOM 1334 C CA . ALA A 1 167 ? -8.032 13.400 -6.019 1.00 95.94 167 ALA A CA 1
ATOM 1335 C C . ALA A 1 167 ? -6.737 13.907 -6.686 1.00 95.94 167 ALA A C 1
ATOM 1337 O O . ALA A 1 167 ? -5.895 13.095 -7.071 1.00 95.94 167 ALA A O 1
ATOM 1338 N N . ARG A 1 168 ? -6.512 15.227 -6.736 1.00 96.19 168 ARG A N 1
ATOM 1339 C CA . ARG A 1 168 ? -5.250 15.819 -7.220 1.00 96.19 168 ARG A CA 1
ATOM 1340 C C . ARG A 1 168 ? -4.075 15.530 -6.279 1.00 96.19 168 ARG A C 1
ATOM 1342 O O . ARG A 1 168 ? -3.035 15.057 -6.722 1.00 96.19 168 ARG A O 1
ATOM 1349 N N . ARG A 1 169 ? -4.243 15.705 -4.961 1.00 96.00 169 ARG A N 1
ATOM 1350 C CA . ARG A 1 169 ? -3.187 15.425 -3.951 1.00 96.00 169 ARG A CA 1
ATOM 1351 C C . ARG A 1 169 ? -2.752 13.956 -3.883 1.00 96.00 169 ARG A C 1
ATOM 1353 O O . ARG A 1 169 ? -1.692 13.650 -3.339 1.00 96.00 169 ARG A O 1
ATOM 1360 N N . THR A 1 170 ? -3.584 13.051 -4.387 1.00 96.19 170 THR A N 1
ATOM 1361 C CA . THR A 1 170 ? -3.319 11.609 -4.493 1.00 96.19 170 THR A CA 1
ATOM 1362 C C . THR A 1 170 ? -2.938 11.177 -5.908 1.00 96.19 170 THR A C 1
ATOM 1364 O O . THR A 1 170 ? -2.853 9.979 -6.170 1.00 96.19 170 THR A O 1
ATOM 1367 N N . ASN A 1 171 ? -2.704 12.121 -6.824 1.00 95.12 171 ASN A N 1
ATOM 1368 C CA . ASN A 1 171 ? -2.363 11.869 -8.227 1.00 95.12 171 ASN A CA 1
ATOM 1369 C C . ASN A 1 171 ? -3.404 11.035 -8.998 1.00 95.12 171 ASN A C 1
ATOM 1371 O O . ASN A 1 171 ? -3.082 10.482 -10.045 1.00 95.12 171 ASN A O 1
ATOM 1375 N N . LEU A 1 172 ? -4.641 10.916 -8.496 1.00 94.19 172 LEU A N 1
ATOM 1376 C CA . LEU A 1 172 ? -5.735 10.286 -9.243 1.00 94.19 172 LEU A CA 1
ATOM 1377 C C . LEU A 1 172 ? -6.137 11.165 -10.434 1.00 94.19 172 LEU A C 1
ATOM 1379 O O . LEU A 1 172 ? -6.412 10.658 -11.517 1.00 94.19 172 LEU A O 1
ATOM 1383 N N . ILE A 1 173 ? -6.128 12.483 -10.223 1.00 93.38 173 ILE A N 1
ATOM 1384 C CA . ILE A 1 173 ? -6.159 13.485 -11.288 1.00 93.38 173 ILE A CA 1
ATOM 1385 C C . ILE A 1 173 ? -4.721 13.993 -11.455 1.00 93.38 173 ILE A C 1
ATOM 1387 O O . ILE A 1 173 ? -4.174 14.532 -10.486 1.00 93.38 173 ILE A O 1
ATOM 1391 N N . PRO A 1 174 ? -4.092 13.808 -12.631 1.00 90.38 174 PRO A N 1
ATOM 1392 C CA . PRO A 1 174 ? -2.742 14.298 -12.888 1.00 90.38 174 PRO A CA 1
ATOM 1393 C C . PRO A 1 174 ? -2.630 15.813 -12.696 1.00 90.38 174 PRO A C 1
ATOM 1395 O O . PRO A 1 174 ? -3.563 16.560 -12.994 1.00 90.38 174 PRO A O 1
ATOM 1398 N N . SER A 1 175 ? -1.475 16.272 -12.214 1.00 90.75 175 SER A N 1
ATOM 1399 C CA . SER A 1 175 ? -1.196 17.703 -12.105 1.00 90.75 175 SER A CA 1
ATOM 1400 C C . SER A 1 175 ? -0.936 18.317 -13.481 1.00 90.75 175 SER A C 1
ATOM 1402 O O . SER A 1 175 ? -0.227 17.732 -14.298 1.00 90.75 175 SER A O 1
ATOM 1404 N N . GLU A 1 176 ? -1.450 19.523 -13.719 1.00 89.06 176 GLU A N 1
ATOM 1405 C CA . GLU A 1 176 ? -1.290 20.252 -14.989 1.00 89.06 176 GLU A CA 1
ATOM 1406 C C . GLU A 1 176 ? 0.176 20.594 -15.289 1.00 89.06 176 GLU A C 1
ATOM 1408 O O . GLU A 1 176 ? 0.601 20.583 -16.440 1.00 89.06 176 GLU A O 1
ATOM 1413 N N . ASN A 1 177 ? 0.969 20.842 -14.246 1.00 88.50 177 ASN A N 1
ATOM 1414 C CA . ASN A 1 177 ? 2.399 21.142 -14.341 1.00 88.50 177 ASN A CA 1
ATOM 1415 C C . ASN A 1 177 ? 3.299 19.886 -14.350 1.00 88.50 177 ASN A C 1
ATOM 1417 O O . ASN A 1 177 ? 4.521 20.014 -14.353 1.00 88.50 177 ASN A O 1
ATOM 1421 N N . GLY A 1 178 ? 2.723 18.677 -14.318 1.00 87.19 178 GLY A N 1
ATOM 1422 C CA . GLY A 1 178 ? 3.477 17.418 -14.283 1.00 87.19 178 GLY A CA 1
ATOM 1423 C C . GLY A 1 178 ? 4.153 17.094 -12.942 1.00 87.19 178 GLY A C 1
ATOM 1424 O O . GLY A 1 178 ? 4.949 16.152 -12.875 1.00 87.19 178 GLY A O 1
ATOM 1425 N N . GLU A 1 179 ? 3.857 17.841 -11.873 1.00 92.94 179 GLU A N 1
ATOM 1426 C CA . GLU A 1 179 ? 4.361 17.544 -10.530 1.00 92.94 179 GLU A CA 1
ATOM 1427 C C . GLU A 1 179 ? 3.644 16.348 -9.894 1.00 92.94 179 GLU A C 1
ATOM 1429 O O . GLU A 1 179 ? 2.416 16.233 -9.910 1.00 92.94 179 GLU A O 1
ATOM 1434 N N . ILE A 1 180 ? 4.434 15.486 -9.260 1.00 94.25 180 ILE A N 1
ATOM 1435 C CA . ILE A 1 180 ? 3.975 14.346 -8.477 1.00 94.25 180 ILE A CA 1
ATOM 1436 C C . ILE A 1 180 ? 3.639 14.842 -7.070 1.00 94.25 180 ILE A C 1
ATOM 1438 O O . ILE A 1 180 ? 4.518 15.224 -6.295 1.00 94.25 180 ILE A O 1
ATOM 1442 N N . GLN A 1 181 ? 2.356 14.804 -6.721 1.00 95.19 181 GLN A N 1
ATOM 1443 C CA . GLN A 1 181 ? 1.857 15.250 -5.426 1.00 95.19 181 GLN A CA 1
ATOM 1444 C C . GLN A 1 181 ? 2.113 14.209 -4.332 1.00 95.19 181 GLN A C 1
ATOM 1446 O O . GLN A 1 181 ? 2.083 12.996 -4.560 1.00 95.19 181 GLN A O 1
ATOM 1451 N N . ASP A 1 182 ? 2.316 14.688 -3.106 1.00 95.75 182 ASP A N 1
ATOM 1452 C CA . ASP A 1 182 ? 2.501 13.848 -1.927 1.00 95.75 182 ASP A CA 1
ATOM 1453 C C . ASP A 1 182 ? 1.511 14.236 -0.827 1.00 95.75 182 ASP A C 1
ATOM 1455 O O . ASP A 1 182 ? 1.782 15.104 0.005 1.00 95.75 182 ASP A O 1
ATOM 1459 N N . LEU A 1 183 ? 0.369 13.542 -0.795 1.00 96.62 183 LEU A N 1
ATOM 1460 C CA . LEU A 1 183 ? -0.705 13.761 0.177 1.00 96.62 183 LEU A CA 1
ATOM 1461 C C . LEU A 1 183 ? -0.201 13.922 1.620 1.00 96.62 183 LEU A C 1
ATOM 1463 O O . LEU A 1 183 ? -0.667 14.800 2.343 1.00 96.62 183 LEU A O 1
ATOM 1467 N N . TYR A 1 184 ? 0.733 13.079 2.069 1.00 97.56 184 TYR A N 1
ATOM 1468 C CA . TYR A 1 184 ? 1.193 13.120 3.460 1.00 97.56 184 TYR A CA 1
ATOM 1469 C C . TYR A 1 184 ? 2.121 14.303 3.732 1.00 97.56 184 TYR A C 1
ATOM 1471 O O . TYR A 1 184 ? 2.198 14.758 4.872 1.00 97.56 184 TYR A O 1
ATOM 1479 N N . LEU A 1 185 ? 2.809 14.813 2.711 1.00 96.88 185 LEU A N 1
ATOM 1480 C CA . LEU A 1 185 ? 3.544 16.068 2.815 1.00 96.88 185 LEU A CA 1
ATOM 1481 C C . LEU A 1 185 ? 2.583 17.265 2.842 1.00 96.88 185 LEU A C 1
ATOM 1483 O O . LEU A 1 185 ? 2.762 18.158 3.666 1.00 96.88 185 LEU A O 1
ATOM 1487 N N . CYS A 1 186 ? 1.516 17.247 2.036 1.00 96.75 186 CYS A N 1
ATOM 1488 C CA . CYS A 1 186 ? 0.456 18.257 2.107 1.00 96.75 186 CYS A CA 1
ATOM 1489 C C . CYS A 1 186 ? -0.185 18.291 3.504 1.00 96.75 186 CYS A C 1
ATOM 1491 O O . CYS A 1 186 ? -0.254 19.351 4.121 1.00 96.75 186 CYS A O 1
ATOM 1493 N N . ILE A 1 187 ? -0.567 17.125 4.046 1.00 97.75 187 ILE A N 1
ATOM 1494 C CA . ILE A 1 187 ? -1.103 17.009 5.412 1.00 97.75 187 ILE A CA 1
ATOM 1495 C C . ILE A 1 187 ? -0.095 17.538 6.435 1.00 97.75 187 ILE A C 1
ATOM 1497 O O . ILE A 1 187 ? -0.488 18.249 7.353 1.00 97.75 187 ILE A O 1
ATOM 1501 N N . LEU A 1 188 ? 1.197 17.218 6.298 1.00 97.62 188 LEU A N 1
ATOM 1502 C CA . LEU A 1 188 ? 2.236 17.727 7.197 1.00 97.62 188 LEU A CA 1
ATOM 1503 C C . LEU A 1 188 ? 2.282 19.261 7.198 1.00 97.62 188 LEU A C 1
ATOM 1505 O O . LEU A 1 188 ? 2.310 19.869 8.267 1.00 97.62 188 LEU A O 1
ATOM 1509 N N . ASN A 1 189 ? 2.272 19.871 6.013 1.00 97.06 189 ASN A N 1
ATOM 1510 C CA . ASN A 1 189 ? 2.340 21.321 5.853 1.00 97.06 189 ASN A CA 1
ATOM 1511 C C . ASN A 1 189 ? 1.104 22.027 6.427 1.00 97.06 189 ASN A C 1
ATOM 1513 O O . ASN A 1 189 ? 1.229 23.116 6.974 1.00 97.06 189 ASN A O 1
ATOM 1517 N N . GLU A 1 190 ? -0.070 21.395 6.368 1.00 97.38 190 GLU A N 1
ATOM 1518 C CA . GLU A 1 190 ? -1.305 21.899 6.985 1.00 97.38 190 GLU A CA 1
ATOM 1519 C C . GLU A 1 190 ? -1.368 21.652 8.498 1.00 97.38 190 GLU A C 1
ATOM 1521 O O . GLU A 1 190 ? -1.946 22.444 9.244 1.00 97.38 190 GLU A O 1
ATOM 1526 N N . LEU A 1 191 ? -0.789 20.546 8.965 1.00 97.19 191 LEU A N 1
ATOM 1527 C CA . LEU A 1 191 ? -0.830 20.138 10.363 1.00 97.19 191 LEU A CA 1
ATOM 1528 C C . LEU A 1 191 ? 0.061 21.016 11.242 1.00 97.19 191 LEU A C 1
ATOM 1530 O O . LEU A 1 191 ? -0.335 21.340 12.357 1.00 97.19 191 LEU A O 1
ATOM 1534 N N . LYS A 1 192 ? 1.246 21.415 10.763 1.00 96.00 192 LYS A N 1
ATOM 1535 C CA . LYS A 1 192 ? 2.171 22.281 11.517 1.00 96.00 192 LYS A CA 1
ATOM 1536 C C . LYS A 1 192 ? 1.519 23.584 12.013 1.00 96.00 192 LYS A C 1
ATOM 1538 O O . LYS A 1 192 ? 1.501 23.783 13.228 1.00 96.00 192 LYS A O 1
ATOM 1543 N N . PRO A 1 193 ? 0.922 24.432 11.151 1.00 95.19 193 PRO A N 1
ATOM 1544 C CA . PRO A 1 193 ? 0.260 25.651 11.614 1.00 95.19 193 PRO A CA 1
ATOM 1545 C C . PRO A 1 193 ? -0.955 25.345 12.500 1.00 95.19 193 PRO A C 1
ATOM 1547 O O . PRO A 1 193 ? -1.246 26.092 13.429 1.00 95.19 193 PRO A O 1
ATOM 1550 N N . PHE A 1 194 ? -1.647 24.221 12.280 1.00 96.06 194 PHE A N 1
ATOM 1551 C CA . PHE A 1 194 ? -2.749 23.815 13.154 1.00 96.06 194 PHE A CA 1
ATOM 1552 C C . PHE A 1 194 ? -2.273 23.466 14.572 1.00 96.06 194 PHE A C 1
ATOM 1554 O O . PHE A 1 194 ? -2.895 23.882 15.542 1.00 96.06 194 PHE A O 1
ATOM 1561 N N . ILE A 1 195 ? -1.160 22.738 14.706 1.00 94.69 195 ILE A N 1
ATOM 1562 C CA . ILE A 1 195 ? -0.554 22.412 16.005 1.00 94.69 195 ILE A CA 1
ATOM 1563 C C . ILE A 1 195 ? -0.123 23.687 16.736 1.00 94.69 195 ILE A C 1
ATOM 1565 O O . ILE A 1 195 ? -0.388 23.808 17.928 1.00 94.69 195 ILE A O 1
ATOM 1569 N N . GLN A 1 196 ? 0.506 24.632 16.031 1.00 92.56 196 GLN A N 1
ATOM 1570 C CA . GLN A 1 196 ? 0.940 25.911 16.606 1.00 92.56 196 GLN A CA 1
ATOM 1571 C C . GLN A 1 196 ? -0.229 26.733 17.157 1.00 92.56 196 GLN A C 1
ATOM 1573 O O . GLN A 1 196 ? -0.100 27.341 18.211 1.00 92.56 196 GLN A O 1
ATOM 1578 N N . ASN A 1 197 ? -1.380 26.707 16.482 1.00 92.38 197 ASN A N 1
ATOM 1579 C CA . ASN A 1 197 ? -2.573 27.418 16.941 1.00 92.38 197 ASN A CA 1
ATOM 1580 C C . ASN A 1 197 ? -3.274 26.733 18.127 1.00 92.38 197 ASN A C 1
ATOM 1582 O O . ASN A 1 197 ? -3.951 27.397 18.907 1.00 92.38 197 ASN A O 1
ATOM 1586 N N . GLU A 1 198 ? -3.167 25.408 18.247 1.00 92.62 198 GLU A N 1
ATOM 1587 C CA . GLU A 1 198 ? -3.858 24.624 19.282 1.00 92.62 198 GLU A CA 1
ATOM 1588 C C . GLU A 1 198 ? -3.043 24.453 20.572 1.00 92.62 198 GLU A C 1
ATOM 1590 O O . GLU A 1 198 ? -3.620 24.238 21.639 1.00 92.62 198 GLU A O 1
ATOM 1595 N N . LEU A 1 199 ? -1.712 24.519 20.496 1.00 88.19 199 LEU A N 1
ATOM 1596 C CA . LEU A 1 199 ? -0.839 24.422 21.663 1.00 88.19 199 LEU A CA 1
ATOM 1597 C C . LEU A 1 199 ? -0.580 25.805 22.264 1.00 88.19 199 LEU A C 1
ATOM 1599 O O . LEU A 1 199 ? -0.010 26.675 21.617 1.00 88.19 199 LEU A O 1
ATOM 1603 N N . CYS A 1 200 ? -0.928 25.983 23.542 1.00 78.69 200 CYS A N 1
ATOM 1604 C CA . CYS A 1 200 ? -0.629 27.219 24.272 1.00 78.69 200 CYS A CA 1
ATOM 1605 C C . CYS A 1 200 ? 0.877 27.414 24.522 1.00 78.69 200 CYS A C 1
ATOM 1607 O O . CYS A 1 200 ? 1.340 28.546 24.638 1.00 78.69 200 CYS A O 1
ATOM 1609 N N . ASP A 1 201 ? 1.640 26.320 24.628 1.00 84.88 201 ASP A N 1
ATOM 1610 C CA . ASP A 1 201 ? 3.091 26.368 24.802 1.00 84.88 201 ASP A CA 1
ATOM 1611 C C . ASP A 1 201 ? 3.787 26.519 23.442 1.00 84.88 201 ASP A C 1
ATOM 1613 O O . ASP A 1 201 ? 3.937 25.562 22.673 1.00 84.88 201 ASP A O 1
ATOM 1617 N N . SER A 1 202 ? 4.231 27.748 23.169 1.00 82.88 202 SER A N 1
ATOM 1618 C CA . SER A 1 202 ? 4.938 28.106 21.940 1.00 82.88 202 SER A CA 1
ATOM 1619 C C . SER A 1 202 ? 6.222 27.287 21.745 1.00 82.88 202 SER A C 1
ATOM 1621 O O . SER A 1 202 ? 6.454 26.774 20.649 1.00 82.88 202 SER A O 1
ATOM 1623 N N . ASN A 1 203 ? 7.013 27.056 22.799 1.00 85.56 203 ASN A N 1
ATOM 1624 C CA . ASN A 1 203 ? 8.283 26.329 22.694 1.00 85.56 203 ASN A CA 1
ATOM 1625 C C . ASN A 1 203 ? 8.056 24.853 22.361 1.00 85.56 203 ASN A C 1
ATOM 1627 O O . ASN A 1 203 ? 8.708 24.302 21.468 1.00 85.56 203 ASN A O 1
ATOM 1631 N N . LEU A 1 204 ? 7.087 24.227 23.034 1.00 85.44 204 LEU A N 1
ATOM 1632 C CA . LEU A 1 204 ? 6.698 22.849 22.755 1.00 85.44 204 LEU A CA 1
ATOM 1633 C C . LEU A 1 204 ? 6.160 22.704 21.325 1.00 85.44 204 LEU A C 1
ATOM 1635 O O . LEU A 1 204 ? 6.504 21.751 20.624 1.00 85.44 204 LEU A O 1
ATOM 1639 N N . SER A 1 205 ? 5.359 23.667 20.860 1.00 88.81 205 SER A N 1
ATOM 1640 C CA . SER A 1 205 ? 4.818 23.658 19.499 1.00 88.81 205 SER A CA 1
ATOM 1641 C C . SER A 1 205 ? 5.916 23.727 18.430 1.00 88.81 205 SER A C 1
ATOM 1643 O O . SER A 1 205 ? 5.870 22.971 17.455 1.00 88.81 205 SER A O 1
ATOM 1645 N N . VAL A 1 206 ? 6.941 24.564 18.634 1.00 89.19 206 VAL A N 1
ATOM 1646 C CA . VAL A 1 206 ? 8.087 24.708 17.725 1.00 89.19 206 VAL A CA 1
ATOM 1647 C C . VAL A 1 206 ? 8.921 23.427 17.704 1.00 89.19 206 VAL A C 1
ATOM 1649 O O . VAL A 1 206 ? 9.240 22.931 16.622 1.00 89.19 206 VAL A O 1
ATOM 1652 N N . LEU A 1 207 ? 9.204 22.845 18.874 1.00 88.94 207 LEU A N 1
ATOM 1653 C CA . LEU A 1 207 ? 9.933 21.579 19.002 1.00 88.94 207 LEU A CA 1
ATOM 1654 C C . LEU A 1 207 ? 9.206 20.420 18.304 1.00 88.94 207 LEU A C 1
ATOM 1656 O O . LEU A 1 207 ? 9.815 19.613 17.598 1.00 88.94 207 LEU A O 1
ATOM 1660 N N . ILE A 1 208 ? 7.886 20.336 18.470 1.00 90.56 208 ILE A N 1
ATOM 1661 C CA . ILE A 1 208 ? 7.068 19.326 17.795 1.00 90.56 208 ILE A CA 1
ATOM 1662 C C . ILE A 1 208 ? 7.092 19.561 16.280 1.00 90.56 208 ILE A C 1
ATOM 1664 O O . ILE A 1 208 ? 7.326 18.626 15.515 1.00 90.56 208 ILE A O 1
ATOM 1668 N N . CYS A 1 209 ? 6.895 20.799 15.819 1.00 91.38 209 CYS A N 1
ATOM 1669 C CA . CYS A 1 209 ? 6.845 21.118 14.390 1.00 91.38 209 CYS A CA 1
ATOM 1670 C C . CYS A 1 209 ? 8.182 20.907 13.662 1.00 91.38 209 CYS A C 1
ATOM 1672 O O . CYS A 1 209 ? 8.171 20.625 12.457 1.00 91.38 209 CYS A O 1
ATOM 1674 N N . SER A 1 210 ? 9.317 21.024 14.357 1.00 91.38 210 SER A N 1
ATOM 1675 C CA . SER A 1 210 ? 10.633 20.679 13.808 1.00 91.38 210 SER A CA 1
ATOM 1676 C C . SER A 1 210 ? 10.865 19.165 13.756 1.00 91.38 210 SER A C 1
ATOM 1678 O O . SER A 1 210 ? 11.529 18.682 12.841 1.00 91.38 210 SER A O 1
ATOM 1680 N N . SER A 1 211 ? 10.258 18.408 14.675 1.00 92.00 211 SER A N 1
ATOM 1681 C CA . SER A 1 211 ? 10.465 16.961 14.811 1.00 92.00 211 SER A CA 1
ATOM 1682 C C . SER A 1 211 ? 9.485 16.100 14.002 1.00 92.00 211 SER A C 1
ATOM 1684 O O . SER A 1 211 ? 9.813 14.970 13.634 1.00 92.00 211 SER A O 1
ATOM 1686 N N . ILE A 1 212 ? 8.269 16.584 13.712 1.00 93.62 212 ILE A N 1
ATOM 1687 C CA . ILE A 1 212 ? 7.287 15.811 12.936 1.00 93.62 212 ILE A CA 1
ATOM 1688 C C . ILE A 1 212 ? 7.766 15.647 11.490 1.00 93.62 212 ILE A C 1
ATOM 1690 O O . ILE A 1 212 ? 7.966 16.610 10.748 1.00 93.62 212 ILE A O 1
ATOM 1694 N N . THR A 1 213 ? 7.839 14.388 11.058 1.00 95.31 213 THR A N 1
ATOM 1695 C CA . THR A 1 213 ? 8.218 14.001 9.695 1.00 95.31 213 THR A CA 1
ATOM 1696 C C . THR A 1 213 ? 7.032 13.474 8.888 1.00 95.31 213 THR A C 1
ATOM 1698 O O . THR A 1 213 ? 6.039 12.981 9.433 1.00 95.31 213 THR A O 1
ATOM 1701 N N . ARG A 1 214 ? 7.172 13.457 7.556 1.00 95.19 214 ARG A N 1
ATOM 1702 C CA . ARG A 1 214 ? 6.210 12.822 6.638 1.00 95.19 214 ARG A CA 1
ATOM 1703 C C . ARG A 1 214 ? 5.901 11.366 7.022 1.00 95.19 214 ARG A C 1
ATOM 1705 O O . ARG A 1 214 ? 4.758 10.927 6.932 1.00 95.19 214 ARG A O 1
ATOM 1712 N N . LYS A 1 215 ? 6.911 10.604 7.466 1.00 94.81 215 LYS A N 1
ATOM 1713 C CA . LYS A 1 215 ? 6.752 9.200 7.888 1.00 94.81 215 LYS A CA 1
ATOM 1714 C C . LYS A 1 215 ? 5.805 9.079 9.083 1.00 94.81 215 LYS A C 1
ATOM 1716 O O . LYS A 1 215 ? 4.947 8.199 9.081 1.00 94.81 215 LYS A O 1
ATOM 1721 N N . MET A 1 216 ? 5.931 9.979 10.058 1.00 95.25 216 MET A N 1
ATOM 1722 C CA . MET A 1 216 ? 5.033 10.036 11.213 1.00 95.25 216 MET A CA 1
ATOM 1723 C C . MET A 1 216 ? 3.615 10.413 10.795 1.00 95.25 216 MET A C 1
ATOM 1725 O O . MET A 1 216 ? 2.672 9.729 11.178 1.00 95.25 216 MET A O 1
ATOM 1729 N N . VAL A 1 217 ? 3.462 11.437 9.948 1.00 96.69 217 VAL A N 1
ATOM 1730 C CA . VAL A 1 217 ? 2.153 11.847 9.414 1.00 96.69 217 VAL A CA 1
ATOM 1731 C C . VAL A 1 217 ? 1.475 10.690 8.684 1.00 96.69 217 VAL A C 1
ATOM 1733 O O . VAL A 1 217 ? 0.340 10.349 9.009 1.00 96.69 217 VAL A O 1
ATOM 1736 N N . LYS A 1 218 ? 2.180 9.990 7.788 1.00 96.00 218 LYS A N 1
ATOM 1737 C CA . LYS A 1 218 ? 1.664 8.767 7.155 1.00 96.00 218 LYS A CA 1
ATOM 1738 C C . LYS A 1 218 ? 1.242 7.728 8.200 1.00 96.00 218 LYS A C 1
ATOM 1740 O O . LYS A 1 218 ? 0.146 7.188 8.098 1.00 96.00 218 LYS A O 1
ATOM 1745 N N . GLY A 1 219 ? 2.067 7.476 9.218 1.00 95.00 219 GLY A N 1
ATOM 1746 C CA . GLY A 1 219 ? 1.762 6.532 10.300 1.00 95.00 219 GLY A CA 1
ATOM 1747 C C . GLY A 1 219 ? 0.536 6.904 11.146 1.00 95.00 219 GLY A C 1
ATOM 1748 O O . GLY A 1 219 ? -0.104 6.017 11.711 1.00 95.00 219 GLY A O 1
ATOM 1749 N N . ILE A 1 220 ? 0.174 8.186 11.213 1.00 95.38 220 ILE A N 1
ATOM 1750 C CA . ILE A 1 220 ? -0.990 8.688 11.954 1.00 95.38 220 ILE A CA 1
ATOM 1751 C C . ILE A 1 220 ? -2.239 8.708 11.072 1.00 95.38 220 ILE A C 1
ATOM 1753 O O . ILE A 1 220 ? -3.243 8.102 11.434 1.00 95.38 220 ILE A O 1
ATOM 1757 N N . PHE A 1 221 ? -2.186 9.382 9.923 1.00 96.50 221 PHE A N 1
ATOM 1758 C CA . PHE A 1 221 ? -3.379 9.693 9.133 1.00 96.50 221 PHE A CA 1
ATOM 1759 C C . PHE A 1 221 ? -3.822 8.546 8.228 1.00 96.50 221 PHE A C 1
ATOM 1761 O O . PHE A 1 221 ? -5.024 8.331 8.093 1.00 96.50 221 PHE A O 1
ATOM 1768 N N . MET A 1 222 ? -2.894 7.728 7.708 1.00 95.44 222 MET A N 1
ATOM 1769 C CA . MET A 1 222 ? -3.275 6.534 6.944 1.00 95.44 222 MET A CA 1
ATOM 1770 C C . MET A 1 222 ? -4.161 5.591 7.774 1.00 95.44 222 MET A C 1
ATOM 1772 O O . MET A 1 222 ? -5.219 5.208 7.281 1.00 95.44 222 MET A O 1
ATOM 1776 N N . PRO A 1 223 ? -3.827 5.234 9.034 1.00 94.88 223 PRO A N 1
ATOM 1777 C CA . PRO A 1 223 ? -4.671 4.306 9.772 1.00 94.88 223 PRO A CA 1
ATOM 1778 C C . PRO A 1 223 ? -5.863 4.972 10.479 1.00 94.88 223 PRO A C 1
ATOM 1780 O O . PRO A 1 223 ? -6.764 4.250 10.897 1.00 94.88 223 PRO A O 1
ATOM 1783 N N . ILE A 1 224 ? -5.936 6.311 10.582 1.00 94.06 224 ILE A N 1
ATOM 1784 C CA . ILE A 1 224 ? -7.150 7.008 11.064 1.00 94.06 224 ILE A CA 1
ATOM 1785 C C . ILE A 1 224 ? -8.356 6.675 10.180 1.00 94.06 224 ILE A C 1
ATOM 1787 O O . ILE A 1 224 ? -9.409 6.329 10.716 1.00 94.06 224 ILE A O 1
ATOM 1791 N N . ILE A 1 225 ? -8.181 6.677 8.853 1.00 91.19 225 ILE A N 1
ATOM 1792 C CA . ILE A 1 225 ? -9.207 6.219 7.900 1.00 91.19 225 ILE A CA 1
ATOM 1793 C C . ILE A 1 225 ? -9.672 4.800 8.244 1.00 91.19 225 ILE A C 1
ATOM 1795 O O . ILE A 1 225 ? -10.860 4.491 8.185 1.00 91.19 225 ILE A O 1
ATOM 1799 N N . TYR A 1 226 ? -8.747 3.952 8.690 1.00 90.81 226 TYR A N 1
ATOM 1800 C CA . TYR A 1 226 ? -9.028 2.575 9.076 1.00 90.81 226 TYR A CA 1
ATOM 1801 C C . TYR A 1 226 ? -9.493 2.397 10.534 1.00 90.81 226 TYR A C 1
ATOM 1803 O O . TYR A 1 226 ? -9.456 1.294 11.077 1.00 90.81 226 TYR A O 1
ATOM 1811 N N . GLY A 1 227 ? -9.934 3.466 11.200 1.00 89.62 227 GLY A N 1
ATOM 1812 C CA . GLY A 1 227 ? -10.494 3.386 12.549 1.00 89.62 227 GLY A CA 1
ATOM 1813 C C . GLY A 1 227 ? -9.457 3.305 13.672 1.00 89.62 227 GLY A C 1
ATOM 1814 O O . GLY A 1 227 ? -9.786 2.855 14.774 1.00 89.62 227 GLY A O 1
ATOM 1815 N N . LYS A 1 228 ? -8.216 3.749 13.431 1.00 93.38 228 LYS A N 1
ATOM 1816 C CA . LYS A 1 228 ? -7.212 3.921 14.491 1.00 93.38 228 LYS A CA 1
ATOM 1817 C C . LYS A 1 228 ? -7.749 4.822 15.604 1.00 93.38 228 LYS A C 1
ATOM 1819 O O . LYS A 1 228 ? -8.504 5.761 15.366 1.00 93.38 228 LYS A O 1
ATOM 1824 N N . THR A 1 229 ? -7.339 4.546 16.839 1.00 94.19 229 THR A N 1
ATOM 1825 C CA . THR A 1 229 ? -7.787 5.292 18.024 1.00 94.19 229 THR A CA 1
ATOM 1826 C C . THR A 1 229 ? -6.754 6.320 18.476 1.00 94.19 229 THR A C 1
ATOM 1828 O O . THR A 1 229 ? -5.560 6.201 18.178 1.00 94.19 229 THR A O 1
ATOM 1831 N N . VAL A 1 230 ? -7.199 7.300 19.268 1.00 96.38 230 VAL A N 1
ATOM 1832 C CA . VAL A 1 230 ? -6.318 8.282 19.923 1.00 96.38 230 VAL A CA 1
ATOM 1833 C C . VAL A 1 230 ? -5.249 7.576 20.761 1.00 96.38 230 VAL A C 1
ATOM 1835 O O . VAL A 1 230 ? -4.077 7.907 20.648 1.00 96.38 230 VAL A O 1
ATOM 1838 N N . MET A 1 231 ? -5.624 6.545 21.527 1.00 95.25 231 MET A N 1
ATOM 1839 C CA . MET A 1 231 ? -4.688 5.804 22.380 1.00 95.25 231 MET A CA 1
ATOM 1840 C C . MET A 1 231 ? -3.590 5.102 21.570 1.00 95.25 231 MET A C 1
ATOM 1842 O O . MET A 1 231 ? -2.408 5.252 21.870 1.00 95.25 231 MET A O 1
ATOM 1846 N N . SER A 1 232 ? -3.960 4.389 20.498 1.00 94.06 232 SER A N 1
ATOM 1847 C CA . SER A 1 232 ? -2.965 3.765 19.612 1.00 94.06 232 SER A CA 1
ATOM 1848 C C . SER A 1 232 ? -2.073 4.802 18.927 1.00 94.06 232 SER A C 1
ATOM 1850 O O . SER A 1 232 ? -0.884 4.578 18.751 1.00 94.06 232 SER A O 1
ATOM 1852 N N . THR A 1 233 ? -2.624 5.968 18.587 1.00 96.06 233 THR A N 1
ATOM 1853 C CA . THR A 1 233 ? -1.861 7.060 17.967 1.00 96.06 233 THR A CA 1
ATOM 1854 C C . THR A 1 233 ? -0.871 7.680 18.948 1.00 96.06 233 THR A C 1
ATOM 1856 O O . THR A 1 233 ? 0.269 7.933 18.579 1.00 96.06 233 THR A O 1
ATOM 1859 N N . ALA A 1 234 ? -1.268 7.864 20.208 1.00 95.94 234 ALA A N 1
ATOM 1860 C CA . ALA A 1 234 ? -0.392 8.351 21.268 1.00 95.94 234 ALA A CA 1
ATOM 1861 C C . ALA A 1 234 ? 0.783 7.394 21.523 1.00 95.94 234 ALA A C 1
ATOM 1863 O O . ALA A 1 234 ? 1.908 7.842 21.730 1.00 95.94 234 ALA A O 1
ATOM 1864 N N . SER A 1 235 ? 0.536 6.080 21.465 1.00 93.88 235 SER A N 1
ATOM 1865 C CA . SER A 1 235 ? 1.591 5.064 21.561 1.00 93.88 235 SER A CA 1
ATOM 1866 C C . SER A 1 235 ? 2.598 5.174 20.414 1.00 93.88 235 SER A C 1
ATOM 1868 O O . SER A 1 235 ? 3.802 5.095 20.648 1.00 93.88 235 SER A O 1
ATOM 1870 N N . ASP A 1 236 ? 2.124 5.399 19.189 1.00 92.62 236 ASP A N 1
ATOM 1871 C CA . ASP A 1 236 ? 3.003 5.560 18.029 1.00 92.62 236 ASP A CA 1
ATOM 1872 C C . ASP A 1 236 ? 3.808 6.857 18.106 1.00 92.62 236 ASP A C 1
ATOM 1874 O O . ASP A 1 236 ? 5.015 6.840 17.883 1.00 92.62 236 ASP A O 1
ATOM 1878 N N . ILE A 1 237 ? 3.165 7.969 18.483 1.00 94.19 237 ILE A N 1
ATOM 1879 C CA . ILE A 1 237 ? 3.837 9.256 18.713 1.00 94.19 237 ILE A CA 1
ATOM 1880 C C . ILE A 1 237 ? 4.944 9.090 19.750 1.00 94.19 237 ILE A C 1
ATOM 1882 O O . ILE A 1 237 ? 6.064 9.536 19.514 1.00 94.19 237 ILE A O 1
ATOM 1886 N N . LYS A 1 238 ? 4.669 8.390 20.856 1.00 93.38 238 LYS A N 1
ATOM 1887 C CA . LYS A 1 238 ? 5.685 8.088 21.864 1.00 93.38 238 LYS A CA 1
ATOM 1888 C C . LYS A 1 238 ? 6.847 7.291 21.280 1.00 93.38 238 LYS A C 1
ATOM 1890 O O . LYS A 1 238 ? 7.987 7.591 21.599 1.00 93.38 238 LYS A O 1
ATOM 1895 N N . GLY A 1 239 ? 6.587 6.321 20.405 1.00 88.81 239 GLY A N 1
ATOM 1896 C CA . GLY A 1 239 ? 7.644 5.572 19.721 1.00 88.81 239 GLY A CA 1
ATOM 1897 C C . GLY A 1 239 ? 8.601 6.450 18.902 1.00 88.81 239 GLY A C 1
ATOM 1898 O O . GLY A 1 239 ? 9.766 6.094 18.756 1.00 88.81 239 GLY A O 1
ATOM 1899 N N . TYR A 1 240 ? 8.133 7.598 18.399 1.00 87.81 240 TYR A N 1
ATOM 1900 C CA . TYR A 1 240 ? 8.950 8.549 17.636 1.00 87.81 240 TYR A CA 1
ATOM 1901 C C . TYR A 1 240 ? 9.552 9.674 18.483 1.00 87.81 240 TYR A C 1
ATOM 1903 O O . TYR A 1 240 ? 10.664 10.109 18.203 1.00 87.81 240 TYR A O 1
ATOM 1911 N N . LEU A 1 241 ? 8.821 10.165 19.487 1.00 90.19 241 LEU A N 1
ATOM 1912 C CA . LEU A 1 241 ? 9.137 11.397 20.215 1.00 90.19 241 LEU A CA 1
ATOM 1913 C C . LEU A 1 241 ? 9.339 11.182 21.720 1.00 90.19 241 LEU A C 1
ATOM 1915 O O . LEU A 1 241 ? 9.307 12.149 22.473 1.00 90.19 241 LEU A O 1
ATOM 1919 N N . SER A 1 242 ? 9.581 9.953 22.190 1.00 87.81 242 SER A N 1
ATOM 1920 C CA . SER A 1 242 ? 9.793 9.679 23.625 1.00 87.81 242 SER A CA 1
ATOM 1921 C C . SER A 1 242 ? 10.959 10.448 24.246 1.00 87.81 242 SER A C 1
ATOM 1923 O O . SER A 1 242 ? 11.021 10.560 25.463 1.00 87.81 242 SER A O 1
ATOM 1925 N N . GLN A 1 243 ? 11.902 10.926 23.428 1.00 87.44 243 GLN A N 1
ATOM 1926 C CA . GLN A 1 243 ? 13.026 11.755 23.876 1.00 87.44 243 GLN A CA 1
ATOM 1927 C C . GLN A 1 243 ? 12.602 13.192 24.213 1.00 87.44 243 GLN A C 1
ATOM 1929 O O . GLN A 1 243 ? 13.289 13.858 24.979 1.00 87.44 243 GLN A O 1
ATOM 1934 N N . TYR A 1 244 ? 11.485 13.656 23.648 1.00 86.56 244 TYR A N 1
ATOM 1935 C CA . TYR A 1 244 ? 11.029 15.044 23.730 1.00 86.56 244 TYR A CA 1
ATOM 1936 C C . TYR A 1 244 ? 9.704 15.194 24.477 1.00 86.56 244 TYR A C 1
ATOM 1938 O O . TYR A 1 244 ? 9.443 16.254 25.030 1.00 86.56 244 TYR A O 1
ATOM 1946 N N . LEU A 1 245 ? 8.860 14.157 24.470 1.00 89.19 245 LEU A N 1
ATOM 1947 C CA . LEU A 1 245 ? 7.493 14.212 24.976 1.00 89.19 245 LEU A CA 1
ATOM 1948 C C . LEU A 1 245 ? 7.235 13.155 26.049 1.00 89.19 245 LEU A C 1
ATOM 1950 O O . LEU A 1 245 ? 7.566 11.974 25.911 1.00 89.19 245 LEU A O 1
ATOM 1954 N N . THR A 1 246 ? 6.517 13.573 27.082 1.00 91.31 246 THR A N 1
ATOM 1955 C CA . THR A 1 246 ? 5.908 12.701 28.083 1.00 91.31 246 THR A CA 1
ATOM 1956 C C . THR A 1 246 ? 4.726 11.918 27.499 1.00 91.31 246 THR A C 1
ATOM 1958 O O . THR A 1 246 ? 4.167 12.234 26.446 1.00 91.31 246 THR A O 1
ATOM 1961 N N . GLN A 1 247 ? 4.273 10.886 28.222 1.00 90.69 247 GLN A N 1
ATOM 1962 C CA . GLN A 1 247 ? 3.087 10.106 27.842 1.00 90.69 247 GLN A CA 1
ATOM 1963 C C . GLN A 1 247 ? 1.829 10.980 27.699 1.00 90.69 247 GLN A C 1
ATOM 1965 O O . GLN A 1 247 ? 1.006 10.731 26.817 1.00 90.69 247 GLN A O 1
ATOM 1970 N N . LYS A 1 248 ? 1.673 11.975 28.580 1.00 91.62 248 LYS A N 1
ATOM 1971 C CA . LYS A 1 248 ? 0.519 12.877 28.584 1.00 91.62 248 LYS A CA 1
ATOM 1972 C C . LYS A 1 248 ? 0.548 13.790 27.359 1.00 91.62 248 LYS A C 1
ATOM 1974 O O . LYS A 1 248 ? -0.440 13.845 26.636 1.00 91.62 248 LYS A O 1
ATOM 1979 N N . GLU A 1 249 ? 1.695 14.392 27.059 1.00 92.44 249 GLU A N 1
ATOM 1980 C CA . GLU A 1 249 ? 1.866 15.243 25.873 1.00 92.44 249 GLU A CA 1
ATOM 1981 C C . GLU A 1 249 ? 1.678 14.459 24.572 1.00 92.44 249 GLU A C 1
ATOM 1983 O O . GLU A 1 249 ? 1.031 14.946 23.650 1.00 92.44 249 GLU A O 1
ATOM 1988 N N . CYS A 1 250 ? 2.141 13.204 24.504 1.00 94.00 250 CYS A N 1
ATOM 1989 C CA . CYS A 1 250 ? 1.862 12.333 23.358 1.00 94.00 250 CYS A CA 1
ATOM 1990 C C . CYS A 1 250 ? 0.354 12.099 23.162 1.00 94.00 250 CYS A C 1
ATOM 1992 O O . CYS A 1 250 ? -0.130 12.036 22.030 1.00 94.00 250 CYS A O 1
ATOM 1994 N N . PHE A 1 251 ? -0.398 11.952 24.257 1.00 95.25 251 PHE A N 1
ATOM 1995 C CA . PHE A 1 251 ? -1.849 11.777 24.212 1.00 95.25 251 PHE A CA 1
ATOM 1996 C C . PHE A 1 251 ? -2.574 13.057 23.794 1.00 95.25 251 PHE A C 1
ATOM 1998 O O . PHE A 1 251 ? -3.509 12.995 22.994 1.00 95.25 251 PHE A O 1
ATOM 2005 N N . ASP A 1 252 ? -2.130 14.213 24.278 1.00 93.94 252 ASP A N 1
ATOM 2006 C CA . ASP A 1 252 ? -2.711 15.498 23.899 1.00 93.94 252 ASP A CA 1
ATOM 2007 C C . ASP A 1 252 ? -2.378 15.859 22.442 1.00 93.94 252 ASP A C 1
ATOM 2009 O O . ASP A 1 252 ? -3.278 16.242 21.693 1.00 93.94 252 ASP A O 1
ATOM 2013 N N . LEU A 1 253 ? -1.159 15.579 21.966 1.00 94.69 253 LEU A N 1
ATOM 2014 C CA . LEU A 1 253 ? -0.814 15.692 20.545 1.00 94.69 253 LEU A CA 1
ATOM 2015 C C . LEU A 1 253 ? -1.669 14.757 19.677 1.00 94.69 253 LEU A C 1
ATOM 2017 O O . LEU A 1 253 ? -2.169 15.164 18.627 1.00 94.69 253 LEU A O 1
ATOM 2021 N N . ALA A 1 254 ? -1.917 13.521 20.126 1.00 96.75 254 ALA A N 1
ATOM 2022 C CA . ALA A 1 254 ? -2.828 12.615 19.431 1.00 96.75 254 ALA A CA 1
ATOM 2023 C C . ALA A 1 254 ? -4.251 13.195 19.341 1.00 96.75 254 ALA A C 1
ATOM 2025 O O . ALA A 1 254 ? -4.872 13.111 18.282 1.00 96.75 254 ALA A O 1
ATOM 2026 N N . LYS A 1 255 ? -4.776 13.821 20.405 1.00 97.06 255 LYS A N 1
ATOM 2027 C CA . LYS A 1 255 ? -6.081 14.506 20.346 1.00 97.06 255 LYS A CA 1
ATOM 2028 C C . LYS A 1 255 ? -6.081 15.643 19.331 1.00 97.06 255 LYS A C 1
ATOM 2030 O O . LYS A 1 255 ? -7.051 15.753 18.584 1.00 97.06 255 LYS A O 1
ATOM 2035 N N . ILE A 1 256 ? -5.016 16.446 19.276 1.00 96.75 256 ILE A N 1
ATOM 2036 C CA . ILE A 1 256 ? -4.878 17.538 18.301 1.00 96.75 256 ILE A CA 1
ATOM 2037 C C . ILE A 1 256 ? -4.914 16.980 16.874 1.00 96.75 256 ILE A C 1
ATOM 2039 O O . ILE A 1 256 ? -5.679 17.482 16.056 1.00 96.75 256 ILE A O 1
ATOM 2043 N N . CYS A 1 257 ? -4.206 15.884 16.582 1.00 97.19 257 CYS A N 1
ATOM 2044 C CA . CYS A 1 257 ? -4.267 15.224 15.270 1.00 97.19 257 CYS A CA 1
ATOM 2045 C C . CYS A 1 257 ? -5.689 14.757 14.901 1.00 97.19 257 CYS A C 1
ATOM 2047 O O . CYS A 1 257 ? -6.115 14.905 13.755 1.00 97.19 257 CYS A O 1
ATOM 2049 N N . PHE A 1 258 ? -6.455 14.222 15.858 1.00 97.62 258 PHE A N 1
ATOM 2050 C CA . PHE A 1 258 ? -7.853 13.831 15.620 1.00 97.62 258 PHE A CA 1
ATOM 2051 C C . PHE A 1 258 ? -8.787 15.038 15.482 1.00 97.62 258 PHE A C 1
ATOM 2053 O O . PHE A 1 258 ? -9.750 14.978 14.718 1.00 97.62 258 PHE A O 1
ATOM 2060 N N . LYS A 1 259 ? -8.520 16.135 16.200 1.00 97.75 259 LYS A N 1
ATOM 2061 C CA . LYS A 1 259 ? -9.243 17.400 16.032 1.00 97.75 259 LYS A CA 1
ATOM 2062 C C . LYS A 1 259 ? -8.993 17.967 14.635 1.00 97.75 259 LYS A C 1
ATOM 2064 O O . LYS A 1 259 ? -9.953 18.266 13.932 1.00 97.75 259 LYS A O 1
ATOM 2069 N N . PHE A 1 260 ? -7.732 18.009 14.206 1.00 97.88 260 PHE A N 1
ATOM 2070 C CA . PHE A 1 260 ? -7.331 18.387 12.853 1.00 97.88 260 PHE A CA 1
ATOM 2071 C C . PHE A 1 260 ? -8.063 17.552 11.799 1.00 97.88 260 PHE A C 1
ATOM 2073 O O . PHE A 1 260 ? -8.672 18.121 10.898 1.00 97.88 260 PHE A O 1
ATOM 2080 N N . TRP A 1 261 ? -8.084 16.221 11.949 1.00 97.25 261 TRP A N 1
ATOM 2081 C CA . TRP A 1 261 ? -8.813 15.324 11.046 1.00 97.25 261 TRP A CA 1
ATOM 2082 C C . TRP A 1 261 ? -10.294 15.698 10.925 1.00 97.25 261 TRP A C 1
ATOM 2084 O O . TRP A 1 261 ? -10.794 15.889 9.822 1.00 97.25 261 TRP A O 1
ATOM 2094 N N . LYS A 1 262 ? -10.987 15.874 12.053 1.00 96.50 262 LYS A N 1
ATOM 2095 C CA . LYS A 1 262 ? -12.421 16.207 12.065 1.00 96.50 262 LYS A CA 1
ATOM 2096 C C . LYS A 1 262 ? -12.739 17.572 11.462 1.00 96.50 262 LYS A C 1
ATOM 2098 O O . LYS A 1 262 ? -13.822 17.738 10.911 1.00 96.50 262 LYS A O 1
ATOM 2103 N N . VAL A 1 263 ? -11.833 18.539 11.608 1.00 96.56 263 VAL A N 1
ATOM 2104 C CA . VAL A 1 263 ? -12.016 19.905 11.099 1.00 96.56 263 VAL A CA 1
ATOM 2105 C C . VAL A 1 263 ? -11.674 19.981 9.613 1.00 96.56 263 VAL A C 1
ATOM 2107 O O . VAL A 1 263 ? -12.472 20.483 8.831 1.00 96.56 263 VAL A O 1
ATOM 2110 N N . LYS A 1 264 ? -10.500 19.486 9.208 1.00 96.00 264 LYS A N 1
ATOM 2111 C CA . LYS A 1 264 ? -10.010 19.609 7.826 1.00 96.00 264 LYS A CA 1
ATOM 2112 C C . LYS A 1 264 ? -10.581 18.560 6.881 1.00 96.00 264 LYS A C 1
ATOM 2114 O O . LYS A 1 264 ? -10.844 18.875 5.730 1.00 96.00 264 LYS A O 1
ATOM 2119 N N . TYR A 1 265 ? -10.818 17.347 7.370 1.00 95.75 265 TYR A N 1
ATOM 2120 C CA . TYR A 1 265 ? -11.306 16.207 6.588 1.00 95.75 265 TYR A CA 1
ATOM 2121 C C . TYR A 1 265 ? -12.717 15.801 7.043 1.00 95.75 265 TYR A C 1
ATOM 2123 O O . TYR A 1 265 ? -13.059 14.619 7.103 1.00 95.75 265 TYR A O 1
ATOM 2131 N N . HIS A 1 266 ? -13.551 16.797 7.370 1.00 96.00 266 HIS A N 1
ATOM 2132 C CA . HIS A 1 266 ? -14.893 16.614 7.930 1.00 96.00 266 HIS A CA 1
ATOM 2133 C C . HIS A 1 266 ? -15.772 15.671 7.096 1.00 96.00 266 HIS A C 1
ATOM 2135 O O . HIS A 1 266 ? -16.369 14.742 7.635 1.00 96.00 266 HIS A O 1
ATOM 2141 N N . ASN A 1 267 ? -15.805 15.862 5.775 1.00 95.88 267 ASN A N 1
ATOM 2142 C CA . ASN A 1 267 ? -16.627 15.049 4.875 1.00 95.88 267 ASN A CA 1
ATOM 2143 C C . ASN A 1 267 ? -16.199 13.573 4.881 1.00 95.88 267 ASN A C 1
ATOM 2145 O O . ASN A 1 267 ? -17.049 12.681 4.885 1.00 95.88 267 ASN A O 1
ATOM 2149 N N . MET A 1 268 ? -14.891 13.303 4.967 1.00 95.62 268 MET A N 1
ATOM 2150 C CA . MET A 1 268 ? -14.372 11.942 5.120 1.00 95.62 268 MET A CA 1
ATOM 2151 C C . MET A 1 268 ? -14.776 11.329 6.461 1.00 95.62 268 MET A C 1
ATOM 2153 O O . MET A 1 268 ? -15.220 10.183 6.487 1.00 95.62 268 MET A O 1
ATOM 2157 N N . ASP A 1 269 ? -14.672 12.080 7.563 1.00 95.69 269 ASP A N 1
ATOM 2158 C CA . ASP A 1 269 ? -15.127 11.621 8.885 1.00 95.69 269 ASP A CA 1
ATOM 2159 C C . ASP A 1 269 ? -16.631 11.294 8.884 1.00 95.69 269 ASP A C 1
ATOM 2161 O O . ASP A 1 269 ? -17.040 10.241 9.380 1.00 95.69 269 ASP A O 1
ATOM 2165 N N . CYS A 1 270 ? -17.450 12.140 8.255 1.00 95.25 270 CYS A N 1
ATOM 2166 C CA . CYS A 1 270 ? -18.882 11.914 8.079 1.00 95.25 270 CYS A CA 1
ATOM 2167 C C . CYS A 1 270 ? -19.181 10.639 7.283 1.00 95.25 270 CYS A C 1
ATOM 2169 O O . CYS A 1 270 ? -19.987 9.826 7.737 1.00 95.25 270 CYS A O 1
ATOM 2171 N N . LEU A 1 271 ? -18.505 10.413 6.152 1.00 94.00 271 LEU A N 1
ATOM 2172 C CA . LEU A 1 271 ? -18.689 9.200 5.348 1.00 94.00 271 LEU A CA 1
ATOM 2173 C C . LEU A 1 271 ? -18.259 7.935 6.105 1.00 94.00 271 LEU A C 1
ATOM 2175 O O . LEU A 1 271 ? -18.986 6.938 6.107 1.00 94.00 271 LEU A O 1
ATOM 2179 N N . ILE A 1 272 ? -17.126 7.985 6.815 1.00 94.75 272 ILE A N 1
ATOM 2180 C CA . ILE A 1 272 ? -16.674 6.892 7.687 1.00 94.75 272 ILE A CA 1
ATOM 2181 C C . ILE A 1 272 ? -17.754 6.573 8.723 1.00 94.75 272 ILE A C 1
ATOM 2183 O O . ILE A 1 272 ? -18.124 5.412 8.904 1.00 94.75 272 ILE A O 1
ATOM 2187 N N . ARG A 1 273 ? -18.287 7.590 9.408 1.00 94.19 273 ARG A N 1
ATOM 2188 C CA . ARG A 1 273 ? -19.334 7.415 10.424 1.00 94.19 273 ARG A CA 1
ATOM 2189 C C . ARG A 1 273 ? -20.626 6.862 9.830 1.00 94.19 273 ARG A C 1
ATOM 2191 O O . ARG A 1 273 ? -21.195 5.953 10.426 1.00 94.19 273 ARG A O 1
ATOM 2198 N N . LEU A 1 274 ? -21.049 7.355 8.668 1.00 93.25 274 LEU A N 1
ATOM 2199 C CA . LEU A 1 274 ? -22.242 6.883 7.964 1.00 93.25 274 LEU A CA 1
ATOM 2200 C C . LEU A 1 274 ? -22.149 5.383 7.663 1.00 93.25 274 LEU A C 1
ATOM 2202 O O . LEU A 1 274 ? -23.024 4.616 8.060 1.00 93.25 274 LEU A O 1
ATOM 2206 N N . ILE A 1 275 ? -21.056 4.947 7.034 1.00 93.25 275 ILE A N 1
ATOM 2207 C CA . ILE A 1 275 ? -20.845 3.535 6.687 1.00 93.25 275 ILE A CA 1
ATOM 2208 C C . ILE A 1 275 ? -20.750 2.664 7.951 1.00 93.25 275 ILE A C 1
ATOM 2210 O O . ILE A 1 275 ? -21.290 1.560 7.997 1.00 93.25 275 ILE A O 1
ATOM 2214 N N . ARG A 1 276 ? -20.123 3.161 9.024 1.00 93.75 276 ARG A N 1
ATOM 2215 C CA . ARG A 1 276 ? -20.081 2.453 10.315 1.00 93.75 276 ARG A CA 1
ATOM 2216 C C . ARG A 1 276 ? -21.460 2.306 10.962 1.00 93.75 276 ARG A C 1
ATOM 2218 O O . ARG A 1 276 ? -21.716 1.269 11.574 1.00 93.75 276 ARG A O 1
ATOM 2225 N N . SER A 1 277 ? -22.346 3.293 10.813 1.00 93.06 277 SER A N 1
ATOM 2226 C CA . SER A 1 277 ? -23.728 3.200 11.296 1.00 93.06 277 SER A CA 1
ATOM 2227 C C . SER A 1 277 ? -24.495 2.075 10.607 1.00 93.06 277 SER A C 1
ATOM 2229 O O . SER A 1 277 ? -25.225 1.363 11.287 1.00 93.06 277 SER A O 1
ATOM 2231 N N . ILE A 1 278 ? -24.274 1.836 9.307 1.00 92.31 278 ILE A N 1
ATOM 2232 C CA . ILE A 1 278 ? -24.870 0.685 8.601 1.00 92.31 278 ILE A CA 1
ATOM 2233 C C . ILE A 1 278 ? -24.455 -0.624 9.280 1.00 92.31 278 ILE A C 1
ATOM 2235 O O . ILE A 1 278 ? -25.298 -1.461 9.592 1.00 92.31 278 ILE A O 1
ATOM 2239 N N . GLY A 1 279 ? -23.164 -0.772 9.588 1.00 93.12 279 GLY A N 1
ATOM 2240 C CA . GLY A 1 279 ? -22.654 -1.952 10.284 1.00 93.12 279 GLY A CA 1
ATOM 2241 C C . GLY A 1 279 ? -23.223 -2.138 11.687 1.00 93.12 279 GLY A C 1
ATOM 2242 O O . GLY A 1 279 ? -23.525 -3.258 12.101 1.00 93.12 279 GLY A O 1
ATOM 2243 N N . TRP A 1 280 ? -23.405 -1.036 12.414 1.00 92.38 280 TRP A N 1
ATOM 2244 C CA . TRP A 1 280 ? -24.050 -1.057 13.722 1.00 92.38 280 TRP A CA 1
ATOM 2245 C C . TRP A 1 280 ? -25.526 -1.470 13.631 1.00 92.38 280 TRP A C 1
ATOM 2247 O O . TRP A 1 280 ? -25.960 -2.318 14.413 1.00 92.38 280 TRP A O 1
ATOM 2257 N N . VAL A 1 281 ? -26.280 -0.933 12.663 1.00 92.62 281 VAL A N 1
ATOM 2258 C CA . VAL A 1 281 ? -27.690 -1.293 12.433 1.00 92.62 281 VAL A CA 1
ATOM 2259 C C . VAL A 1 281 ? -27.806 -2.766 12.049 1.00 92.62 281 VAL A C 1
ATOM 2261 O O . VAL A 1 281 ? -28.557 -3.495 12.691 1.00 92.62 281 VAL A O 1
ATOM 2264 N N . ALA A 1 282 ? -27.017 -3.232 11.075 1.00 92.38 282 ALA A N 1
ATOM 2265 C CA . ALA A 1 282 ? -27.018 -4.629 10.641 1.00 92.38 282 ALA A CA 1
ATOM 2266 C C . ALA A 1 282 ? -26.767 -5.583 11.819 1.00 92.38 282 ALA A C 1
ATOM 2268 O O . ALA A 1 282 ? -27.558 -6.499 12.056 1.00 92.38 282 ALA A O 1
ATOM 2269 N N . SER A 1 283 ? -25.734 -5.305 12.625 1.00 90.06 283 SER A N 1
ATOM 2270 C CA . SER A 1 283 ? -25.444 -6.112 13.810 1.00 90.06 283 SER A CA 1
ATOM 2271 C C . SER A 1 283 ? -26.555 -6.060 14.857 1.00 90.06 283 SER A C 1
ATOM 2273 O O . SER A 1 283 ? -26.808 -7.080 15.495 1.00 90.06 283 SER A O 1
ATOM 2275 N N . SER A 1 284 ? -27.186 -4.901 15.064 1.00 89.12 284 SER A N 1
ATOM 2276 C CA . SER A 1 284 ? -28.288 -4.742 16.026 1.00 89.12 284 SER A CA 1
ATOM 2277 C C . SER A 1 284 ? -29.534 -5.514 15.590 1.00 89.12 284 SER A C 1
ATOM 2279 O O . SER A 1 284 ? -30.251 -6.050 16.427 1.00 89.12 284 SER A O 1
ATOM 2281 N N . CYS A 1 285 ? -29.743 -5.659 14.281 1.00 92.06 285 CYS A N 1
ATOM 2282 C CA . CYS A 1 285 ? -30.765 -6.526 13.697 1.00 92.06 285 CYS A CA 1
ATOM 2283 C C . CYS A 1 285 ? -30.365 -8.013 13.656 1.00 92.06 285 CYS A C 1
ATOM 2285 O O . CYS A 1 285 ? -31.083 -8.815 13.061 1.00 92.06 285 CYS A O 1
ATOM 2287 N N . GLY A 1 286 ? -29.218 -8.395 14.229 1.00 90.44 286 GLY A N 1
ATOM 2288 C CA . GLY A 1 286 ? -28.736 -9.777 14.224 1.00 90.44 286 GLY A CA 1
ATOM 2289 C C . GLY A 1 286 ? -28.3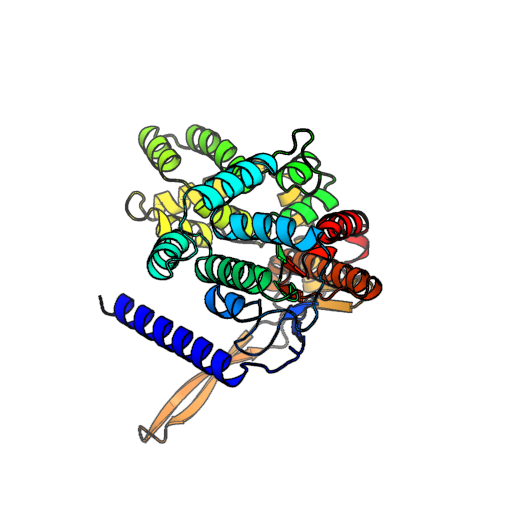12 -10.284 12.842 1.00 90.44 286 GLY A C 1
ATOM 2290 O O . GLY A 1 286 ? -28.329 -11.491 12.614 1.00 90.44 286 GLY A O 1
ATOM 2291 N N . ARG A 1 287 ? -27.942 -9.387 11.920 1.00 92.44 287 ARG A N 1
ATOM 2292 C CA . ARG A 1 287 ? -27.533 -9.719 10.549 1.00 92.44 287 ARG A CA 1
ATOM 2293 C C . ARG A 1 287 ? -26.054 -9.391 10.314 1.00 92.44 287 ARG A C 1
ATOM 2295 O O . ARG A 1 287 ? -25.546 -8.426 10.892 1.00 92.44 287 ARG A O 1
ATOM 2302 N N . PRO A 1 288 ? -25.356 -10.151 9.455 1.00 94.56 288 PRO A N 1
ATOM 2303 C CA . PRO A 1 288 ? -24.020 -9.777 9.013 1.00 94.56 288 PRO A CA 1
ATOM 2304 C C . PRO A 1 288 ? -24.059 -8.542 8.105 1.00 94.56 288 PRO A C 1
ATOM 2306 O O . PRO A 1 288 ? -25.085 -8.211 7.499 1.00 94.56 288 PRO A O 1
ATOM 2309 N N . VAL A 1 289 ? -22.912 -7.880 7.972 1.00 95.25 289 VAL A N 1
ATOM 2310 C CA . VAL A 1 289 ? -22.727 -6.848 6.945 1.00 95.25 289 VAL A CA 1
ATOM 2311 C C . VAL A 1 289 ? -22.267 -7.532 5.669 1.00 95.25 289 VAL A C 1
ATOM 2313 O O . VAL A 1 289 ? -21.315 -8.313 5.694 1.00 95.25 289 VAL A O 1
ATOM 2316 N N . GLN A 1 290 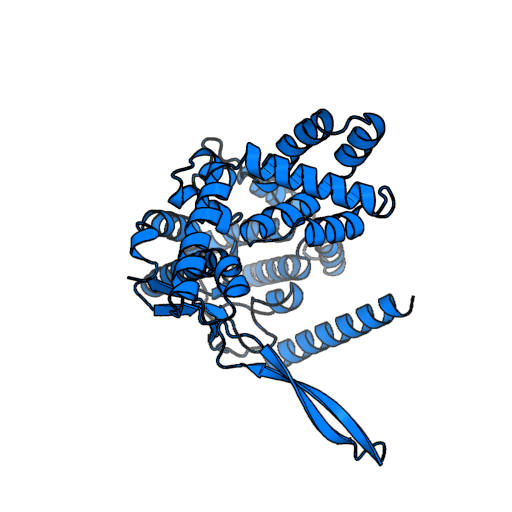? -22.947 -7.258 4.565 1.00 93.81 290 GLN A N 1
ATOM 2317 C CA . GLN A 1 290 ? -22.656 -7.849 3.267 1.00 93.81 290 GLN A CA 1
ATOM 2318 C C . GLN A 1 290 ? -22.264 -6.750 2.291 1.00 93.81 290 GLN A C 1
ATOM 2320 O O . GLN A 1 290 ? -22.876 -5.686 2.269 1.00 93.81 290 GLN A O 1
ATOM 2325 N N . TYR A 1 291 ? -21.246 -7.008 1.482 1.00 90.12 291 TYR A N 1
ATOM 2326 C CA . TYR A 1 291 ? -20.781 -6.075 0.463 1.00 90.12 291 TYR A CA 1
ATOM 2327 C C . TYR A 1 291 ? -20.688 -6.827 -0.854 1.00 90.12 291 TYR A C 1
ATOM 2329 O O . TYR A 1 291 ? -19.984 -7.836 -0.911 1.00 90.12 291 TYR A O 1
ATOM 2337 N N . SER A 1 292 ? -21.344 -6.350 -1.903 1.00 90.12 292 SER A N 1
ATOM 2338 C CA . SER A 1 292 ? -21.395 -7.061 -3.184 1.00 90.12 292 SER A CA 1
ATOM 2339 C C . SER A 1 292 ? -20.745 -6.256 -4.303 1.00 90.12 292 SER A C 1
ATOM 2341 O O . SER A 1 292 ? -21.051 -5.083 -4.504 1.00 90.12 292 SER A O 1
ATOM 2343 N N . VAL A 1 293 ? -19.855 -6.906 -5.046 1.00 90.19 293 VAL A N 1
ATOM 2344 C CA . VAL A 1 293 ? -19.280 -6.431 -6.314 1.00 90.19 293 VAL A CA 1
ATOM 2345 C C . VAL A 1 293 ? -19.474 -7.514 -7.374 1.00 90.19 293 VAL A C 1
ATOM 2347 O O . VAL A 1 293 ? -19.792 -8.647 -7.023 1.00 90.19 293 VAL A O 1
ATOM 2350 N N . ASP A 1 294 ? -19.258 -7.198 -8.652 1.00 88.25 294 ASP A N 1
ATOM 2351 C CA . ASP A 1 294 ? -19.552 -8.110 -9.775 1.00 88.25 294 ASP A CA 1
ATOM 2352 C C . ASP A 1 294 ? -18.926 -9.511 -9.642 1.00 88.25 294 ASP A C 1
ATOM 2354 O O . ASP A 1 294 ? -19.442 -10.478 -10.192 1.00 88.25 294 ASP A O 1
ATOM 2358 N N . TYR A 1 295 ? -17.811 -9.630 -8.920 1.00 91.19 295 TYR A N 1
ATOM 2359 C CA . TYR A 1 295 ? -17.052 -10.876 -8.799 1.00 91.19 295 TYR A CA 1
ATOM 2360 C C . TYR A 1 295 ? -17.347 -11.692 -7.549 1.00 91.19 295 TYR A C 1
ATOM 2362 O O . TYR A 1 295 ? -17.168 -12.907 -7.563 1.00 91.19 295 TYR A O 1
ATOM 2370 N N . TYR A 1 296 ? -17.718 -11.044 -6.448 1.00 93.06 296 TYR A N 1
ATOM 2371 C CA . TYR A 1 296 ? -17.868 -11.720 -5.167 1.00 93.06 296 TYR A CA 1
ATOM 2372 C C . TYR A 1 296 ? -18.647 -10.869 -4.166 1.00 93.06 296 TYR A C 1
ATOM 2374 O O . TYR A 1 296 ? -18.719 -9.639 -4.253 1.00 93.06 296 TYR A O 1
ATOM 2382 N N . THR A 1 297 ? -19.169 -11.553 -3.153 1.00 93.88 297 THR A N 1
ATOM 2383 C CA . THR A 1 297 ? -19.793 -10.933 -1.988 1.00 93.88 297 THR A CA 1
ATOM 2384 C C . THR A 1 297 ? -18.947 -11.212 -0.755 1.00 93.88 297 THR A C 1
ATOM 2386 O O . THR A 1 297 ? -18.664 -12.360 -0.418 1.00 93.88 297 THR A O 1
ATOM 2389 N N . THR A 1 298 ? -18.555 -10.149 -0.058 1.00 94.19 298 THR A N 1
ATOM 2390 C CA . THR A 1 298 ? -17.884 -10.232 1.240 1.00 94.19 298 THR A CA 1
ATOM 2391 C C . THR A 1 298 ? -18.936 -10.302 2.338 1.00 94.19 298 THR A C 1
ATOM 2393 O O . THR A 1 298 ? -19.838 -9.465 2.377 1.00 94.19 298 THR A O 1
ATOM 2396 N N . ILE A 1 299 ? -18.785 -11.245 3.269 1.00 95.25 299 ILE A N 1
ATOM 2397 C CA . ILE A 1 299 ? -19.655 -11.383 4.442 1.00 95.25 299 ILE A CA 1
ATOM 2398 C C . ILE A 1 299 ? -18.834 -11.082 5.697 1.00 95.25 299 ILE A C 1
ATOM 2400 O O . ILE A 1 299 ? -17.906 -11.807 6.049 1.00 95.25 299 ILE A O 1
ATOM 2404 N N . GLN A 1 300 ? -19.176 -9.996 6.383 1.00 95.44 300 GLN A N 1
ATOM 2405 C CA . GLN A 1 300 ? -18.603 -9.621 7.668 1.00 95.44 300 GLN A CA 1
ATOM 2406 C C . GLN A 1 300 ? -19.553 -10.053 8.791 1.00 95.44 300 GLN A C 1
ATOM 2408 O O . GLN A 1 300 ? -20.466 -9.310 9.160 1.00 95.44 300 GLN A O 1
ATOM 2413 N N . ASP A 1 301 ? -19.303 -11.240 9.350 1.00 94.38 301 ASP A N 1
ATOM 2414 C CA . ASP A 1 301 ? -20.044 -11.795 10.492 1.00 94.38 301 ASP A CA 1
ATOM 2415 C C . ASP A 1 301 ? -19.105 -12.014 11.687 1.00 94.38 301 ASP A C 1
ATOM 2417 O O . ASP A 1 301 ? -18.627 -13.115 11.959 1.00 94.38 301 ASP A O 1
ATOM 2421 N N . TYR A 1 302 ? -18.736 -10.923 12.363 1.00 95.19 302 TYR A N 1
ATOM 2422 C CA . TYR A 1 302 ? -17.840 -11.023 13.509 1.00 95.19 302 TYR A CA 1
ATOM 2423 C C . TYR A 1 302 ? -18.578 -11.543 14.734 1.00 95.19 302 TYR A C 1
ATOM 2425 O O . TYR A 1 302 ? -19.504 -10.903 15.230 1.00 95.19 302 TYR A O 1
ATOM 2433 N N . MET A 1 303 ? -18.081 -12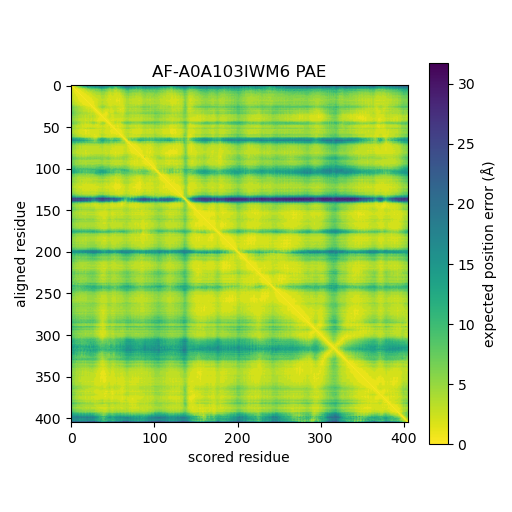.649 15.274 1.00 93.88 303 MET A N 1
ATOM 2434 C CA . MET A 1 303 ? -18.525 -13.213 16.541 1.00 93.88 303 MET A CA 1
ATOM 2435 C C . MET A 1 303 ? -17.606 -12.804 17.691 1.00 93.88 303 MET A C 1
ATOM 2437 O O . MET A 1 303 ? -16.414 -12.531 17.505 1.00 93.88 303 MET A O 1
ATOM 2441 N N . GLN A 1 304 ? -18.163 -12.774 18.898 1.00 94.19 304 GLN A N 1
ATOM 2442 C CA . GLN A 1 304 ? -17.388 -12.649 20.121 1.00 94.19 304 GLN A CA 1
ATOM 2443 C C . GLN A 1 304 ? -16.532 -13.904 20.287 1.00 94.19 304 GLN A C 1
ATOM 2445 O O . GLN A 1 304 ? -16.995 -15.021 20.054 1.00 94.19 304 GLN A O 1
ATOM 2450 N N . MET A 1 305 ? -15.281 -13.705 20.694 1.00 94.50 305 MET A N 1
ATOM 2451 C CA . MET A 1 305 ? -14.339 -14.791 20.947 1.00 94.50 305 MET A CA 1
ATOM 2452 C C . MET A 1 305 ? -14.202 -15.000 22.450 1.00 94.50 305 MET A C 1
ATOM 2454 O O . MET A 1 305 ? -13.836 -14.059 23.160 1.00 94.50 305 MET A O 1
ATOM 2458 N N . GLU A 1 306 ? -14.401 -16.224 22.923 1.00 95.31 306 GLU A N 1
ATOM 2459 C CA . GLU A 1 306 ? -14.178 -16.596 24.319 1.00 95.31 306 GLU A CA 1
ATOM 2460 C C . GLU A 1 306 ? -12.914 -17.437 24.486 1.00 95.31 306 GLU A C 1
ATOM 2462 O O . GLU A 1 306 ? -12.412 -18.050 23.540 1.00 95.31 306 GLU A O 1
ATOM 2467 N N . SER A 1 307 ? -12.350 -17.413 25.693 1.00 95.38 307 SER A N 1
ATOM 2468 C CA . SER A 1 307 ? -11.156 -18.186 26.006 1.00 95.38 307 SER A CA 1
ATOM 2469 C C . SER A 1 307 ? -11.534 -19.499 26.671 1.00 95.38 307 SER A C 1
ATOM 2471 O O . SER A 1 307 ? -12.075 -19.502 27.775 1.00 95.38 307 SER A O 1
ATOM 2473 N N . ILE A 1 308 ? -11.166 -20.605 26.033 1.00 95.12 308 ILE A N 1
ATOM 2474 C CA . ILE A 1 308 ? -11.212 -21.931 26.640 1.00 95.12 308 ILE A CA 1
ATOM 2475 C C . ILE A 1 308 ? -9.806 -22.358 27.034 1.00 95.12 308 ILE A C 1
ATOM 2477 O O . ILE A 1 308 ? -8.815 -21.978 26.409 1.00 95.12 308 ILE A O 1
ATOM 2481 N N . ASN A 1 309 ? -9.708 -23.162 28.084 1.00 96.25 309 ASN A N 1
ATOM 2482 C CA . ASN A 1 309 ? -8.434 -23.688 28.537 1.00 96.25 309 ASN A CA 1
ATOM 2483 C C . ASN A 1 309 ? -8.394 -25.193 28.326 1.00 96.25 309 ASN A C 1
ATOM 2485 O O . ASN A 1 309 ? -9.243 -25.910 28.848 1.00 96.25 309 ASN A O 1
ATOM 2489 N N . ILE A 1 310 ? -7.368 -25.659 27.625 1.00 95.06 310 ILE A N 1
ATOM 2490 C CA . ILE A 1 310 ? -7.086 -27.079 27.454 1.00 95.06 310 ILE A CA 1
ATOM 2491 C C . ILE A 1 310 ? -5.809 -27.448 28.205 1.00 95.06 310 ILE A C 1
ATOM 2493 O O . ILE A 1 310 ? -4.884 -26.645 28.343 1.00 95.06 310 ILE A O 1
ATOM 2497 N N . TRP A 1 311 ? -5.756 -28.676 28.706 1.00 95.00 311 TRP A N 1
ATOM 2498 C CA . TRP A 1 311 ? -4.563 -29.221 29.339 1.00 95.00 311 TRP A CA 1
ATOM 2499 C C . TRP A 1 311 ? -3.812 -30.083 28.334 1.00 95.00 311 TRP A C 1
ATOM 2501 O O . TRP A 1 311 ? -4.339 -31.080 27.852 1.00 95.00 311 TRP A O 1
ATOM 2511 N N . VAL A 1 312 ? -2.571 -29.708 28.040 1.00 94.69 312 VAL A N 1
ATOM 2512 C CA . VAL A 1 312 ? -1.683 -30.447 27.141 1.00 94.69 312 VAL A CA 1
ATOM 2513 C C . VAL A 1 312 ? -0.556 -31.047 27.970 1.00 94.69 312 VAL A C 1
ATOM 2515 O O . VAL A 1 312 ? 0.045 -30.372 28.809 1.00 94.69 312 VAL A O 1
ATOM 2518 N N . TYR A 1 313 ? -0.269 -32.330 27.766 1.00 95.69 313 TYR A N 1
ATOM 2519 C CA . TYR A 1 313 ? 0.895 -32.955 28.380 1.00 95.69 313 TYR A CA 1
ATOM 2520 C C . TYR A 1 313 ? 2.141 -32.639 27.552 1.00 95.69 313 TYR A C 1
ATOM 2522 O O . TYR A 1 313 ? 2.282 -33.084 26.415 1.00 95.69 313 TYR A O 1
ATOM 2530 N N . ASP A 1 314 ? 3.051 -31.863 28.127 1.00 92.88 314 ASP A N 1
ATOM 2531 C CA . ASP A 1 314 ? 4.361 -31.614 27.546 1.00 92.88 314 ASP A CA 1
ATOM 2532 C C . ASP A 1 314 ? 5.272 -32.797 27.874 1.00 92.88 314 ASP A C 1
ATOM 2534 O O . ASP A 1 314 ? 5.804 -32.902 28.982 1.00 92.88 314 ASP A O 1
ATOM 2538 N N . LYS A 1 315 ? 5.435 -33.688 26.892 1.00 93.56 315 LYS A N 1
ATOM 2539 C CA . LYS A 1 315 ? 6.276 -34.886 27.000 1.00 93.56 315 LYS A CA 1
ATOM 2540 C C . LYS A 1 315 ? 7.742 -34.546 27.278 1.00 93.56 315 LYS A C 1
ATOM 2542 O O . LYS A 1 315 ? 8.400 -35.280 28.009 1.00 93.56 315 LYS A O 1
ATOM 2547 N N . LEU A 1 316 ? 8.238 -33.439 26.726 1.00 93.75 316 LEU A N 1
ATOM 2548 C CA . LEU A 1 316 ? 9.646 -33.045 26.778 1.00 93.75 316 LEU A CA 1
ATOM 2549 C C . LEU A 1 316 ? 10.040 -32.623 28.200 1.00 93.75 316 LEU A C 1
ATOM 2551 O O . LEU A 1 316 ? 11.086 -33.017 28.704 1.00 93.75 316 LEU A O 1
ATOM 2555 N N . HIS A 1 317 ? 9.143 -31.914 28.886 1.00 94.31 317 HIS A N 1
ATOM 2556 C CA . HIS A 1 317 ? 9.330 -31.485 30.277 1.00 94.31 317 HIS A CA 1
ATOM 2557 C C . HIS A 1 317 ? 8.544 -32.336 31.288 1.00 94.31 317 HIS A C 1
ATOM 2559 O O . HIS A 1 317 ? 8.452 -31.964 32.458 1.00 94.31 317 HIS A O 1
ATOM 2565 N N . LYS A 1 318 ? 7.934 -33.440 30.832 1.00 94.25 318 LYS A N 1
ATOM 2566 C CA . LYS A 1 318 ? 7.113 -34.384 31.610 1.00 94.25 318 LYS A CA 1
ATOM 2567 C C . LYS A 1 318 ? 6.059 -33.722 32.513 1.00 94.25 318 LYS A C 1
ATOM 2569 O O . LYS A 1 318 ? 5.792 -34.206 33.611 1.00 94.25 318 LYS A O 1
ATOM 2574 N N . LYS A 1 319 ? 5.434 -32.625 32.068 1.00 96.19 319 LYS A N 1
ATOM 2575 C CA . LYS A 1 319 ? 4.477 -31.849 32.882 1.00 96.19 319 LYS A CA 1
ATOM 2576 C C . LYS A 1 319 ? 3.213 -31.470 32.123 1.00 96.19 319 LYS A C 1
ATOM 2578 O O . LYS A 1 319 ? 3.242 -31.216 30.921 1.00 96.19 319 LYS A O 1
ATOM 2583 N N . ARG A 1 320 ? 2.091 -31.368 32.839 1.00 93.81 320 ARG A N 1
ATOM 2584 C CA . ARG A 1 320 ? 0.851 -30.801 32.291 1.00 93.81 320 ARG A CA 1
ATOM 2585 C C . ARG A 1 320 ? 0.979 -29.284 32.188 1.00 93.81 320 ARG A C 1
ATOM 2587 O O . ARG A 1 320 ? 1.336 -28.620 33.159 1.00 93.81 320 ARG A O 1
ATOM 2594 N N . ARG A 1 321 ? 0.677 -28.736 31.014 1.00 94.25 321 ARG A N 1
ATOM 2595 C CA . ARG A 1 321 ? 0.611 -27.297 30.754 1.00 94.25 321 ARG A CA 1
ATOM 2596 C C . ARG A 1 321 ? -0.812 -26.916 30.381 1.00 94.25 321 ARG A C 1
ATOM 2598 O O . ARG A 1 321 ? -1.480 -27.630 29.638 1.00 94.25 321 ARG A O 1
ATOM 2605 N N . LYS A 1 322 ? -1.259 -25.775 30.888 1.00 94.94 322 LYS A N 1
ATOM 2606 C CA . LYS A 1 322 ? -2.530 -25.170 30.503 1.00 94.94 322 LYS A CA 1
ATOM 2607 C C . LYS A 1 322 ? -2.285 -24.273 29.294 1.00 94.94 322 LYS A C 1
ATOM 2609 O O . LYS A 1 322 ? -1.434 -23.389 29.359 1.00 94.94 322 LYS A O 1
ATOM 2614 N N . VAL A 1 323 ? -3.008 -24.512 28.207 1.00 94.19 323 VAL A N 1
ATOM 2615 C CA . VAL A 1 323 ? -2.978 -23.685 26.997 1.00 94.19 323 VAL A CA 1
ATOM 2616 C C . VAL A 1 323 ? -4.343 -23.032 26.834 1.00 94.19 323 VAL A C 1
ATOM 2618 O O . VAL A 1 323 ? -5.376 -23.687 26.959 1.00 94.19 323 VAL A O 1
ATOM 2621 N N . SER A 1 324 ? -4.334 -21.727 26.585 1.00 95.62 324 SER A N 1
ATOM 2622 C CA . SER A 1 324 ? -5.533 -20.939 26.320 1.00 95.62 324 SER A CA 1
ATOM 2623 C C . SER A 1 324 ? -5.771 -20.889 24.810 1.00 95.62 324 SER A C 1
ATOM 2625 O O . SER A 1 324 ? -4.883 -20.485 24.059 1.00 95.62 324 SER A O 1
ATOM 2627 N N . LEU A 1 325 ? -6.954 -21.313 24.370 1.00 94.19 325 LEU A N 1
ATOM 2628 C CA . LEU A 1 325 ? -7.427 -21.171 22.994 1.00 94.19 325 LEU A CA 1
ATOM 2629 C C . LEU A 1 325 ? -8.547 -20.133 22.948 1.00 94.19 325 LEU A C 1
ATOM 2631 O O . LEU A 1 325 ? -9.286 -19.960 23.919 1.00 94.19 325 LEU A O 1
ATOM 2635 N N . ARG A 1 326 ? -8.680 -19.442 21.814 1.00 94.62 326 ARG A N 1
ATOM 2636 C CA . ARG A 1 326 ? -9.800 -18.535 21.545 1.00 94.62 326 ARG A CA 1
ATOM 2637 C C . ARG A 1 326 ? -10.750 -19.193 20.558 1.00 94.62 326 ARG A C 1
ATOM 2639 O O . ARG A 1 326 ? -10.338 -19.467 19.435 1.00 94.62 326 ARG A O 1
ATOM 2646 N N . ILE A 1 327 ? -11.994 -19.406 20.966 1.00 94.56 327 ILE A N 1
ATOM 2647 C CA . ILE A 1 327 ? -13.044 -19.982 20.120 1.00 94.56 327 ILE A CA 1
ATOM 2648 C C . ILE A 1 327 ? -14.147 -18.959 19.863 1.00 94.56 327 ILE A C 1
ATOM 2650 O O . ILE A 1 327 ? -14.360 -18.048 20.665 1.00 94.56 327 ILE A O 1
ATOM 2654 N N . SER A 1 328 ? -14.803 -19.089 18.714 1.00 94.06 328 SER A N 1
ATOM 2655 C CA . SER A 1 328 ? -15.953 -18.263 18.358 1.00 94.06 328 SER A CA 1
ATOM 2656 C C . SER A 1 328 ? -17.167 -18.685 19.174 1.00 94.06 328 SER A C 1
ATOM 2658 O O . SER A 1 328 ? -17.430 -19.875 19.305 1.00 94.06 328 SER A O 1
ATOM 2660 N N . THR A 1 329 ? -17.911 -17.708 19.678 1.00 93.75 329 THR A N 1
ATOM 2661 C CA . THR A 1 329 ? -19.245 -17.913 20.260 1.00 93.75 329 THR A CA 1
ATOM 2662 C C . THR A 1 329 ? -20.330 -17.717 19.196 1.00 93.75 329 THR A C 1
ATOM 2664 O O . THR A 1 329 ? -20.037 -17.262 18.090 1.00 93.75 329 THR A O 1
ATOM 2667 N N . ASP A 1 330 ? -21.589 -17.971 19.558 1.00 91.12 330 ASP A N 1
ATOM 2668 C CA . ASP A 1 330 ? -22.763 -17.661 18.721 1.00 91.12 330 ASP A CA 1
ATOM 2669 C C . ASP A 1 330 ? -23.232 -16.199 18.854 1.00 91.12 330 ASP A C 1
ATOM 2671 O O . ASP A 1 330 ? -24.190 -15.763 18.210 1.00 91.12 330 ASP A O 1
ATOM 2675 N N . LYS A 1 331 ? -22.582 -15.412 19.722 1.00 91.75 331 LYS A N 1
ATOM 2676 C CA . LYS A 1 331 ? -22.926 -14.007 19.955 1.00 91.75 331 LYS A CA 1
ATOM 2677 C C . LYS A 1 331 ? -22.144 -13.119 19.002 1.00 91.75 331 LYS A C 1
ATOM 2679 O O . LYS A 1 331 ? -20.916 -13.098 19.030 1.00 91.75 331 LYS A O 1
ATOM 2684 N N . ARG A 1 332 ? -22.850 -12.302 18.221 1.00 91.31 332 ARG A N 1
ATOM 2685 C CA . ARG A 1 332 ? -22.221 -11.297 17.353 1.00 91.31 332 ARG A CA 1
ATOM 2686 C C . ARG A 1 332 ? -21.499 -10.219 18.157 1.00 91.31 332 ARG A C 1
ATOM 2688 O O . ARG A 1 332 ? -21.992 -9.718 19.168 1.00 91.31 332 ARG A O 1
ATOM 2695 N N . ASP A 1 333 ? -20.333 -9.822 17.668 1.00 94.06 333 ASP A N 1
ATOM 2696 C CA . ASP A 1 333 ? -19.568 -8.690 18.178 1.00 94.06 333 ASP A CA 1
ATOM 2697 C C . ASP A 1 333 ? -20.003 -7.410 17.451 1.00 94.06 333 ASP A C 1
ATOM 2699 O O . ASP A 1 333 ? -19.451 -7.023 16.414 1.00 94.06 333 ASP A O 1
ATOM 2703 N N . SER A 1 334 ? -21.019 -6.743 18.001 1.00 92.38 334 SER A N 1
ATOM 2704 C CA . SER A 1 334 ? -21.584 -5.516 17.427 1.00 92.38 334 SER A CA 1
ATOM 2705 C C . SER A 1 334 ? -20.593 -4.360 17.381 1.00 92.38 334 SER A C 1
ATOM 2707 O O . SER A 1 334 ? -20.575 -3.583 16.422 1.00 92.38 334 SER A O 1
ATOM 2709 N N . LYS A 1 335 ? -19.706 -4.274 18.376 1.00 92.06 335 LYS A N 1
ATOM 2710 C CA . LYS A 1 335 ? -18.665 -3.249 18.439 1.00 92.06 335 LYS A CA 1
ATOM 2711 C C . LYS A 1 335 ? -17.647 -3.447 17.321 1.00 92.06 335 LYS A C 1
ATOM 2713 O O . LYS A 1 335 ? -17.340 -2.490 16.607 1.00 92.06 335 LYS A O 1
ATOM 2718 N N . LYS A 1 336 ? -17.127 -4.667 17.157 1.00 93.38 336 LYS A N 1
ATOM 2719 C CA . LYS A 1 336 ? -16.170 -4.991 16.093 1.00 93.38 336 LYS A CA 1
ATOM 2720 C C . LYS A 1 336 ? -16.807 -4.840 14.718 1.00 93.38 336 LYS A C 1
ATOM 2722 O O . LYS A 1 336 ? -16.202 -4.216 13.853 1.00 93.38 336 LYS A O 1
ATOM 2727 N N . THR A 1 337 ? -18.045 -5.303 14.548 1.00 94.56 337 THR A N 1
ATOM 2728 C CA . THR A 1 337 ? -18.825 -5.111 13.316 1.00 94.56 337 THR A CA 1
ATOM 2729 C C . THR A 1 337 ? -18.915 -3.627 12.963 1.00 94.56 337 THR A C 1
ATOM 2731 O O . THR A 1 337 ? -18.448 -3.220 11.900 1.00 94.56 337 THR A O 1
ATOM 2734 N N . GLY A 1 338 ? -19.383 -2.773 13.876 1.00 93.31 338 GLY A N 1
ATOM 2735 C CA . GLY A 1 338 ? -19.489 -1.333 13.627 1.00 93.31 338 GLY A CA 1
ATOM 2736 C C . GLY A 1 338 ? -18.147 -0.633 13.357 1.00 93.31 338 GLY A C 1
ATOM 2737 O O . GLY A 1 338 ? -18.080 0.253 12.511 1.00 93.31 338 GLY A O 1
ATOM 2738 N N . VAL A 1 339 ? -17.057 -0.999 14.042 1.00 92.12 339 VAL A N 1
ATOM 2739 C CA . VAL A 1 339 ? -15.726 -0.385 13.831 1.00 92.12 339 VAL A CA 1
ATOM 2740 C C . VAL A 1 339 ? -15.084 -0.822 12.512 1.00 92.12 339 VAL A C 1
ATOM 2742 O O . VAL A 1 339 ? -14.493 0.005 11.822 1.00 92.12 339 VAL A O 1
ATOM 2745 N N . SER A 1 340 ? -15.194 -2.099 12.151 1.00 94.62 340 SER A N 1
ATOM 2746 C CA . SER A 1 340 ? -14.513 -2.671 10.984 1.00 94.62 340 SER A CA 1
ATOM 2747 C C . SER A 1 340 ? -15.252 -2.454 9.664 1.00 94.62 340 SER A C 1
ATOM 2749 O O . SER A 1 340 ? -14.637 -2.599 8.609 1.00 94.62 340 SER A O 1
ATOM 2751 N N . THR A 1 341 ? -16.532 -2.064 9.711 1.00 95.19 341 THR A N 1
ATOM 2752 C CA . THR A 1 341 ? -17.390 -1.993 8.519 1.00 95.19 341 THR A CA 1
ATOM 2753 C C . THR A 1 341 ? -16.817 -1.110 7.415 1.00 95.19 341 THR A C 1
ATOM 2755 O O . THR A 1 341 ? -16.790 -1.519 6.257 1.00 95.19 341 THR A O 1
ATOM 2758 N N . PHE A 1 342 ? -16.314 0.074 7.769 1.00 94.81 342 PHE A N 1
ATOM 2759 C CA . PHE A 1 342 ? -15.734 0.994 6.793 1.00 94.81 342 PHE A CA 1
ATOM 2760 C C . PHE A 1 342 ? -14.401 0.479 6.220 1.00 94.81 342 PHE A C 1
ATOM 2762 O O . PHE A 1 342 ? -14.167 0.558 5.019 1.00 94.81 342 PHE A O 1
ATOM 2769 N N . VAL A 1 343 ? -13.546 -0.112 7.058 1.00 95.19 343 VAL A N 1
ATOM 2770 C CA . VAL A 1 343 ? -12.245 -0.657 6.626 1.00 95.19 343 VAL A CA 1
ATOM 2771 C C . VAL A 1 343 ? -12.427 -1.796 5.636 1.00 95.19 343 VAL A C 1
ATOM 2773 O O . VAL A 1 343 ? -11.756 -1.849 4.610 1.00 95.19 343 VAL A O 1
ATOM 2776 N N . ASN A 1 344 ? -13.342 -2.713 5.944 1.00 95.62 344 ASN A N 1
ATOM 2777 C CA . ASN A 1 344 ? -13.618 -3.856 5.087 1.00 95.62 344 ASN A CA 1
ATOM 2778 C C . ASN A 1 344 ? -14.288 -3.429 3.780 1.00 95.62 344 ASN A C 1
ATOM 2780 O O . ASN A 1 344 ? -13.970 -4.001 2.742 1.00 95.62 344 ASN A O 1
ATOM 2784 N N . PHE A 1 345 ? -15.123 -2.388 3.816 1.00 94.38 345 PHE A N 1
ATOM 2785 C CA . PHE A 1 345 ? -15.670 -1.758 2.619 1.00 94.38 345 PHE A CA 1
ATOM 2786 C C . PHE A 1 345 ? -14.568 -1.190 1.710 1.00 94.38 345 PHE A C 1
ATOM 2788 O O . PHE A 1 345 ? -14.495 -1.568 0.544 1.00 94.38 345 PHE A O 1
ATOM 2795 N N . ILE A 1 346 ? -13.664 -0.353 2.237 1.00 95.12 346 ILE A N 1
ATOM 2796 C CA . ILE A 1 346 ? -12.565 0.225 1.442 1.00 95.12 346 ILE A CA 1
ATOM 2797 C C . ILE A 1 346 ? -11.639 -0.864 0.894 1.00 95.12 346 ILE A C 1
ATOM 2799 O O . ILE A 1 346 ? -11.328 -0.852 -0.291 1.00 95.12 346 ILE A O 1
ATOM 2803 N N . HIS A 1 347 ? -11.244 -1.843 1.712 1.00 95.69 347 HIS A N 1
ATOM 2804 C CA . HIS A 1 347 ? -10.393 -2.944 1.249 1.00 95.69 347 HIS A CA 1
ATOM 2805 C C . HIS A 1 347 ? -11.068 -3.833 0.202 1.00 95.69 347 HIS A C 1
ATOM 2807 O O . HIS A 1 347 ? -10.373 -4.367 -0.658 1.00 95.69 347 HIS A O 1
ATOM 2813 N N . GLN A 1 348 ? -12.393 -4.005 0.258 1.00 95.00 348 GLN A N 1
ATOM 2814 C CA . GLN A 1 348 ? -13.106 -4.701 -0.809 1.00 95.00 348 GLN A CA 1
ATOM 2815 C C . GLN A 1 348 ? -13.041 -3.902 -2.112 1.00 95.00 348 GLN A C 1
ATOM 2817 O O . GLN A 1 348 ? -12.811 -4.480 -3.169 1.00 95.00 348 GLN A O 1
ATOM 2822 N N . LYS A 1 349 ? -13.221 -2.578 -2.056 1.00 94.06 349 LYS A N 1
ATOM 2823 C CA . LYS A 1 349 ? -13.123 -1.724 -3.247 1.00 94.06 349 LYS A CA 1
ATOM 2824 C C . LYS A 1 349 ? -11.733 -1.729 -3.852 1.00 94.06 349 LYS A C 1
ATOM 2826 O O . LYS A 1 349 ? -11.609 -1.925 -5.054 1.00 94.06 349 LYS A O 1
ATOM 2831 N N . ASP A 1 350 ? -10.717 -1.626 -3.012 1.00 95.25 350 ASP A N 1
ATOM 2832 C CA . ASP A 1 350 ? -9.318 -1.751 -3.407 1.00 95.25 350 ASP A CA 1
ATOM 2833 C C . ASP A 1 350 ? -9.038 -3.096 -4.106 1.00 95.25 350 ASP A C 1
ATOM 2835 O O . ASP A 1 350 ? -8.523 -3.143 -5.223 1.00 95.25 350 ASP A O 1
ATOM 2839 N N . ALA A 1 351 ? -9.490 -4.202 -3.506 1.00 96.00 351 ALA A N 1
ATOM 2840 C CA . ALA A 1 351 ? -9.379 -5.533 -4.095 1.00 96.00 351 ALA A CA 1
ATOM 2841 C C . ALA A 1 351 ? -10.131 -5.670 -5.429 1.00 96.00 351 ALA A C 1
ATOM 2843 O O . ALA A 1 351 ? -9.610 -6.266 -6.372 1.00 96.00 351 ALA A O 1
ATOM 2844 N N . PHE A 1 352 ? -11.333 -5.103 -5.529 1.00 95.31 352 PHE A N 1
ATOM 2845 C CA . PHE A 1 352 ? -12.122 -5.120 -6.757 1.00 95.31 352 PHE A CA 1
ATOM 2846 C C . PHE A 1 352 ? -11.443 -4.335 -7.886 1.00 95.31 352 PHE A C 1
ATOM 2848 O O . PHE A 1 352 ? -11.361 -4.848 -9.004 1.00 95.31 352 PHE A O 1
ATOM 2855 N N . ILE A 1 353 ? -10.895 -3.146 -7.599 1.00 95.81 353 ILE A N 1
ATOM 2856 C CA . ILE A 1 353 ? -10.084 -2.389 -8.565 1.00 95.81 353 ILE A CA 1
ATOM 2857 C C . ILE A 1 353 ? -8.907 -3.251 -9.021 1.00 95.81 353 ILE A C 1
ATOM 2859 O O . ILE A 1 353 ? -8.693 -3.398 -10.222 1.00 95.81 353 ILE A O 1
ATOM 2863 N N . ALA A 1 354 ? -8.184 -3.878 -8.088 1.00 96.62 354 ALA A N 1
ATOM 2864 C CA . ALA A 1 354 ? -7.039 -4.712 -8.430 1.00 96.62 354 ALA A CA 1
ATOM 2865 C C . ALA A 1 354 ? -7.416 -5.890 -9.345 1.00 96.62 354 ALA A C 1
ATOM 2867 O O . ALA A 1 354 ? -6.733 -6.140 -10.338 1.00 96.62 354 ALA A O 1
ATOM 2868 N N . MET A 1 355 ? -8.533 -6.574 -9.072 1.00 96.44 355 MET A N 1
ATOM 2869 C CA . MET A 1 355 ? -9.047 -7.640 -9.940 1.00 96.44 355 MET A CA 1
ATOM 2870 C C . MET A 1 355 ? -9.435 -7.127 -11.328 1.00 96.44 355 MET A C 1
ATOM 2872 O O . MET A 1 355 ? -9.150 -7.791 -12.321 1.00 96.44 355 MET A O 1
ATOM 2876 N N . LYS A 1 356 ? -10.059 -5.949 -11.417 1.00 96.50 356 LYS A N 1
ATOM 2877 C CA . LYS A 1 356 ? -10.419 -5.327 -12.696 1.00 96.50 356 LYS A CA 1
ATOM 2878 C C . LYS A 1 356 ? -9.190 -4.896 -13.500 1.00 96.50 356 LYS A C 1
ATOM 2880 O O . LYS A 1 356 ? -9.160 -5.108 -14.708 1.00 96.50 356 LYS A O 1
ATOM 2885 N N . VAL A 1 357 ? -8.149 -4.364 -12.855 1.00 96.88 357 VAL A N 1
ATOM 2886 C CA . VAL A 1 357 ? -6.866 -4.079 -13.524 1.00 96.88 357 VAL A CA 1
ATOM 2887 C C . VAL A 1 357 ? -6.277 -5.373 -14.084 1.00 96.88 357 VAL A C 1
ATOM 2889 O O . VAL A 1 357 ? -5.890 -5.412 -15.248 1.00 96.88 357 VAL A O 1
ATOM 2892 N N . VAL A 1 358 ? -6.259 -6.449 -13.288 1.00 96.62 358 VAL A N 1
ATOM 2893 C CA . VAL A 1 358 ? -5.779 -7.764 -13.738 1.00 96.62 358 VAL A CA 1
ATOM 2894 C C . VAL A 1 358 ? -6.601 -8.284 -14.921 1.00 96.62 358 VAL A C 1
ATOM 2896 O O . VAL A 1 358 ? -6.007 -8.725 -15.898 1.00 96.62 358 VAL A O 1
ATOM 2899 N N . GLU A 1 359 ? -7.933 -8.185 -14.890 1.00 96.62 359 GLU A N 1
ATOM 2900 C CA . GLU A 1 359 ? -8.809 -8.569 -16.010 1.00 96.62 359 GLU A CA 1
ATOM 2901 C C . GLU A 1 359 ? -8.429 -7.841 -17.310 1.00 96.62 359 GLU A C 1
ATOM 2903 O O . GLU A 1 359 ? -8.218 -8.479 -18.344 1.00 96.62 359 GLU A O 1
ATOM 2908 N N . VAL A 1 360 ? -8.275 -6.513 -17.259 1.00 97.06 360 VAL A N 1
ATOM 2909 C CA . VAL A 1 360 ? -7.899 -5.712 -18.435 1.00 97.06 360 VAL A CA 1
ATOM 2910 C C . VAL A 1 360 ? -6.498 -6.084 -18.932 1.00 97.06 360 VAL A C 1
ATOM 2912 O O . VAL A 1 360 ? -6.283 -6.224 -20.135 1.00 97.06 360 VAL A O 1
ATOM 2915 N N . MET A 1 361 ? -5.542 -6.297 -18.026 1.00 96.62 361 MET A N 1
ATOM 2916 C CA . MET A 1 361 ? -4.180 -6.706 -18.385 1.00 96.62 361 MET A CA 1
ATOM 2917 C C . MET A 1 361 ? -4.140 -8.101 -19.026 1.00 96.62 361 MET A C 1
ATOM 2919 O O . MET A 1 361 ? -3.404 -8.309 -19.991 1.00 96.62 361 MET A O 1
ATOM 2923 N N . LEU A 1 362 ? -4.977 -9.035 -18.563 1.00 95.12 362 LEU A N 1
ATOM 2924 C CA . LEU A 1 362 ? -5.129 -10.356 -19.178 1.00 95.12 362 LEU A CA 1
ATOM 2925 C C . LEU A 1 362 ? -5.703 -10.261 -20.597 1.00 95.12 362 LEU A C 1
ATOM 2927 O O . LEU A 1 362 ? -5.213 -10.952 -21.491 1.00 95.12 362 LEU A O 1
ATOM 2931 N N . TYR A 1 363 ? -6.673 -9.372 -20.839 1.00 96.44 363 TYR A N 1
ATOM 2932 C CA . TYR A 1 363 ? -7.182 -9.104 -22.191 1.00 96.44 363 TYR A CA 1
ATOM 2933 C C . TYR A 1 363 ? -6.081 -8.576 -23.126 1.00 96.44 363 TYR A C 1
ATOM 2935 O O . TYR A 1 363 ? -6.001 -8.966 -24.291 1.00 96.44 363 TYR A O 1
ATOM 2943 N N . LEU A 1 364 ? -5.171 -7.749 -22.599 1.00 94.81 364 LEU A N 1
ATOM 2944 C CA . LEU A 1 364 ? -3.987 -7.265 -23.318 1.00 94.81 364 LEU A CA 1
ATOM 2945 C C . LEU A 1 364 ? -2.879 -8.322 -23.477 1.00 94.81 364 LEU A C 1
ATOM 2947 O O . LEU A 1 364 ? -1.852 -8.017 -24.082 1.00 94.81 364 LEU A O 1
ATOM 2951 N N . LYS A 1 365 ? -3.064 -9.541 -22.944 1.00 94.31 365 LYS A N 1
ATOM 2952 C CA . LYS A 1 365 ? -2.040 -10.599 -22.859 1.00 94.31 365 LYS A CA 1
ATOM 2953 C C . LYS A 1 365 ? -0.746 -10.111 -22.191 1.00 94.31 365 LYS A C 1
ATOM 2955 O O . LYS A 1 365 ? 0.353 -10.525 -22.555 1.00 94.31 365 LYS A O 1
ATOM 2960 N N . ALA A 1 366 ? -0.883 -9.209 -21.222 1.00 93.88 366 ALA A N 1
ATOM 2961 C CA . ALA A 1 366 ? 0.224 -8.638 -20.475 1.00 93.88 366 ALA A CA 1
ATOM 2962 C C . ALA A 1 366 ? 0.491 -9.454 -19.198 1.00 93.88 366 ALA A C 1
ATOM 2964 O O . ALA A 1 366 ? -0.443 -9.682 -18.421 1.00 93.88 366 ALA A O 1
ATOM 2965 N N . PRO A 1 367 ? 1.746 -9.866 -18.928 1.00 94.44 367 PRO A N 1
ATOM 2966 C CA . PRO A 1 367 ? 2.106 -10.455 -17.644 1.00 94.44 367 PRO A CA 1
ATOM 2967 C C . PRO A 1 367 ? 1.852 -9.453 -16.522 1.00 94.44 367 PRO A C 1
ATOM 2969 O O . PRO A 1 367 ? 2.359 -8.335 -16.563 1.00 94.44 367 PRO A O 1
ATOM 2972 N N . VAL A 1 368 ? 1.073 -9.850 -15.519 1.00 95.69 368 VAL A N 1
ATOM 2973 C CA . VAL A 1 368 ? 0.693 -8.971 -14.411 1.00 95.69 368 VAL A CA 1
ATOM 2974 C C . VAL A 1 368 ? 0.798 -9.696 -13.077 1.00 95.69 368 VAL A C 1
ATOM 2976 O O . VAL A 1 368 ? 0.437 -10.865 -12.937 1.00 95.69 368 VAL A O 1
ATOM 2979 N N . TYR A 1 369 ? 1.274 -8.976 -12.070 1.00 96.25 369 TYR A N 1
ATOM 2980 C CA . TYR A 1 369 ? 1.226 -9.376 -10.673 1.00 96.25 369 TYR A CA 1
ATOM 2981 C C . TYR A 1 369 ? 0.699 -8.201 -9.850 1.00 96.25 369 TYR A C 1
ATOM 2983 O O . TYR A 1 369 ? 0.968 -7.048 -10.166 1.00 96.25 369 TYR A O 1
ATOM 2991 N N . THR A 1 370 ? -0.038 -8.472 -8.777 1.00 96.31 370 THR A N 1
ATOM 2992 C CA . THR A 1 370 ? -0.516 -7.432 -7.859 1.00 96.31 370 THR A CA 1
ATOM 2993 C C . THR A 1 370 ? -0.113 -7.743 -6.420 1.00 96.31 370 THR A C 1
ATOM 2995 O O . THR A 1 370 ? -0.240 -8.876 -5.952 1.00 96.31 370 THR A O 1
ATOM 2998 N N . VAL A 1 371 ? 0.376 -6.716 -5.730 1.00 95.62 371 VAL A N 1
ATOM 2999 C CA . VAL A 1 371 ? 0.513 -6.628 -4.277 1.00 95.62 371 VAL A CA 1
ATOM 3000 C C . VAL A 1 371 ? -0.538 -5.625 -3.811 1.00 95.62 371 VAL A C 1
ATOM 3002 O O . VAL A 1 371 ? -0.234 -4.470 -3.534 1.00 95.62 371 VAL A O 1
ATOM 3005 N N . HIS A 1 372 ? -1.795 -6.063 -3.777 1.00 95.25 372 HIS A N 1
ATOM 3006 C CA . HIS A 1 372 ? -2.942 -5.216 -3.439 1.00 95.25 372 HIS A CA 1
ATOM 3007 C C . HIS A 1 372 ? -3.111 -4.024 -4.409 1.00 95.25 372 HIS A C 1
ATOM 3009 O O . HIS A 1 372 ? -3.435 -4.228 -5.574 1.00 95.25 372 HIS A O 1
ATOM 3015 N N . ASP A 1 373 ? -2.870 -2.798 -3.954 1.00 93.81 373 ASP A N 1
ATOM 3016 C CA . ASP A 1 373 ? -2.935 -1.552 -4.721 1.00 93.81 373 ASP A CA 1
ATOM 3017 C C . ASP A 1 373 ? -1.661 -1.254 -5.529 1.00 93.81 373 ASP A C 1
ATOM 3019 O O . ASP A 1 373 ? -1.525 -0.198 -6.149 1.00 93.81 373 ASP A O 1
ATOM 3023 N N . ASN A 1 374 ? -0.725 -2.201 -5.533 1.00 96.38 374 ASN A N 1
ATOM 3024 C CA . ASN A 1 374 ? 0.510 -2.136 -6.288 1.00 96.38 374 ASN A CA 1
ATOM 3025 C C . ASN A 1 374 ? 0.512 -3.166 -7.425 1.00 96.38 374 ASN A C 1
ATOM 3027 O O . ASN A 1 374 ? 0.299 -4.356 -7.193 1.00 96.38 374 ASN A O 1
ATOM 3031 N N . PHE A 1 375 ? 0.790 -2.722 -8.645 1.00 97.44 375 PHE A N 1
ATOM 3032 C CA . PHE A 1 375 ? 0.771 -3.526 -9.861 1.00 97.44 375 PHE A CA 1
ATOM 3033 C C . PHE A 1 375 ? 2.172 -3.661 -10.444 1.00 97.44 375 PHE A C 1
ATOM 3035 O O . PHE A 1 375 ? 2.901 -2.682 -10.579 1.00 97.44 375 PHE A O 1
ATOM 3042 N N . LEU A 1 376 ? 2.537 -4.877 -10.827 1.00 96.56 376 LEU A N 1
ATOM 3043 C CA . LEU A 1 376 ? 3.790 -5.188 -11.488 1.00 96.56 376 LEU A CA 1
ATOM 3044 C C . LEU A 1 376 ? 3.507 -5.770 -12.867 1.00 96.56 376 LEU A C 1
ATOM 3046 O O . LEU A 1 376 ? 2.656 -6.646 -13.006 1.00 96.56 376 LEU A O 1
ATOM 3050 N N . THR A 1 377 ? 4.232 -5.298 -13.874 1.00 96.06 377 THR A N 1
ATOM 3051 C CA . THR A 1 377 ? 4.135 -5.777 -15.260 1.00 96.06 377 THR A CA 1
ATOM 3052 C C . THR A 1 377 ? 5.465 -5.573 -15.983 1.00 96.06 377 THR A C 1
ATOM 3054 O O . THR A 1 377 ? 6.370 -4.922 -15.461 1.00 96.06 377 THR A O 1
ATOM 3057 N N . LEU A 1 378 ? 5.595 -6.112 -17.193 1.00 94.06 378 LEU A N 1
ATOM 3058 C CA . LEU A 1 378 ? 6.732 -5.830 -18.069 1.00 94.06 378 LEU A CA 1
ATOM 3059 C C . LEU A 1 378 ? 6.783 -4.352 -18.508 1.00 94.06 378 LEU A C 1
ATOM 3061 O O . LEU A 1 378 ? 5.722 -3.728 -18.649 1.00 94.06 378 LEU A O 1
ATOM 3065 N N . PRO A 1 379 ? 7.980 -3.813 -18.825 1.00 91.56 379 PRO A N 1
ATOM 3066 C CA . PRO A 1 379 ? 8.168 -2.401 -19.165 1.00 91.56 379 PRO A CA 1
ATOM 3067 C C . PRO A 1 379 ? 7.277 -1.912 -20.305 1.00 91.56 379 PRO A C 1
ATOM 3069 O O . PRO A 1 379 ? 6.704 -0.836 -20.206 1.00 91.56 379 PRO A O 1
ATOM 3072 N N . TYR A 1 380 ? 7.076 -2.720 -21.346 1.00 90.88 380 TYR A N 1
ATOM 3073 C CA . TYR A 1 380 ? 6.225 -2.354 -22.481 1.00 90.88 380 TYR A CA 1
ATOM 3074 C C . TYR A 1 380 ? 4.770 -2.035 -22.091 1.00 90.88 380 TYR A C 1
ATOM 3076 O O . TYR A 1 380 ? 4.150 -1.142 -22.662 1.00 90.88 380 TYR A O 1
ATOM 3084 N N . TYR A 1 381 ? 4.209 -2.753 -21.114 1.00 93.00 381 TYR A N 1
ATOM 3085 C CA . TYR A 1 381 ? 2.818 -2.560 -20.690 1.00 93.00 381 TYR A CA 1
ATOM 3086 C C . TYR A 1 381 ? 2.675 -1.569 -19.527 1.00 93.00 381 TYR A C 1
ATOM 3088 O O . TYR A 1 381 ? 1.561 -1.139 -19.232 1.00 93.00 381 TYR A O 1
ATOM 3096 N N . SER A 1 382 ? 3.783 -1.195 -18.880 1.00 93.06 382 SER A N 1
ATOM 3097 C CA . SER A 1 382 ? 3.821 -0.344 -17.683 1.00 93.06 382 SER A CA 1
ATOM 3098 C C . SER A 1 382 ? 3.114 1.002 -17.899 1.00 93.06 382 SER A C 1
ATOM 3100 O O . SER A 1 382 ? 2.342 1.458 -17.057 1.00 93.06 382 SER A O 1
ATOM 3102 N N . GLN A 1 383 ? 3.276 1.583 -19.090 1.00 89.81 383 GLN A N 1
ATOM 3103 C CA . GLN A 1 383 ? 2.689 2.869 -19.471 1.00 89.81 383 GLN A CA 1
ATOM 3104 C C . GLN A 1 383 ? 1.155 2.863 -19.433 1.00 89.81 383 GLN A C 1
ATOM 3106 O O . GLN A 1 383 ? 0.550 3.899 -19.195 1.00 89.81 383 GLN A O 1
ATOM 3111 N N . LYS A 1 384 ? 0.518 1.700 -19.621 1.00 93.19 384 LYS A N 1
ATOM 3112 C CA . LYS A 1 384 ? -0.948 1.574 -19.652 1.00 93.19 384 LYS A CA 1
ATOM 3113 C C . LYS A 1 384 ? -1.567 1.415 -18.264 1.00 93.19 384 LYS A C 1
ATOM 3115 O O . LYS A 1 384 ? -2.766 1.624 -18.109 1.00 93.19 384 LYS A O 1
ATOM 3120 N N . VAL A 1 385 ? -0.785 1.017 -17.257 1.00 95.19 385 VAL A N 1
ATOM 3121 C CA . VAL A 1 385 ? -1.313 0.625 -15.938 1.00 95.19 385 VAL A CA 1
ATOM 3122 C C . VAL A 1 385 ? -2.012 1.790 -15.241 1.00 95.19 385 VAL A C 1
ATOM 3124 O O . VAL A 1 385 ? -3.100 1.603 -14.699 1.00 95.19 385 VAL A O 1
ATOM 3127 N N . ALA A 1 386 ? -1.417 2.985 -15.282 1.00 92.94 386 ALA A N 1
ATOM 3128 C CA . ALA A 1 386 ? -1.985 4.175 -14.649 1.00 92.94 386 ALA A CA 1
ATOM 3129 C C . ALA A 1 386 ? -3.344 4.551 -15.262 1.00 92.94 386 ALA A C 1
ATOM 3131 O O . ALA A 1 386 ? -4.315 4.736 -14.531 1.00 92.94 386 ALA A O 1
ATOM 3132 N N . ASP A 1 387 ? -3.439 4.564 -16.594 1.00 93.69 387 ASP A N 1
ATOM 3133 C CA . ASP A 1 387 ? -4.681 4.881 -17.303 1.00 93.69 387 ASP A CA 1
ATOM 3134 C C . ASP A 1 387 ? -5.768 3.837 -17.040 1.00 93.69 387 ASP A C 1
ATOM 3136 O O . ASP A 1 387 ? -6.926 4.185 -16.810 1.00 93.69 387 ASP A O 1
ATOM 3140 N N . ILE A 1 388 ? -5.411 2.547 -17.041 1.00 96.12 388 ILE A N 1
ATOM 3141 C CA . ILE A 1 388 ? -6.343 1.461 -16.713 1.00 96.12 388 ILE A CA 1
ATOM 3142 C C . ILE A 1 388 ? -6.877 1.647 -15.289 1.00 96.12 388 ILE A C 1
ATOM 3144 O O . ILE A 1 388 ? -8.090 1.610 -15.081 1.00 96.12 388 ILE A O 1
ATOM 3148 N N . TYR A 1 389 ? -5.989 1.880 -14.320 1.00 96.12 389 TYR A N 1
ATOM 3149 C CA . TYR A 1 389 ? -6.360 2.074 -12.922 1.00 96.12 389 TYR A CA 1
ATOM 3150 C C . TYR A 1 389 ? -7.300 3.274 -12.745 1.00 96.12 389 TYR A C 1
ATOM 3152 O O . TYR A 1 389 ? -8.399 3.117 -12.210 1.00 96.12 389 TYR A O 1
ATOM 3160 N N . SER A 1 390 ? -6.924 4.452 -13.249 1.00 93.19 390 SER A N 1
ATOM 3161 C CA . SER A 1 390 ? -7.728 5.671 -13.106 1.00 93.19 390 SER A CA 1
ATOM 3162 C C . SER A 1 390 ? -9.094 5.540 -13.782 1.00 93.19 390 SER A C 1
ATOM 3164 O O . SER A 1 390 ? -10.113 5.891 -13.184 1.00 93.19 390 SER A O 1
ATOM 3166 N N . ASN A 1 391 ? -9.155 4.944 -14.978 1.00 93.31 391 ASN A N 1
ATOM 3167 C CA . ASN A 1 391 ? -10.423 4.679 -15.660 1.00 93.31 391 ASN A CA 1
ATOM 3168 C C . ASN A 1 391 ? -11.334 3.746 -14.847 1.00 93.31 391 ASN A C 1
ATOM 3170 O O . ASN A 1 391 ? -12.545 3.966 -14.791 1.00 93.31 391 ASN A O 1
ATOM 3174 N N . LEU A 1 392 ? -10.784 2.728 -14.183 1.00 93.19 392 LEU A N 1
ATOM 3175 C CA . LEU A 1 392 ? -11.567 1.817 -13.345 1.00 93.19 392 LEU A CA 1
ATOM 3176 C C . LEU A 1 392 ? -12.099 2.492 -12.079 1.00 93.19 392 LEU A C 1
ATOM 3178 O O . LEU A 1 392 ? -13.255 2.264 -11.720 1.00 93.19 392 LEU A O 1
ATOM 3182 N N . VAL A 1 393 ? -11.309 3.365 -11.445 1.00 92.00 393 VAL A N 1
ATOM 3183 C CA . VAL A 1 393 ? -11.755 4.139 -10.274 1.00 92.00 393 VAL A CA 1
ATOM 3184 C C . VAL A 1 393 ? -13.002 4.962 -10.613 1.00 92.00 393 VAL A C 1
ATOM 3186 O O . VAL A 1 393 ? -13.962 4.956 -9.846 1.00 92.00 393 VAL A O 1
ATOM 3189 N N . THR A 1 394 ? -13.062 5.582 -11.799 1.00 86.31 394 THR A N 1
ATOM 3190 C CA . THR A 1 394 ? -14.244 6.366 -12.217 1.00 86.31 394 THR A CA 1
ATOM 3191 C C . THR A 1 394 ? -15.529 5.537 -12.373 1.00 86.31 394 THR A C 1
ATOM 3193 O O . THR A 1 394 ? -16.631 6.087 -12.342 1.00 86.31 394 THR A O 1
ATOM 3196 N N . ARG A 1 395 ? -15.415 4.207 -12.487 1.00 85.69 395 ARG A N 1
ATOM 3197 C CA . ARG A 1 395 ? -16.522 3.276 -12.760 1.00 85.69 395 ARG A CA 1
ATOM 3198 C C . ARG A 1 395 ? -16.947 2.446 -11.541 1.00 85.69 395 ARG A C 1
ATOM 3200 O O . ARG A 1 395 ? -17.675 1.472 -11.704 1.00 85.69 395 ARG A O 1
ATOM 3207 N N . MET A 1 396 ? -16.530 2.807 -10.323 1.00 84.25 396 MET A N 1
ATOM 3208 C CA . MET A 1 396 ? -16.848 2.033 -9.108 1.00 84.25 396 MET A CA 1
ATOM 3209 C C . MET A 1 396 ? -18.331 2.047 -8.691 1.00 84.25 396 MET A C 1
ATOM 3211 O O . MET A 1 396 ? -18.748 1.181 -7.917 1.00 84.25 396 MET A O 1
ATOM 3215 N N . GLY A 1 397 ? -19.124 2.999 -9.192 1.00 80.62 397 GLY A N 1
ATOM 3216 C CA . GLY A 1 397 ? -20.554 3.120 -8.899 1.00 80.62 397 GLY A CA 1
ATOM 3217 C C . GLY A 1 397 ? -20.865 3.679 -7.502 1.00 80.62 397 GLY A C 1
ATOM 3218 O O . GLY A 1 397 ? -19.974 4.019 -6.724 1.00 80.62 397 GLY A O 1
ATOM 3219 N N . SER A 1 398 ? -22.160 3.793 -7.178 1.00 79.38 398 SER A N 1
ATOM 3220 C CA . SER A 1 398 ? -22.622 4.376 -5.906 1.00 79.38 398 SER A CA 1
ATOM 3221 C C . SER A 1 398 ? -22.360 3.450 -4.708 1.00 79.38 398 SER A C 1
ATOM 3223 O O . SER A 1 398 ? -22.817 2.305 -4.726 1.00 79.38 398 SER A O 1
ATOM 322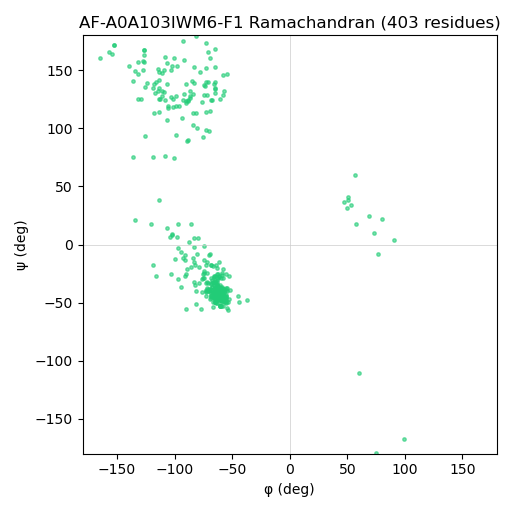5 N N . PRO A 1 399 ? -21.725 3.934 -3.620 1.00 73.25 399 PRO A N 1
ATOM 3226 C CA . PRO A 1 399 ? -21.334 3.106 -2.477 1.00 73.25 399 PRO A CA 1
ATOM 3227 C C . PRO A 1 399 ? -22.525 2.479 -1.740 1.00 73.25 399 PRO A C 1
ATOM 3229 O O . PRO A 1 399 ? -22.390 1.390 -1.189 1.00 73.25 399 PRO A O 1
ATOM 3232 N N . LEU A 1 400 ? -23.692 3.132 -1.728 1.00 69.38 400 LEU A N 1
ATOM 3233 C CA . LEU A 1 400 ? -24.868 2.647 -0.995 1.00 69.38 400 LEU A CA 1
ATOM 3234 C C . LEU A 1 400 ? -25.553 1.457 -1.673 1.00 69.38 400 LEU A C 1
ATOM 3236 O O . LEU A 1 400 ? -26.103 0.610 -0.982 1.00 69.38 400 LEU A O 1
ATOM 3240 N N . LEU A 1 401 ? -25.475 1.344 -3.003 1.00 71.31 401 LEU A N 1
ATOM 3241 C CA . LEU A 1 401 ? -26.059 0.213 -3.743 1.00 71.31 401 LEU A CA 1
ATOM 3242 C C . LEU A 1 401 ? -25.324 -1.116 -3.494 1.00 71.31 401 LEU A C 1
ATOM 3244 O O . LEU A 1 401 ? -25.765 -2.167 -3.954 1.00 71.31 401 LEU A O 1
ATOM 3248 N N . ILE A 1 402 ? -24.185 -1.053 -2.807 1.00 70.56 402 ILE A N 1
ATOM 3249 C CA . ILE A 1 402 ? -23.202 -2.129 -2.686 1.00 70.56 402 ILE A CA 1
ATOM 3250 C C . ILE A 1 402 ? -23.310 -2.821 -1.316 1.00 70.56 402 ILE A C 1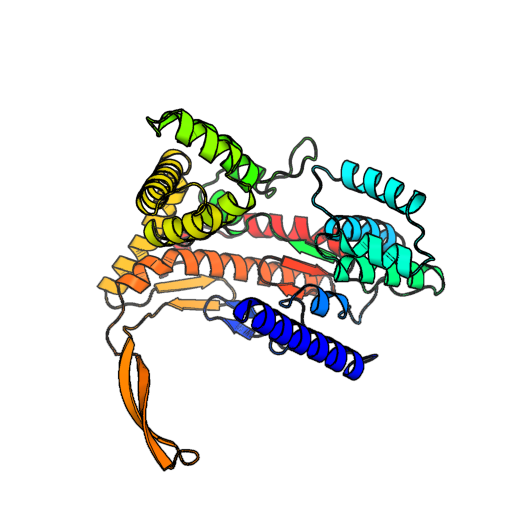
ATOM 3252 O O . ILE A 1 402 ? -22.940 -3.989 -1.199 1.00 70.56 402 ILE A O 1
ATOM 3256 N N . ILE A 1 403 ? -23.806 -2.132 -0.281 1.00 78.56 403 ILE A N 1
ATOM 3257 C CA . ILE A 1 403 ? -23.833 -2.634 1.103 1.00 78.56 403 ILE A CA 1
ATOM 3258 C C . ILE A 1 403 ? -25.234 -3.136 1.465 1.00 78.56 403 ILE A C 1
ATOM 3260 O O . ILE A 1 403 ? -26.190 -2.371 1.402 1.00 78.56 403 ILE A O 1
ATOM 3264 N N . ASN A 1 404 ? -25.331 -4.394 1.913 1.00 72.56 404 ASN A N 1
ATOM 3265 C CA . ASN A 1 404 ? -26.554 -5.041 2.408 1.00 72.56 404 ASN A CA 1
ATOM 3266 C C . ASN A 1 404 ? -27.755 -4.907 1.447 1.00 72.56 404 ASN A C 1
ATOM 3268 O O . ASN A 1 404 ? -28.879 -4.670 1.896 1.00 72.56 404 ASN A O 1
ATOM 3272 N N . LYS A 1 405 ? -27.490 -5.046 0.141 1.00 65.94 405 LYS A N 1
ATOM 3273 C CA . LYS A 1 405 ? -28.521 -5.169 -0.895 1.00 65.94 405 LYS A CA 1
ATOM 3274 C C . LYS A 1 405 ? -29.301 -6.474 -0.762 1.00 65.94 405 LYS A C 1
ATOM 3276 O O . LYS A 1 405 ? -28.668 -7.489 -0.392 1.00 65.94 405 LYS A O 1
#

Mean predicted aligned error: 5.57 Å

Secondary structure (DSSP, 8-state):
-HHHHHHHHHHHHHHHHHHHHHHHTTT------EEE-TT--EEE-SSSSTTS-HHHHHT---SS----TTHHHHHHHHHHHHH---SBHHHHHHHHHHHHHHS-TT-HHHHHHHHTTSSSHHHHHHHHHHHHHHHTTT------EEEE-TTHHHHHHHHHHT-HHHHHHTTSSPPTT-B---HHHHHHHHHHHHHHHH-S-HHHHHHHHHH--HHHHHHHHHHHHTT--HHHHHHHHHHHHTTT--HHHHHHHHHHHHHHHHHHTHHHHHHHHHHHHHHHHHHHTT--EEEEETTEEEEE-PEEEEEEEEEEEETTTTEEEEEEEEEEEEEE-HHHHHHHHHHHHHHHHHHHHHHHHHHHHHHTT--EEEETTEEEE-HHHHHHHHHHHHHHHTT---GGGGB--

pLDDT: mean 91.85, std 6.71, range [50.91, 97.88]